Protein AF-A0A813TZ43-F1 (afdb_monomer_lite)

Organism: Adineta ricciae (NCBI:txid249248)

InterPro domains:
  IPR013099 Potassium channel domain [PF07885] (205-293)
  IPR015449 Potassium channel, calcium-activated, SK [PF03530] (21-127)
  IPR015449 Potassium channel, calcium-activated, SK [PTHR10153] (11-428)

Radius of gyration: 40.5 Å; chains: 1; bounding box: 78×136×95 Å

pLDDT: mean 84.91, std 12.74, range [36.78, 96.56]

Foldseek 3Di:
DDPPDDPPPPPVVVVVVVVLVVVLVVLLVVLLVLLVVLLVLLVVLLVLQLVLLVCVLVVPDDPVNVVSQVSNQVSLVVSLVSLVVSVVSVLVSVCSVVVPPDSVVSDDPVNVVVSVVVNVLSNQAQHPDDPPPDDLVVLVVNLVSSLSSVVSCVSVLVSCLSPDPCQVPPVNCVVCVVVVHDPDSVVSSVVCCVVPVPVVLVVVVVVLLVSLLSSLLSQQSSNVVVVPDVPDPDRQPSVDSVNSSVLLVCLLCVVCPVPHDRPGPSNVVSSVVSNVVSVVSVVSVVVVVVVVPDDDPVVVVVVLVVVVVVLVVVLVVLVVQLVVLVVVLVVCVVVVHDPVSNVVSVVSNVVSVVVSVVSVVVVVVSCVVVCVVVVVVVVVVVVVVVVVVVVVVVVVVVVVVVVVVVVVVVVVVVVVVVVVVVPVVPPPPDDD

Structure (mmCIF, N/CA/C/O backbone):
data_AF-A0A813TZ43-F1
#
_entry.id   AF-A0A813TZ43-F1
#
loop_
_atom_site.group_PDB
_atom_site.id
_atom_site.type_symbol
_atom_site.label_atom_id
_atom_site.label_alt_id
_atom_site.label_comp_id
_atom_site.label_asym_id
_atom_site.label_entity_id
_atom_site.label_seq_id
_atom_site.pdbx_PDB_ins_code
_atom_site.Cartn_x
_atom_site.Cartn_y
_atom_site.Cartn_z
_atom_site.occupancy
_atom_site.B_iso_or_equiv
_atom_site.auth_seq_id
_atom_site.auth_comp_id
_atom_site.auth_asym_id
_atom_site.auth_atom_id
_atom_site.pdbx_PDB_model_num
ATOM 1 N N . MET A 1 1 ? 2.888 -58.072 26.115 1.00 38.25 1 MET A N 1
ATOM 2 C CA . MET A 1 1 ? 4.045 -58.410 25.261 1.00 38.25 1 MET A CA 1
ATOM 3 C C . MET A 1 1 ? 3.736 -57.989 23.827 1.00 38.25 1 MET A C 1
ATOM 5 O O . MET A 1 1 ? 3.425 -58.829 23.006 1.00 38.25 1 MET A O 1
ATOM 9 N N . PHE A 1 2 ? 3.746 -56.680 23.561 1.00 39.72 2 PHE A N 1
ATOM 10 C CA . PHE A 1 2 ? 3.646 -56.086 22.220 1.00 39.72 2 PHE A CA 1
ATOM 11 C C . PHE A 1 2 ? 4.349 -54.721 22.270 1.00 39.72 2 PHE A C 1
ATOM 13 O O . PHE A 1 2 ? 3.720 -53.671 22.276 1.00 39.72 2 PHE A O 1
ATOM 20 N N . PHE A 1 3 ? 5.673 -54.755 22.408 1.00 41.03 3 PHE A N 1
ATOM 21 C CA . PHE A 1 3 ? 6.543 -53.664 21.974 1.00 41.03 3 PHE A CA 1
ATOM 22 C C . PHE A 1 3 ? 7.210 -54.185 20.704 1.00 41.03 3 PHE A C 1
ATOM 24 O O . PHE A 1 3 ? 8.190 -54.918 20.777 1.00 41.03 3 PHE A O 1
ATOM 31 N N . GLY A 1 4 ? 6.565 -53.939 19.564 1.00 39.16 4 GLY A N 1
ATOM 32 C CA . GLY A 1 4 ? 7.118 -54.234 18.248 1.00 39.16 4 GLY A CA 1
ATOM 33 C C . GLY A 1 4 ? 7.986 -53.066 17.801 1.00 39.16 4 GLY A C 1
ATOM 34 O O . GLY A 1 4 ? 7.480 -51.953 17.696 1.00 39.16 4 GLY A O 1
ATOM 35 N N . ASP A 1 5 ? 9.270 -53.364 17.619 1.00 40.69 5 ASP A N 1
ATOM 36 C CA . ASP A 1 5 ? 10.299 -52.690 16.827 1.00 40.69 5 ASP A CA 1
ATOM 37 C C . ASP A 1 5 ? 10.207 -51.168 16.644 1.00 40.69 5 ASP A C 1
ATOM 39 O O . ASP A 1 5 ? 9.426 -50.633 15.855 1.00 40.69 5 ASP A O 1
ATOM 43 N N . GLU A 1 6 ? 11.156 -50.477 17.282 1.00 47.09 6 GLU A N 1
ATOM 44 C CA . GLU A 1 6 ? 11.678 -49.210 16.780 1.00 47.09 6 GLU A CA 1
ATOM 45 C C . GLU A 1 6 ? 12.074 -49.398 15.309 1.00 47.09 6 GLU A C 1
ATOM 47 O O . GLU A 1 6 ? 13.059 -50.060 14.980 1.00 47.09 6 GLU A O 1
ATOM 52 N N . THR A 1 7 ? 11.285 -48.820 14.404 1.00 51.53 7 THR A N 1
ATOM 53 C CA . THR A 1 7 ? 11.591 -48.751 12.977 1.00 51.53 7 THR A CA 1
ATOM 54 C C . THR A 1 7 ? 12.902 -47.991 12.793 1.00 51.53 7 THR A C 1
ATOM 56 O O . THR A 1 7 ? 12.921 -46.758 12.727 1.00 51.53 7 THR A O 1
ATOM 59 N N . THR A 1 8 ? 14.014 -48.720 12.735 1.00 57.78 8 THR A N 1
ATOM 60 C CA . THR A 1 8 ? 15.322 -48.186 12.368 1.00 57.78 8 THR A CA 1
ATOM 61 C C . THR A 1 8 ? 15.245 -47.739 10.913 1.00 57.78 8 THR A C 1
ATOM 63 O O . THR A 1 8 ? 15.302 -48.528 9.973 1.00 57.78 8 THR A O 1
ATOM 66 N N . VAL A 1 9 ? 15.029 -46.439 10.712 1.00 60.19 9 VAL A N 1
ATOM 67 C CA . VAL A 1 9 ? 15.051 -45.827 9.382 1.00 60.19 9 VAL A CA 1
ATOM 68 C C . VAL A 1 9 ? 16.431 -46.119 8.769 1.00 60.19 9 VAL A C 1
ATOM 70 O O . VAL A 1 9 ? 17.440 -45.758 9.383 1.00 60.19 9 VAL A O 1
ATOM 73 N N . PRO A 1 10 ? 16.522 -46.791 7.605 1.00 73.50 10 PRO A N 1
ATOM 74 C CA . PRO A 1 10 ? 17.799 -47.254 7.072 1.00 73.50 10 PRO A CA 1
ATOM 75 C C . PRO A 1 10 ? 18.755 -46.075 6.867 1.00 73.50 10 PRO A C 1
ATOM 77 O O . PRO A 1 10 ? 18.366 -45.043 6.318 1.00 73.50 10 PRO A O 1
ATOM 80 N N . ILE A 1 11 ? 20.012 -46.222 7.294 1.00 70.31 11 ILE A N 1
ATOM 81 C CA . ILE A 1 11 ? 21.040 -45.158 7.308 1.00 70.31 11 ILE A CA 1
ATOM 82 C C . ILE A 1 11 ? 21.171 -44.462 5.937 1.00 70.31 11 ILE A C 1
ATOM 84 O O . ILE A 1 11 ? 21.381 -43.249 5.862 1.00 70.31 11 ILE A O 1
ATOM 88 N N . GLU A 1 12 ? 20.965 -45.207 4.849 1.00 72.31 12 GLU A N 1
ATOM 89 C CA . GLU A 1 12 ? 20.960 -44.714 3.468 1.00 72.31 12 GLU A CA 1
ATOM 90 C C . GLU A 1 12 ? 19.807 -43.736 3.162 1.00 72.31 12 GLU A C 1
ATOM 92 O O . GLU A 1 12 ? 19.973 -42.753 2.440 1.00 72.31 12 GLU A O 1
ATOM 97 N N . THR A 1 13 ? 18.633 -43.938 3.761 1.00 76.94 13 THR A N 1
ATOM 98 C CA . THR A 1 13 ? 17.509 -42.999 3.613 1.00 76.94 13 THR A CA 1
ATOM 99 C C . THR A 1 13 ? 17.746 -41.710 4.395 1.00 76.94 13 THR A C 1
ATOM 101 O O . THR A 1 13 ? 17.461 -40.625 3.885 1.00 76.94 13 THR A O 1
ATOM 104 N N . VAL A 1 14 ? 18.362 -41.791 5.579 1.00 78.50 14 VAL A N 1
ATOM 105 C CA . VAL A 1 14 ? 18.728 -40.610 6.379 1.00 78.50 14 VAL A CA 1
ATOM 106 C C . VAL A 1 14 ? 19.789 -39.768 5.665 1.00 78.50 14 VAL A C 1
ATOM 108 O O . VAL A 1 14 ? 19.676 -38.539 5.624 1.00 78.50 14 VAL A O 1
ATOM 111 N N . SER A 1 15 ? 20.798 -40.401 5.056 1.00 80.88 15 SER A N 1
ATOM 112 C CA . SER A 1 15 ? 21.835 -39.693 4.294 1.00 80.88 15 SER A CA 1
ATOM 113 C C . SER A 1 15 ? 21.265 -39.015 3.041 1.00 80.88 15 SER A C 1
ATOM 115 O O . SER A 1 15 ? 21.572 -37.844 2.792 1.00 80.88 15 SER A O 1
ATOM 117 N N . LYS A 1 16 ? 20.359 -39.686 2.316 1.00 83.81 16 LYS A N 1
ATOM 118 C CA . LYS A 1 16 ? 19.648 -39.132 1.151 1.00 83.81 16 LYS A CA 1
ATOM 119 C C . LYS A 1 16 ? 18.773 -37.930 1.518 1.00 83.81 16 LYS A C 1
ATOM 121 O O . LYS A 1 16 ? 18.837 -36.901 0.844 1.00 83.81 16 LYS A O 1
ATOM 126 N N . ILE A 1 17 ? 18.012 -38.014 2.612 1.00 82.81 17 ILE A N 1
ATOM 127 C CA . ILE A 1 17 ? 17.186 -36.901 3.114 1.00 82.81 17 ILE A CA 1
ATOM 128 C C . ILE A 1 17 ? 18.073 -35.722 3.534 1.00 82.81 17 ILE A C 1
ATOM 130 O O . ILE A 1 17 ? 17.798 -34.573 3.179 1.00 82.81 17 ILE A O 1
ATOM 134 N N . LYS A 1 18 ? 19.175 -35.986 4.246 1.00 85.38 18 LYS A N 1
ATOM 135 C CA . LYS A 1 18 ? 20.129 -34.948 4.662 1.00 85.38 18 LYS A CA 1
ATOM 136 C C . LYS A 1 18 ? 20.753 -34.236 3.460 1.00 85.38 18 LYS A C 1
ATOM 138 O O . LYS A 1 18 ? 20.834 -33.008 3.466 1.00 85.38 18 LYS A O 1
ATOM 143 N N . TYR A 1 19 ? 21.151 -34.982 2.429 1.00 85.19 19 TYR A N 1
ATOM 144 C CA . TYR A 1 19 ? 21.672 -34.418 1.182 1.00 85.19 19 TYR A CA 1
ATOM 145 C C . TYR A 1 19 ? 20.648 -33.490 0.511 1.00 85.19 19 TYR A C 1
ATOM 147 O O . TYR A 1 19 ? 20.959 -32.331 0.237 1.00 85.19 19 TYR A O 1
ATOM 155 N N . GLN A 1 20 ? 19.403 -33.948 0.356 1.00 84.06 20 GLN A N 1
ATOM 156 C CA . GLN A 1 20 ? 18.323 -33.152 -0.241 1.00 84.06 20 GLN A CA 1
ATOM 157 C C . GLN A 1 20 ? 18.021 -31.877 0.556 1.00 84.06 20 GLN A C 1
ATOM 159 O O . GLN A 1 20 ? 17.777 -30.822 -0.026 1.00 84.06 20 GLN A O 1
ATOM 164 N N . LEU A 1 21 ? 18.064 -31.930 1.890 1.00 83.94 21 LEU A N 1
ATOM 165 C CA . LEU A 1 21 ? 17.879 -30.745 2.734 1.00 83.94 21 LEU A CA 1
ATOM 166 C C . LEU A 1 21 ? 19.003 -29.717 2.544 1.00 83.94 21 LEU A C 1
ATOM 168 O O . LEU A 1 21 ? 18.733 -28.513 2.483 1.00 83.94 21 LEU A O 1
ATOM 172 N N . ILE A 1 22 ? 20.254 -30.175 2.431 1.00 86.31 22 ILE A N 1
ATOM 173 C CA . ILE A 1 22 ? 21.410 -29.309 2.161 1.00 86.31 22 ILE A CA 1
ATOM 174 C C . ILE A 1 22 ? 21.274 -28.665 0.779 1.00 86.31 22 ILE A C 1
ATOM 176 O O . ILE A 1 22 ? 21.465 -27.454 0.644 1.00 86.31 22 ILE A O 1
ATOM 180 N N . GLU A 1 23 ? 20.897 -29.449 -0.228 1.00 86.81 23 GLU A N 1
ATOM 181 C CA . GLU A 1 23 ? 20.688 -28.972 -1.593 1.00 86.81 23 GLU A CA 1
ATOM 182 C C . GLU A 1 23 ? 19.563 -27.931 -1.666 1.00 86.81 23 GLU A C 1
ATOM 184 O O . GLU A 1 23 ? 19.785 -26.832 -2.178 1.00 86.81 23 GLU A O 1
ATOM 189 N N . ARG A 1 24 ? 18.407 -28.196 -1.039 1.00 85.62 24 ARG A N 1
ATOM 190 C CA . ARG A 1 24 ? 17.293 -27.235 -0.915 1.00 85.62 24 ARG A CA 1
ATOM 191 C C . ARG A 1 24 ? 17.739 -25.927 -0.265 1.00 85.62 24 ARG A C 1
ATOM 193 O O . ARG A 1 24 ? 17.413 -24.848 -0.758 1.00 85.62 24 ARG A O 1
ATOM 200 N N . LYS A 1 25 ? 18.508 -25.998 0.828 1.00 85.81 25 LYS A N 1
ATOM 201 C CA . LYS A 1 25 ? 19.016 -24.804 1.523 1.00 85.81 25 LYS A CA 1
ATOM 202 C C . LYS A 1 25 ? 19.989 -24.011 0.647 1.00 85.81 25 LYS A C 1
ATOM 204 O O . LYS A 1 25 ? 19.911 -22.784 0.618 1.00 85.81 25 LYS A O 1
ATOM 209 N N . LYS A 1 26 ? 20.871 -24.697 -0.086 1.00 89.62 26 LYS A N 1
ATOM 210 C CA . LYS A 1 26 ? 21.819 -24.081 -1.027 1.00 89.62 26 LYS A CA 1
ATOM 211 C C . LYS A 1 26 ? 21.095 -23.398 -2.189 1.00 89.62 26 LYS A C 1
ATOM 213 O O . LYS A 1 26 ? 21.464 -22.287 -2.561 1.00 89.62 26 LYS A O 1
ATOM 218 N N . LEU A 1 27 ? 20.063 -24.035 -2.739 1.00 87.88 27 LEU A N 1
ATOM 219 C CA . LEU A 1 27 ? 19.279 -23.487 -3.843 1.00 87.88 27 LEU A CA 1
ATOM 220 C C . LEU A 1 27 ? 18.446 -22.276 -3.402 1.00 87.88 27 LEU A C 1
ATOM 222 O O . LEU A 1 27 ? 18.466 -21.250 -4.075 1.00 87.88 27 LEU A O 1
ATOM 226 N N . HIS A 1 28 ? 17.803 -22.348 -2.231 1.00 86.06 28 HIS A N 1
ATOM 227 C CA . HIS A 1 28 ? 17.088 -21.212 -1.632 1.00 86.06 28 HIS A CA 1
ATOM 228 C C . HIS A 1 28 ? 18.021 -20.020 -1.392 1.00 86.06 28 HIS A C 1
ATOM 230 O O . HIS A 1 28 ? 17.695 -18.892 -1.747 1.00 86.06 28 HIS A O 1
ATOM 236 N N . PHE A 1 29 ? 19.222 -20.275 -0.863 1.00 89.44 29 PHE A N 1
ATOM 237 C CA . PHE A 1 29 ? 20.237 -19.238 -0.682 1.00 89.44 29 PHE A CA 1
ATOM 238 C C . PHE A 1 29 ? 20.638 -18.582 -2.012 1.00 89.44 29 PHE A C 1
ATOM 240 O O . PHE A 1 29 ? 20.683 -17.357 -2.094 1.00 89.44 29 PHE A O 1
ATOM 247 N N . ARG A 1 30 ? 20.842 -19.373 -3.076 1.00 91.56 30 ARG A N 1
ATOM 248 C CA . ARG A 1 30 ? 21.092 -18.842 -4.428 1.00 91.56 30 ARG A CA 1
ATOM 249 C C . ARG A 1 30 ? 19.928 -17.996 -4.945 1.00 91.56 30 ARG A C 1
ATOM 251 O O . ARG A 1 30 ? 20.175 -16.943 -5.518 1.00 91.56 30 ARG A O 1
ATOM 258 N N . CYS A 1 31 ? 18.681 -18.412 -4.719 1.00 90.44 31 CYS A N 1
ATOM 259 C CA . CYS A 1 31 ? 17.505 -17.626 -5.107 1.00 90.44 31 CYS A CA 1
ATOM 260 C C . CYS A 1 31 ? 17.496 -16.253 -4.418 1.00 90.44 31 CYS A C 1
ATOM 262 O O . CYS A 1 31 ? 17.239 -15.247 -5.076 1.00 90.44 31 CYS A O 1
ATOM 264 N N . CYS A 1 32 ? 17.820 -16.196 -3.119 1.00 90.06 32 CYS A N 1
ATOM 265 C CA . CYS A 1 32 ? 17.950 -14.928 -2.394 1.00 90.06 32 CYS A CA 1
ATOM 266 C C . CYS A 1 32 ? 19.068 -14.052 -2.977 1.00 90.06 32 CYS A C 1
ATOM 268 O O . CYS A 1 32 ? 18.821 -12.891 -3.286 1.00 90.06 32 CYS A O 1
ATOM 270 N N . GLN A 1 33 ? 20.257 -14.620 -3.212 1.00 93.38 33 GLN A N 1
ATOM 271 C CA . GLN A 1 33 ? 21.388 -13.883 -3.790 1.00 93.38 33 GLN A CA 1
ATOM 272 C C . GLN A 1 33 ? 21.066 -13.302 -5.170 1.00 93.38 33 GLN A C 1
ATOM 274 O O . GLN A 1 33 ? 21.337 -12.133 -5.429 1.00 93.38 33 GLN A O 1
ATOM 279 N N . VAL A 1 34 ? 20.467 -14.102 -6.057 1.00 95.19 34 VAL A N 1
ATOM 280 C CA . VAL A 1 34 ? 20.070 -13.645 -7.397 1.00 95.19 34 VAL A CA 1
ATOM 281 C C . VAL A 1 34 ? 19.040 -12.526 -7.295 1.00 95.19 34 VAL A C 1
ATOM 283 O O . VAL A 1 34 ? 19.167 -11.521 -7.988 1.00 95.19 34 VAL A O 1
ATOM 286 N N . ASN A 1 35 ? 18.059 -12.656 -6.401 1.00 93.81 35 ASN A N 1
ATOM 287 C CA . ASN A 1 35 ? 17.058 -11.620 -6.182 1.00 93.81 35 ASN A CA 1
ATOM 288 C C . ASN A 1 35 ? 17.670 -10.298 -5.677 1.00 93.81 35 ASN A C 1
ATOM 290 O O . ASN A 1 35 ? 17.224 -9.225 -6.083 1.00 93.81 35 ASN A O 1
ATOM 294 N N . ASP A 1 36 ? 18.685 -10.343 -4.816 1.00 94.38 36 ASP A N 1
ATOM 295 C CA . ASP A 1 36 ? 19.354 -9.123 -4.346 1.00 94.38 36 ASP A CA 1
ATOM 296 C C . ASP A 1 36 ? 20.149 -8.450 -5.460 1.00 94.38 36 ASP A C 1
ATOM 298 O O . ASP A 1 36 ? 20.069 -7.233 -5.624 1.00 94.38 36 ASP A O 1
ATOM 302 N N . ILE A 1 37 ? 20.839 -9.239 -6.287 1.00 96.00 37 ILE A N 1
ATOM 303 C CA . ILE A 1 37 ? 21.522 -8.731 -7.481 1.00 96.00 37 ILE A CA 1
ATOM 304 C C . ILE A 1 37 ? 20.503 -8.089 -8.434 1.00 96.00 37 ILE A C 1
ATOM 306 O O . ILE A 1 37 ? 20.728 -6.977 -8.907 1.00 96.00 37 ILE A O 1
ATOM 310 N N . MET A 1 38 ? 19.350 -8.730 -8.666 1.00 95.81 38 MET A N 1
ATOM 311 C CA . MET A 1 38 ? 18.257 -8.150 -9.458 1.00 95.81 38 MET A CA 1
ATOM 312 C C . MET A 1 38 ? 17.790 -6.810 -8.887 1.00 95.81 38 MET A C 1
ATOM 314 O O . MET A 1 38 ? 17.626 -5.848 -9.635 1.00 95.81 38 MET A O 1
ATOM 318 N N . CYS A 1 39 ? 17.599 -6.729 -7.569 1.00 95.62 39 CYS A N 1
ATOM 319 C CA . CYS A 1 39 ? 17.179 -5.504 -6.898 1.00 95.62 39 CYS A CA 1
ATOM 320 C C . CYS A 1 39 ? 18.212 -4.379 -7.072 1.00 95.62 39 CYS A C 1
ATOM 322 O O . CYS A 1 39 ? 17.842 -3.255 -7.410 1.00 95.62 39 CYS A O 1
ATOM 324 N N . ILE A 1 40 ? 19.502 -4.677 -6.891 1.00 96.25 40 ILE A N 1
ATOM 325 C CA . ILE A 1 40 ? 20.594 -3.705 -7.056 1.00 96.25 40 ILE A CA 1
ATOM 326 C C . ILE A 1 40 ? 20.648 -3.191 -8.498 1.00 96.25 40 ILE A C 1
ATOM 328 O O . ILE A 1 40 ? 20.742 -1.986 -8.722 1.00 96.25 40 ILE A O 1
ATOM 332 N N . ILE A 1 41 ? 20.539 -4.084 -9.482 1.00 96.44 41 ILE A N 1
ATOM 333 C CA . ILE A 1 41 ? 20.613 -3.717 -10.901 1.00 96.44 41 ILE A CA 1
ATOM 334 C C . ILE A 1 41 ? 19.378 -2.925 -11.334 1.00 96.44 41 ILE A C 1
ATOM 336 O O . ILE A 1 41 ? 19.500 -1.950 -12.076 1.00 96.44 41 ILE A O 1
ATOM 340 N N . ALA A 1 42 ? 18.197 -3.276 -10.823 1.00 95.38 42 ALA A N 1
ATOM 341 C CA . ALA A 1 42 ? 16.982 -2.503 -11.047 1.00 95.38 42 ALA A CA 1
ATOM 342 C C . ALA A 1 42 ? 17.085 -1.080 -10.471 1.00 95.38 42 ALA A C 1
ATOM 344 O O . ALA A 1 42 ? 16.713 -0.124 -11.153 1.00 95.38 42 ALA A O 1
ATOM 345 N N . LEU A 1 43 ? 17.626 -0.935 -9.254 1.00 95.44 43 LEU A N 1
ATOM 346 C CA . LEU A 1 43 ? 17.875 0.364 -8.621 1.00 95.44 43 LEU A CA 1
ATOM 347 C C . LEU A 1 43 ? 18.901 1.192 -9.395 1.00 95.44 43 LEU A C 1
ATOM 349 O O . LEU A 1 43 ? 18.683 2.380 -9.618 1.00 95.44 43 LEU A O 1
ATOM 353 N N . PHE A 1 44 ? 19.987 0.564 -9.845 1.00 95.69 44 PHE A N 1
ATOM 354 C CA . PHE A 1 44 ? 20.998 1.218 -10.669 1.00 95.69 44 PHE A CA 1
ATOM 355 C C . PHE A 1 44 ? 20.419 1.716 -12.001 1.00 95.69 44 PHE A C 1
ATOM 357 O O . PHE A 1 44 ? 20.673 2.856 -12.392 1.00 95.69 44 PHE A O 1
ATOM 364 N N . GLY A 1 45 ? 19.598 0.903 -12.674 1.00 94.38 45 GLY A N 1
ATOM 365 C CA . GLY A 1 45 ? 18.922 1.300 -13.910 1.00 94.38 45 GLY A CA 1
ATOM 366 C C . GLY A 1 45 ? 17.931 2.449 -13.703 1.00 94.38 45 GLY A C 1
ATOM 367 O O . GLY A 1 45 ? 17.880 3.365 -14.521 1.00 94.38 45 GLY A O 1
ATOM 368 N N . LEU A 1 46 ? 17.186 2.444 -12.592 1.00 94.56 46 LEU A N 1
ATOM 369 C CA . LEU A 1 46 ? 16.262 3.523 -12.228 1.00 94.56 46 LEU A CA 1
ATOM 370 C C . LEU A 1 46 ? 17.018 4.822 -11.921 1.00 94.56 46 LEU A C 1
ATOM 372 O O . LEU A 1 46 ? 16.661 5.875 -12.440 1.00 94.56 46 LEU A O 1
ATOM 376 N N . LEU A 1 47 ? 18.090 4.754 -11.131 1.00 94.56 47 LEU A N 1
ATOM 377 C CA . LEU A 1 47 ? 18.910 5.917 -10.795 1.00 94.56 47 LEU A CA 1
ATOM 378 C C . LEU A 1 47 ? 19.603 6.493 -12.037 1.00 94.56 47 LEU A C 1
ATOM 380 O O . LEU A 1 47 ? 19.576 7.704 -12.241 1.00 94.56 47 LEU A O 1
ATOM 384 N N . SER A 1 48 ? 20.140 5.633 -12.906 1.00 93.25 48 SER A N 1
ATOM 385 C CA . SER A 1 48 ? 20.726 6.049 -14.188 1.00 93.25 48 SER A CA 1
ATOM 386 C C . SER A 1 48 ? 19.694 6.730 -15.089 1.00 93.25 48 SER A C 1
ATOM 388 O O . SER A 1 48 ? 20.004 7.749 -15.698 1.00 93.25 48 SER A O 1
ATOM 390 N N . MET A 1 49 ? 18.456 6.222 -15.126 1.00 92.81 49 MET A N 1
ATOM 391 C CA . MET A 1 49 ? 17.347 6.841 -15.862 1.00 92.81 49 MET A CA 1
ATOM 392 C C . MET A 1 49 ? 16.956 8.208 -15.283 1.00 92.81 49 MET A C 1
ATOM 394 O O . MET A 1 49 ? 16.737 9.145 -16.052 1.00 92.81 49 MET A O 1
ATOM 398 N N . ILE A 1 50 ? 16.893 8.358 -13.953 1.00 93.25 50 ILE A N 1
ATOM 399 C CA . ILE A 1 50 ? 16.607 9.659 -13.323 1.00 93.25 50 ILE A CA 1
ATOM 400 C C . ILE A 1 50 ? 17.697 10.665 -13.700 1.00 93.25 50 ILE A C 1
ATOM 402 O O . ILE A 1 50 ? 17.374 11.769 -14.130 1.00 93.25 50 ILE A O 1
ATOM 406 N N . ILE A 1 51 ? 18.972 10.281 -13.588 1.00 92.06 51 ILE A N 1
ATOM 407 C CA . ILE A 1 51 ? 20.100 11.166 -13.909 1.00 92.06 51 ILE A CA 1
ATOM 408 C C . ILE A 1 51 ? 20.094 11.550 -15.394 1.00 92.06 51 ILE A C 1
ATOM 410 O O . ILE A 1 51 ? 20.221 12.732 -15.703 1.00 92.06 51 ILE A O 1
ATOM 414 N N . ASP A 1 52 ? 19.905 10.591 -16.306 1.00 88.44 52 ASP A N 1
ATOM 415 C CA . ASP A 1 52 ? 19.797 10.855 -17.752 1.00 88.44 52 ASP A CA 1
ATOM 416 C C . ASP A 1 52 ? 18.672 11.857 -18.054 1.00 88.44 52 ASP A C 1
ATOM 418 O O . ASP A 1 52 ? 18.875 12.845 -18.764 1.00 88.44 52 ASP A O 1
ATOM 422 N N . THR A 1 53 ? 17.509 11.660 -17.429 1.00 88.00 53 THR A N 1
ATOM 423 C CA . THR A 1 53 ? 16.350 12.542 -17.602 1.00 88.00 53 THR A CA 1
ATOM 424 C C . THR A 1 53 ? 16.619 13.944 -17.047 1.00 88.00 53 THR A C 1
ATOM 426 O O . THR A 1 53 ? 16.312 14.927 -17.715 1.00 88.00 53 THR A O 1
ATOM 429 N N . GLU A 1 54 ? 17.222 14.075 -15.862 1.00 89.19 54 GLU A N 1
ATOM 430 C CA . GLU A 1 54 ? 17.546 15.383 -15.269 1.00 89.19 54 GLU A CA 1
ATOM 431 C C . GLU A 1 54 ? 18.579 16.161 -16.090 1.00 89.19 54 GLU A C 1
ATOM 433 O O . GLU A 1 54 ? 18.417 17.366 -16.296 1.00 89.19 54 GLU A O 1
ATOM 438 N N . LEU A 1 55 ? 19.620 15.485 -16.587 1.00 86.88 55 LEU A N 1
ATOM 439 C CA . LEU A 1 55 ? 20.631 16.109 -17.445 1.00 86.88 55 LEU A CA 1
ATOM 440 C C . LEU A 1 55 ? 20.007 16.604 -18.752 1.00 86.88 55 LEU A C 1
ATOM 442 O O . LEU A 1 55 ? 20.250 17.741 -19.156 1.00 86.88 55 LEU A O 1
ATOM 446 N N . ARG A 1 56 ? 19.134 15.791 -19.360 1.00 80.81 56 ARG A N 1
ATOM 447 C CA . ARG A 1 56 ? 18.420 16.148 -20.591 1.00 80.81 56 ARG A CA 1
ATOM 448 C C . ARG A 1 56 ? 17.457 17.316 -20.389 1.00 80.81 56 ARG A C 1
ATOM 450 O O . ARG A 1 56 ? 17.405 18.217 -21.218 1.00 80.81 56 ARG A O 1
ATOM 457 N N . LEU A 1 57 ? 16.696 17.322 -19.297 1.00 80.69 57 LEU A N 1
ATOM 458 C CA . LEU A 1 57 ? 15.738 18.392 -19.009 1.00 80.69 57 LEU A CA 1
ATOM 459 C C . LEU A 1 57 ? 16.414 19.730 -18.686 1.00 80.69 57 LEU A C 1
ATOM 461 O O . LEU A 1 57 ? 15.776 20.774 -18.806 1.00 80.69 57 LEU A O 1
ATOM 465 N N . ASN A 1 58 ? 17.664 19.721 -18.227 1.00 83.19 58 ASN A N 1
ATOM 466 C CA . ASN A 1 58 ? 18.428 20.934 -17.933 1.00 83.19 58 ASN A CA 1
ATOM 467 C C . ASN A 1 58 ? 19.340 21.373 -19.090 1.00 83.19 58 ASN A C 1
ATOM 469 O O . ASN A 1 58 ? 20.078 22.336 -18.910 1.00 83.19 58 ASN A O 1
ATOM 473 N N . ASP A 1 59 ? 19.273 20.698 -20.244 1.00 77.44 59 ASP A N 1
ATOM 474 C CA . ASP A 1 59 ? 20.088 20.979 -21.437 1.00 77.44 5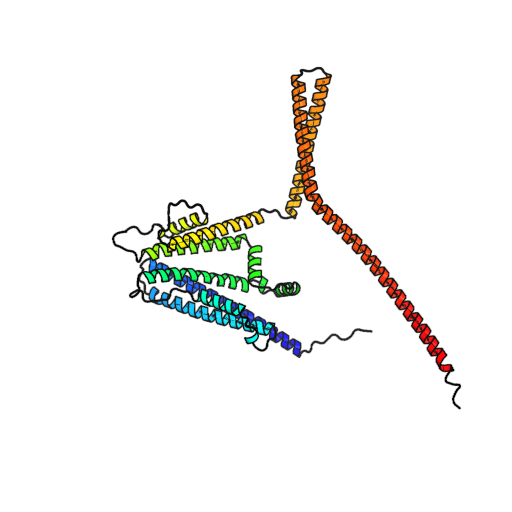9 ASP A CA 1
ATOM 475 C C . ASP A 1 59 ? 21.606 20.955 -21.159 1.00 77.44 59 ASP A C 1
ATOM 477 O O . ASP A 1 59 ? 22.390 21.722 -21.713 1.00 77.44 59 ASP A O 1
ATOM 481 N N . ILE A 1 60 ? 22.033 20.078 -20.240 1.00 79.88 60 ILE A N 1
ATOM 482 C CA . ILE A 1 60 ? 23.443 19.922 -19.872 1.00 79.88 60 ILE A CA 1
ATOM 483 C C . ILE A 1 60 ? 24.055 18.844 -20.766 1.00 79.88 60 ILE A C 1
ATOM 485 O O . ILE A 1 60 ? 23.986 17.646 -20.466 1.00 79.88 60 ILE A O 1
ATOM 489 N N . GLU A 1 61 ? 24.688 19.265 -21.859 1.00 76.38 61 GLU A N 1
ATOM 490 C CA . GLU A 1 61 ? 25.497 18.371 -22.684 1.00 76.38 61 GLU A CA 1
ATOM 491 C C . GLU A 1 61 ? 26.748 17.939 -21.908 1.00 76.38 61 GLU A C 1
ATOM 493 O O . GLU A 1 61 ? 27.614 18.738 -21.555 1.00 76.38 61 GLU A O 1
ATOM 498 N N . SER A 1 62 ? 26.837 16.645 -21.599 1.00 80.12 62 SER A N 1
ATOM 499 C CA . SER A 1 62 ? 27.967 16.067 -20.876 1.00 80.12 62 SER A CA 1
ATOM 500 C C . SER A 1 62 ? 28.378 14.738 -21.496 1.00 80.12 62 SER A C 1
ATOM 502 O O . SER A 1 62 ? 27.537 13.947 -21.925 1.00 80.12 62 SER A O 1
ATOM 504 N N . ASN A 1 63 ? 29.681 14.438 -21.469 1.00 83.75 63 ASN A N 1
ATOM 505 C CA . ASN A 1 63 ? 30.212 13.142 -21.914 1.00 83.75 63 ASN A CA 1
ATOM 506 C C . ASN A 1 63 ? 29.600 11.962 -21.136 1.00 83.75 63 ASN A C 1
ATOM 508 O O . ASN A 1 63 ? 29.565 10.840 -21.629 1.00 83.75 63 ASN A O 1
ATOM 512 N N . LEU A 1 64 ? 29.079 12.219 -19.932 1.00 82.75 64 LEU A N 1
ATOM 513 C CA . LEU A 1 64 ? 28.381 11.244 -19.100 1.00 82.75 64 LEU A CA 1
ATOM 514 C C . LEU A 1 64 ? 27.120 10.684 -19.783 1.00 82.75 64 LEU A C 1
ATOM 516 O O . LEU A 1 64 ? 26.809 9.505 -19.616 1.00 82.75 64 LEU A O 1
ATOM 520 N N . LEU A 1 65 ? 26.429 11.487 -20.595 1.00 82.06 65 LEU A N 1
ATOM 521 C CA . LEU A 1 65 ? 25.202 11.092 -21.291 1.00 82.06 65 LEU A CA 1
ATOM 522 C C . LEU A 1 65 ? 25.444 9.961 -22.307 1.00 82.06 65 LEU A C 1
ATOM 524 O O . LEU A 1 65 ? 24.615 9.064 -22.461 1.00 82.06 65 LEU A O 1
ATOM 528 N N . ILE A 1 66 ? 26.625 9.958 -22.937 1.00 83.06 66 ILE A N 1
ATOM 529 C CA . ILE A 1 66 ? 27.068 8.920 -23.882 1.00 83.06 66 ILE A CA 1
ATOM 530 C C . ILE A 1 66 ? 27.195 7.562 -23.173 1.00 83.06 66 ILE A C 1
ATOM 532 O O . ILE A 1 66 ? 26.900 6.527 -23.767 1.00 83.06 66 ILE A O 1
ATOM 536 N N . PHE A 1 67 ? 27.576 7.557 -21.891 1.00 87.19 67 PHE A N 1
ATOM 537 C CA . PHE A 1 67 ? 27.714 6.339 -21.088 1.00 87.19 67 PHE A CA 1
ATOM 538 C C . PHE A 1 67 ? 26.413 5.921 -20.387 1.00 87.19 67 PHE A C 1
ATOM 540 O O . PHE A 1 67 ? 26.119 4.728 -20.300 1.00 87.19 67 PHE A O 1
ATOM 547 N N . LEU A 1 68 ? 25.612 6.873 -19.896 1.00 86.38 68 LEU A N 1
ATOM 548 C CA . LEU A 1 68 ? 24.383 6.585 -19.141 1.00 86.38 68 LEU A CA 1
ATOM 549 C C . LEU A 1 68 ? 23.321 5.871 -19.986 1.00 86.38 68 LEU A C 1
ATOM 551 O O . LEU A 1 68 ? 22.727 4.891 -19.537 1.00 86.38 68 LEU A O 1
ATOM 555 N N . ARG A 1 69 ? 23.112 6.313 -21.226 1.00 86.25 69 ARG A N 1
ATOM 556 C CA . ARG A 1 69 ? 22.082 5.771 -22.126 1.00 86.25 69 ARG A CA 1
ATOM 557 C C . ARG A 1 69 ? 22.241 4.273 -22.438 1.00 86.25 69 ARG A C 1
ATOM 559 O O . ARG A 1 69 ? 21.287 3.517 -22.218 1.00 86.25 69 ARG A O 1
ATOM 566 N N . PRO A 1 70 ? 23.411 3.788 -22.904 1.00 89.00 70 PRO A N 1
ATOM 567 C CA . PRO A 1 70 ? 23.617 2.355 -23.095 1.00 89.00 70 PRO A CA 1
ATOM 568 C C . PRO A 1 70 ? 23.619 1.604 -21.761 1.00 89.00 70 PRO A C 1
ATOM 570 O O . PRO A 1 70 ? 23.110 0.488 -21.706 1.00 89.00 70 PRO A O 1
ATOM 573 N N . SER A 1 71 ? 24.106 2.218 -20.674 1.00 90.81 71 SER A N 1
ATOM 574 C CA . SER A 1 71 ? 24.089 1.617 -19.334 1.00 90.81 71 SER A CA 1
ATOM 575 C C . SER A 1 71 ? 22.669 1.263 -18.871 1.00 90.81 71 SER A C 1
ATOM 577 O O . SER A 1 71 ? 22.447 0.164 -18.358 1.00 90.81 71 SER A O 1
ATOM 579 N N . ILE A 1 72 ? 21.676 2.123 -19.142 1.00 91.94 72 ILE A N 1
ATOM 580 C CA . ILE A 1 72 ? 20.261 1.823 -18.867 1.00 91.94 72 ILE A CA 1
ATOM 581 C C . ILE A 1 72 ? 19.840 0.561 -19.625 1.00 91.94 72 ILE A C 1
ATOM 583 O O . ILE A 1 72 ? 19.396 -0.400 -18.996 1.00 91.94 72 ILE A O 1
ATOM 587 N N . SER A 1 73 ? 20.044 0.516 -20.943 1.00 92.56 73 SER A N 1
ATOM 588 C CA . SER A 1 73 ? 19.626 -0.623 -21.779 1.00 92.56 73 SER A CA 1
ATOM 589 C C . SER A 1 73 ? 20.332 -1.926 -21.371 1.00 92.56 73 SER A C 1
ATOM 591 O O . SER A 1 73 ? 19.676 -2.952 -21.186 1.00 92.56 73 SER A O 1
ATOM 593 N N . ILE A 1 74 ? 21.643 -1.878 -21.112 1.00 93.50 74 ILE A N 1
ATOM 594 C CA . ILE A 1 74 ? 22.438 -3.020 -20.630 1.00 93.50 74 ILE A CA 1
ATOM 595 C C . ILE A 1 74 ? 21.921 -3.508 -19.272 1.00 93.50 74 ILE A C 1
ATOM 597 O O . ILE A 1 74 ? 21.728 -4.711 -19.087 1.00 93.50 74 ILE A O 1
ATOM 601 N N . SER A 1 75 ? 21.637 -2.594 -18.337 1.00 95.19 75 SER A N 1
ATOM 602 C CA . SER A 1 75 ? 21.088 -2.955 -17.025 1.00 95.19 75 SER A CA 1
ATOM 603 C C . SER A 1 75 ? 19.724 -3.641 -17.143 1.00 95.19 75 SER A C 1
ATOM 605 O O . SER A 1 75 ? 19.447 -4.577 -16.394 1.00 95.19 75 SER A O 1
ATOM 607 N N . THR A 1 76 ? 18.890 -3.244 -18.114 1.00 94.81 76 THR A N 1
ATOM 608 C CA . THR A 1 76 ? 17.588 -3.886 -18.351 1.00 94.81 76 THR A CA 1
ATOM 609 C C . THR A 1 76 ? 17.725 -5.284 -18.938 1.00 94.81 76 THR A C 1
ATOM 611 O O . THR A 1 76 ? 17.059 -6.202 -18.468 1.00 94.81 76 THR A O 1
ATOM 614 N N . LEU A 1 77 ? 18.630 -5.473 -19.902 1.00 94.75 77 LEU A N 1
ATOM 615 C CA . LEU A 1 77 ? 18.891 -6.775 -20.507 1.00 94.75 77 LEU A CA 1
ATOM 616 C C . LEU A 1 77 ? 19.424 -7.757 -19.459 1.00 94.75 77 LEU A C 1
ATOM 618 O O . LEU A 1 77 ? 18.958 -8.894 -19.363 1.00 94.75 77 LEU A O 1
ATOM 622 N N . LEU A 1 78 ? 20.359 -7.288 -18.631 1.00 96.00 78 LEU A N 1
ATOM 623 C CA . LEU A 1 78 ? 20.911 -8.057 -17.524 1.00 96.00 78 LEU A CA 1
ATOM 624 C C . LEU A 1 78 ? 19.812 -8.395 -16.500 1.00 96.00 78 LEU A C 1
ATOM 626 O O . LEU A 1 78 ? 19.686 -9.552 -16.096 1.00 96.00 78 LEU A O 1
ATOM 630 N N . LEU A 1 79 ? 18.960 -7.429 -16.140 1.00 96.25 79 LEU A N 1
ATOM 631 C CA . LEU A 1 79 ? 17.825 -7.651 -15.240 1.00 96.25 79 LEU A CA 1
ATOM 632 C C . LEU A 1 79 ? 16.863 -8.721 -15.778 1.00 96.25 79 LEU A C 1
ATOM 634 O O . LEU A 1 79 ? 16.488 -9.621 -15.030 1.00 96.25 79 LEU A O 1
ATOM 638 N N . VAL A 1 80 ? 16.494 -8.664 -17.061 1.00 96.06 80 VAL A N 1
ATOM 639 C CA . VAL A 1 80 ? 15.619 -9.664 -17.697 1.00 96.06 80 VAL A CA 1
ATOM 640 C C . VAL A 1 80 ? 16.262 -11.053 -17.677 1.00 96.06 80 VAL A C 1
ATOM 642 O O . VAL A 1 80 ? 15.604 -12.025 -17.303 1.00 96.06 80 VAL A O 1
ATOM 645 N N . GLY A 1 81 ? 17.557 -11.152 -17.992 1.00 96.50 81 GLY A N 1
ATOM 646 C CA . GLY A 1 81 ? 18.302 -12.410 -17.890 1.00 96.50 81 GLY A CA 1
ATOM 647 C C . GLY A 1 81 ? 18.293 -12.990 -16.471 1.00 96.50 81 GLY A C 1
ATOM 648 O O . GLY A 1 81 ? 18.064 -14.187 -16.290 1.00 96.50 81 GLY A O 1
ATOM 649 N N . LEU A 1 82 ? 18.460 -12.142 -15.451 1.00 96.38 82 LEU A N 1
ATOM 650 C CA . LEU A 1 82 ? 18.391 -12.569 -14.053 1.00 96.38 82 LEU A CA 1
ATOM 651 C C . LEU A 1 82 ? 16.980 -12.966 -13.611 1.00 96.38 82 LEU A C 1
ATOM 653 O O . LEU A 1 82 ? 16.863 -13.912 -12.840 1.00 96.38 82 LEU A O 1
ATOM 657 N N . ILE A 1 83 ? 15.922 -12.309 -14.102 1.00 95.31 83 ILE A N 1
ATOM 658 C CA . ILE A 1 83 ? 14.526 -12.705 -13.830 1.00 95.31 83 ILE A CA 1
ATOM 659 C C . ILE A 1 83 ? 14.277 -14.125 -14.344 1.00 95.31 83 ILE A C 1
ATOM 661 O O . ILE A 1 83 ? 13.767 -14.974 -13.609 1.00 95.31 83 ILE A O 1
ATOM 665 N N . LEU A 1 84 ? 14.675 -14.406 -15.588 1.00 95.12 84 LEU A N 1
ATOM 666 C CA . LEU A 1 84 ? 14.540 -15.740 -16.176 1.00 95.12 84 LEU A CA 1
ATOM 667 C C . LEU A 1 84 ? 15.353 -16.779 -15.394 1.00 95.12 84 LEU A C 1
ATOM 669 O O . LEU A 1 84 ? 14.845 -17.857 -15.083 1.00 95.12 84 LEU A O 1
ATOM 673 N N . TYR A 1 85 ? 16.588 -16.440 -15.016 1.00 95.69 85 TYR A N 1
ATOM 674 C CA . TYR A 1 85 ? 17.439 -17.315 -14.211 1.00 95.69 85 TYR A CA 1
ATOM 675 C C . TYR A 1 85 ? 16.860 -17.579 -12.812 1.00 95.69 85 TYR A C 1
ATOM 677 O O . TYR A 1 85 ? 16.838 -18.719 -12.349 1.00 95.69 85 TYR A O 1
ATOM 685 N N . TYR A 1 86 ? 16.332 -16.550 -12.153 1.00 94.75 86 TYR A N 1
ATOM 686 C CA . TYR A 1 86 ? 15.668 -16.664 -10.860 1.00 94.75 86 TYR A CA 1
ATOM 687 C C . TYR A 1 86 ? 14.454 -17.605 -10.934 1.00 94.75 86 TYR A C 1
ATOM 689 O O . TYR A 1 86 ? 14.288 -18.477 -10.078 1.00 94.75 86 TYR A O 1
ATOM 697 N N . HIS A 1 87 ? 13.621 -17.483 -11.973 1.00 92.69 87 HIS A N 1
ATOM 698 C CA . HIS A 1 87 ? 12.465 -18.368 -12.148 1.00 92.69 87 HIS A CA 1
ATOM 699 C C . HIS A 1 87 ? 12.873 -19.802 -12.483 1.00 92.69 87 HIS A C 1
ATOM 701 O O . HIS A 1 87 ? 12.255 -20.734 -11.970 1.00 92.69 87 HIS A O 1
ATOM 707 N N . ALA A 1 88 ? 13.956 -20.002 -13.237 1.00 92.12 88 ALA A N 1
ATOM 708 C CA . ALA A 1 88 ? 14.528 -21.331 -13.445 1.00 92.12 88 ALA A CA 1
ATOM 709 C C . ALA A 1 88 ? 14.979 -21.977 -12.119 1.00 92.12 88 ALA A C 1
ATOM 711 O O . ALA A 1 88 ? 14.675 -23.145 -11.873 1.00 92.12 88 ALA A O 1
ATOM 712 N N . LEU A 1 89 ? 15.630 -21.216 -11.228 1.00 91.44 89 LEU A N 1
ATOM 713 C CA . LEU A 1 89 ? 16.007 -21.697 -9.891 1.00 91.44 89 LEU A CA 1
ATOM 714 C C . LEU A 1 89 ? 14.784 -22.021 -9.020 1.00 91.44 89 LEU A C 1
ATOM 716 O O . LEU A 1 89 ? 14.790 -23.024 -8.306 1.00 91.44 89 LEU A O 1
ATOM 720 N N . ASN A 1 90 ? 13.718 -21.221 -9.092 1.00 88.94 90 ASN A N 1
ATOM 721 C CA . ASN A 1 90 ? 12.474 -21.502 -8.371 1.00 88.94 90 ASN A CA 1
ATOM 722 C C . ASN A 1 90 ? 11.775 -22.771 -8.871 1.00 88.94 90 ASN A C 1
ATOM 724 O O . ASN A 1 90 ? 11.268 -23.545 -8.058 1.00 88.94 90 ASN A O 1
ATOM 728 N N . ILE A 1 91 ? 11.765 -23.004 -10.186 1.00 89.94 91 ILE A N 1
ATOM 729 C CA . ILE A 1 91 ? 11.236 -24.238 -10.779 1.00 89.94 91 ILE A CA 1
ATOM 730 C C . ILE A 1 91 ? 12.052 -25.440 -10.287 1.00 89.94 91 ILE A C 1
ATOM 732 O O . ILE A 1 91 ? 11.475 -26.423 -9.827 1.00 89.94 91 ILE A O 1
ATOM 736 N N . GLN A 1 92 ? 13.385 -25.338 -10.277 1.00 90.19 92 GLN A N 1
ATOM 737 C CA . GLN A 1 92 ? 14.260 -26.372 -9.707 1.00 90.19 92 GLN A CA 1
ATOM 738 C C . GLN A 1 92 ? 14.014 -26.596 -8.205 1.00 90.19 92 GLN A C 1
ATOM 740 O O . GLN A 1 92 ? 14.041 -27.726 -7.721 1.00 90.19 92 GLN A O 1
ATOM 745 N N . LEU A 1 93 ? 13.741 -25.537 -7.440 1.00 87.50 93 LEU A N 1
ATOM 746 C CA . LEU A 1 93 ? 13.400 -25.671 -6.024 1.00 87.50 93 LEU A CA 1
ATOM 747 C C . LEU A 1 93 ? 12.072 -26.421 -5.843 1.00 87.50 93 LEU A C 1
ATOM 749 O O . LEU A 1 93 ? 11.940 -27.249 -4.939 1.00 87.50 93 LEU A O 1
ATOM 753 N N . TYR A 1 94 ? 11.093 -26.151 -6.707 1.00 86.69 94 TYR A N 1
ATOM 754 C CA . TYR A 1 94 ? 9.785 -26.799 -6.682 1.00 86.69 94 TYR A CA 1
ATOM 755 C C . TYR A 1 94 ? 9.860 -28.285 -7.065 1.00 86.69 94 TYR A C 1
ATOM 757 O O . TYR A 1 94 ? 9.263 -29.115 -6.373 1.00 86.69 94 TYR A O 1
ATOM 765 N N . THR A 1 95 ? 10.637 -28.650 -8.092 1.00 87.75 95 THR A N 1
ATOM 766 C CA . THR A 1 95 ? 10.833 -30.059 -8.487 1.00 87.75 95 THR A CA 1
ATOM 767 C C . THR A 1 95 ? 11.471 -30.875 -7.365 1.00 87.75 95 THR A C 1
ATOM 769 O O . THR A 1 95 ? 10.988 -31.964 -7.049 1.00 87.75 95 THR A O 1
ATOM 772 N N . ILE A 1 96 ? 12.494 -30.327 -6.695 1.00 85.56 96 ILE A N 1
ATOM 773 C CA . ILE A 1 96 ? 13.174 -30.981 -5.566 1.00 85.56 96 ILE A CA 1
ATOM 774 C C . ILE A 1 96 ? 12.244 -31.115 -4.352 1.00 85.56 96 ILE A C 1
ATOM 776 O O . ILE A 1 96 ? 12.329 -32.105 -3.621 1.00 85.56 96 ILE A O 1
ATOM 780 N N . ASN A 1 97 ? 11.360 -30.142 -4.108 1.00 83.69 97 ASN A N 1
ATOM 781 C CA . ASN A 1 97 ? 10.398 -30.198 -3.003 1.00 83.69 97 ASN A CA 1
ATOM 782 C C . ASN A 1 97 ? 9.333 -31.283 -3.199 1.00 83.69 97 ASN A C 1
ATOM 784 O O . ASN A 1 97 ? 8.976 -31.945 -2.227 1.00 83.69 97 ASN A O 1
ATOM 788 N N . ASN A 1 98 ? 8.886 -31.488 -4.440 1.00 84.69 98 ASN A N 1
ATOM 789 C CA . ASN A 1 98 ? 7.815 -32.430 -4.778 1.00 84.69 98 ASN A CA 1
ATOM 790 C C . ASN A 1 98 ? 8.309 -33.766 -5.352 1.00 84.69 98 ASN A C 1
ATOM 792 O O . ASN A 1 98 ? 7.491 -34.593 -5.739 1.00 84.69 98 ASN A O 1
ATOM 796 N N . HIS A 1 99 ? 9.626 -33.990 -5.406 1.00 85.31 99 HIS A N 1
ATOM 797 C CA . HIS A 1 99 ? 10.240 -35.211 -5.944 1.00 85.31 99 HIS A CA 1
ATOM 798 C C . HIS A 1 99 ? 9.825 -35.530 -7.393 1.00 85.31 99 HIS A C 1
ATOM 800 O O . HIS A 1 99 ? 9.620 -36.688 -7.753 1.00 85.31 99 HIS A O 1
ATOM 806 N N . ILE A 1 100 ? 9.716 -34.499 -8.234 1.00 87.75 100 ILE A N 1
ATOM 807 C CA . ILE A 1 100 ? 9.319 -34.631 -9.642 1.00 87.75 100 ILE A CA 1
ATOM 808 C C . ILE A 1 100 ? 10.576 -34.808 -10.503 1.00 87.75 100 ILE A C 1
ATOM 810 O O . ILE A 1 100 ? 11.492 -33.990 -10.421 1.00 87.75 100 ILE A O 1
ATOM 814 N N . ALA A 1 101 ? 10.614 -35.865 -11.323 1.00 83.50 101 ALA A N 1
ATOM 815 C CA . ALA A 1 101 ? 11.765 -36.197 -12.170 1.00 83.50 101 ALA A CA 1
ATOM 816 C C . ALA A 1 101 ? 11.976 -35.186 -13.314 1.00 83.50 101 ALA A C 1
ATOM 818 O O . ALA A 1 101 ? 13.105 -34.769 -13.563 1.00 83.50 101 ALA A O 1
ATOM 819 N N . ASP A 1 102 ? 10.887 -34.733 -13.946 1.00 87.12 102 ASP A N 1
ATOM 820 C CA . ASP A 1 102 ? 10.928 -33.811 -15.082 1.00 87.12 102 ASP A CA 1
ATOM 821 C C . ASP A 1 102 ? 10.406 -32.416 -14.720 1.00 87.12 102 ASP A C 1
ATOM 823 O O . ASP A 1 102 ? 9.231 -32.223 -14.404 1.00 87.12 102 ASP A O 1
ATOM 827 N N . TRP A 1 103 ? 11.257 -31.396 -14.859 1.00 83.62 103 TRP A N 1
ATOM 828 C CA . TRP A 1 103 ? 10.884 -29.997 -14.602 1.00 83.62 103 TRP A CA 1
ATOM 829 C C . TRP A 1 103 ? 9.785 -29.477 -15.535 1.00 83.62 103 TRP A C 1
ATOM 831 O O . TRP A 1 103 ? 9.035 -28.579 -15.162 1.00 83.62 103 TRP A O 1
ATOM 841 N N . ARG A 1 104 ? 9.634 -30.055 -16.730 1.00 86.31 104 ARG A N 1
ATOM 842 C CA . ARG A 1 104 ? 8.598 -29.649 -17.695 1.00 86.31 104 ARG A CA 1
ATOM 843 C C . ARG A 1 104 ? 7.186 -29.851 -17.150 1.00 86.31 104 ARG A C 1
ATOM 845 O O . ARG A 1 104 ? 6.311 -29.045 -17.432 1.00 86.31 104 ARG A O 1
ATOM 852 N N . VAL A 1 105 ? 6.990 -30.882 -16.328 1.00 86.81 105 VAL A N 1
ATOM 853 C CA . VAL A 1 105 ? 5.698 -31.197 -15.698 1.00 86.81 105 VAL A CA 1
ATOM 854 C C . VAL A 1 105 ? 5.320 -30.154 -14.641 1.00 86.81 105 VAL A C 1
ATOM 856 O O . VAL A 1 105 ? 4.151 -30.000 -14.315 1.00 86.81 105 VAL A O 1
ATOM 859 N N . THR A 1 106 ? 6.294 -29.399 -14.125 1.00 83.00 106 THR A N 1
ATOM 860 C CA . THR A 1 106 ? 6.063 -28.391 -13.079 1.00 83.00 106 THR A CA 1
ATOM 861 C C . THR A 1 106 ? 5.660 -27.014 -13.599 1.00 83.00 106 THR A C 1
ATOM 863 O O . THR A 1 106 ? 5.341 -26.134 -12.802 1.00 83.00 106 THR A O 1
ATOM 866 N N . ILE A 1 107 ? 5.687 -26.798 -14.918 1.00 86.50 107 ILE A N 1
ATOM 867 C CA . ILE A 1 107 ? 5.366 -25.497 -15.505 1.00 86.50 107 ILE A CA 1
ATOM 868 C C . ILE A 1 107 ? 3.865 -25.400 -15.753 1.00 86.50 107 ILE A C 1
ATOM 870 O O . ILE A 1 107 ? 3.340 -25.915 -16.737 1.00 86.50 107 ILE A O 1
ATOM 874 N N . ASP A 1 108 ? 3.193 -24.656 -14.880 1.00 88.19 108 ASP A N 1
ATOM 875 C CA . ASP A 1 108 ? 1.793 -24.286 -15.051 1.00 88.19 108 ASP A CA 1
ATOM 876 C C . ASP A 1 108 ? 1.633 -23.087 -15.998 1.00 88.19 108 ASP A C 1
ATOM 878 O O . ASP A 1 108 ? 2.391 -22.115 -15.933 1.00 88.19 108 ASP A O 1
ATOM 882 N N . PHE A 1 109 ? 0.560 -23.074 -16.799 1.00 89.94 109 PHE A N 1
ATOM 883 C CA . PHE A 1 109 ? 0.218 -21.938 -17.673 1.00 89.94 109 PHE A CA 1
ATOM 884 C C . PHE A 1 109 ? 0.090 -20.616 -16.898 1.00 89.94 109 PHE A C 1
ATOM 886 O O . PHE A 1 109 ? 0.546 -19.567 -17.348 1.00 89.94 109 PHE A O 1
ATOM 893 N N . ARG A 1 110 ? -0.488 -20.666 -15.691 1.00 89.06 110 ARG A N 1
ATOM 894 C CA . ARG A 1 110 ? -0.620 -19.492 -14.813 1.00 89.06 110 ARG A CA 1
ATOM 895 C C . ARG A 1 110 ? 0.740 -18.964 -14.358 1.00 89.06 110 ARG A C 1
ATOM 897 O O . ARG A 1 110 ? 0.936 -17.753 -14.329 1.00 89.06 110 ARG A O 1
ATOM 904 N N . ALA A 1 111 ? 1.668 -19.857 -14.013 1.00 85.94 111 ALA A N 1
ATOM 905 C CA . ALA A 1 111 ? 3.017 -19.475 -13.611 1.00 85.94 111 ALA A CA 1
ATOM 906 C C . ALA A 1 111 ? 3.774 -18.852 -14.789 1.00 85.94 111 ALA A C 1
ATOM 908 O O . ALA A 1 111 ? 4.373 -17.791 -14.632 1.00 85.94 111 ALA A O 1
ATOM 909 N N . LEU A 1 112 ? 3.663 -19.446 -15.982 1.00 90.44 112 LEU A N 1
ATOM 910 C CA . LEU A 1 112 ? 4.254 -18.902 -17.203 1.00 90.44 112 LEU A CA 1
ATOM 911 C C . LEU A 1 112 ? 3.724 -17.498 -17.524 1.00 90.44 112 LEU A C 1
ATOM 913 O O . LEU A 1 112 ? 4.514 -16.604 -17.818 1.00 90.44 112 LEU A O 1
ATOM 917 N N . LEU A 1 113 ? 2.409 -17.281 -17.422 1.00 92.31 113 LEU A N 1
ATOM 918 C CA . LEU A 1 113 ? 1.802 -15.970 -17.662 1.00 92.31 113 LEU A CA 1
ATOM 919 C C . LEU A 1 113 ? 2.348 -14.906 -16.697 1.00 92.31 113 LEU A C 1
ATOM 921 O O . LEU A 1 113 ? 2.679 -13.806 -17.127 1.00 92.31 113 LEU A O 1
ATOM 925 N N . LEU A 1 114 ? 2.494 -15.238 -15.411 1.00 90.44 114 LEU A N 1
ATOM 926 C CA . LEU A 1 114 ? 3.061 -14.321 -14.417 1.00 90.44 114 LEU A CA 1
ATOM 927 C C . LEU A 1 114 ? 4.529 -13.986 -14.712 1.00 90.44 114 LEU A C 1
ATOM 929 O O . LEU A 1 114 ? 4.906 -12.820 -14.611 1.00 90.44 114 LEU A O 1
ATOM 933 N N . VAL A 1 115 ? 5.333 -14.973 -15.124 1.00 92.06 115 VAL A N 1
ATOM 934 C CA . VAL A 1 115 ? 6.728 -14.753 -15.546 1.00 92.06 115 VAL A CA 1
ATOM 935 C C . VAL A 1 115 ? 6.783 -13.836 -16.767 1.00 92.06 115 VAL A C 1
ATOM 937 O O . VAL A 1 115 ? 7.579 -12.901 -16.790 1.00 92.06 115 VAL A O 1
ATOM 940 N N . LEU A 1 116 ? 5.917 -14.055 -17.761 1.00 93.06 116 LEU A N 1
ATOM 941 C CA . LEU A 1 116 ? 5.834 -13.198 -18.946 1.00 93.06 116 LEU A CA 1
ATOM 942 C C . LEU A 1 116 ? 5.442 -11.765 -18.577 1.00 93.06 116 LEU A C 1
ATOM 944 O O . LEU A 1 116 ? 6.081 -10.827 -19.045 1.00 93.06 116 LEU A O 1
ATOM 948 N N . CYS A 1 117 ? 4.451 -11.578 -17.703 1.00 92.62 117 CYS A N 1
ATOM 949 C CA . CYS A 1 117 ? 4.090 -10.253 -17.200 1.00 92.62 117 CYS A CA 1
ATOM 950 C C . CYS A 1 117 ? 5.263 -9.577 -16.473 1.00 92.62 117 CYS A C 1
ATOM 952 O O . CYS A 1 117 ? 5.519 -8.397 -16.705 1.00 92.62 117 CYS A O 1
ATOM 954 N N . GLU A 1 118 ? 5.995 -10.309 -15.629 1.00 94.12 118 GLU A N 1
ATOM 955 C CA . GLU A 1 118 ? 7.165 -9.789 -14.908 1.00 94.12 118 GLU A CA 1
ATOM 956 C C . GLU A 1 118 ? 8.269 -9.347 -15.879 1.00 94.12 118 GLU A C 1
ATOM 958 O O . GLU A 1 118 ? 8.797 -8.238 -15.762 1.00 94.12 118 GLU A O 1
ATOM 963 N N . VAL A 1 119 ? 8.559 -10.172 -16.889 1.00 94.31 119 VAL A N 1
ATOM 964 C CA . VAL A 1 119 ? 9.518 -9.849 -17.950 1.00 94.31 119 VAL A CA 1
ATOM 965 C C . VAL A 1 119 ? 9.062 -8.627 -18.740 1.00 94.31 119 VAL A C 1
ATOM 967 O O . VAL A 1 119 ? 9.870 -7.726 -18.944 1.00 94.31 119 VAL A O 1
ATOM 970 N N . LEU A 1 120 ? 7.791 -8.541 -19.141 1.00 92.19 120 LEU A N 1
ATOM 971 C CA . LEU A 1 120 ? 7.262 -7.395 -19.888 1.00 92.19 120 LEU A CA 1
ATOM 972 C C . LEU A 1 120 ? 7.403 -6.092 -19.093 1.00 92.19 120 LEU A C 1
ATOM 974 O O . LEU A 1 120 ? 7.960 -5.125 -19.608 1.00 92.19 120 LEU A O 1
ATOM 978 N N . VAL A 1 121 ? 6.982 -6.080 -17.826 1.00 91.88 121 VAL A N 1
ATOM 979 C CA . VAL A 1 121 ? 7.093 -4.898 -16.952 1.00 91.88 121 VAL A CA 1
ATOM 980 C C . VAL A 1 121 ? 8.554 -4.473 -16.775 1.00 91.88 121 VAL A C 1
ATOM 982 O O . VAL A 1 121 ? 8.868 -3.285 -16.840 1.00 91.88 121 VAL A O 1
ATOM 985 N N . CYS A 1 122 ? 9.470 -5.426 -16.589 1.00 91.56 122 CYS A N 1
ATOM 986 C CA . CYS A 1 122 ? 10.892 -5.130 -16.409 1.00 91.56 122 CYS A CA 1
ATOM 987 C C . CYS A 1 122 ? 11.634 -4.807 -17.718 1.00 91.56 122 CYS A C 1
ATOM 989 O O . CYS A 1 122 ? 12.693 -4.180 -17.658 1.00 91.56 122 CYS A O 1
ATOM 991 N N . SER A 1 123 ? 11.084 -5.179 -18.877 1.00 91.06 123 SER A N 1
ATOM 992 C CA . SER A 1 123 ? 11.669 -4.899 -20.196 1.00 91.06 123 SER A CA 1
ATOM 993 C C . SER A 1 123 ? 11.375 -3.483 -20.688 1.00 91.06 123 SER A C 1
ATOM 995 O O . SER A 1 123 ? 12.140 -2.956 -21.491 1.00 91.06 123 SER A O 1
ATOM 997 N N . ILE A 1 124 ? 10.310 -2.834 -20.205 1.00 91.19 124 ILE A N 1
ATOM 998 C CA . ILE A 1 124 ? 9.982 -1.458 -20.602 1.00 91.19 124 ILE A CA 1
ATOM 999 C C . ILE A 1 124 ? 11.034 -0.493 -20.032 1.00 91.19 124 ILE A C 1
ATOM 1001 O O . ILE A 1 124 ? 11.257 -0.440 -18.818 1.00 91.19 124 ILE A O 1
ATOM 1005 N N . HIS A 1 125 ? 11.705 0.242 -20.920 1.00 90.56 125 HIS A N 1
ATOM 1006 C CA . HIS A 1 125 ? 12.666 1.306 -20.615 1.00 90.56 125 HIS A CA 1
ATOM 1007 C C . HIS A 1 125 ? 12.833 2.234 -21.823 1.00 90.56 125 HIS A C 1
ATOM 1009 O O . HIS A 1 125 ? 12.651 1.774 -22.952 1.00 90.56 125 HIS A O 1
ATOM 1015 N N . PRO A 1 126 ? 13.203 3.513 -21.629 1.00 85.12 126 PRO A N 1
ATOM 1016 C CA . PRO A 1 126 ? 13.526 4.400 -22.735 1.00 85.12 126 PRO A CA 1
ATOM 1017 C C . PRO A 1 126 ? 14.801 3.900 -23.424 1.00 85.12 126 PRO A C 1
ATOM 1019 O O . PRO A 1 126 ? 15.876 3.864 -22.826 1.00 85.12 126 PRO A O 1
ATOM 1022 N N . PHE A 1 127 ? 14.675 3.485 -24.683 1.00 78.69 127 PHE A N 1
ATOM 1023 C CA . PHE A 1 127 ? 15.815 3.033 -25.471 1.00 78.69 127 PHE A CA 1
ATOM 1024 C C . PHE A 1 127 ? 16.655 4.221 -25.955 1.00 78.69 127 PHE A C 1
ATOM 1026 O O . PHE A 1 127 ? 16.131 5.291 -26.292 1.00 78.69 127 PHE A O 1
ATOM 1033 N N . ALA A 1 128 ? 17.967 4.008 -26.025 1.00 68.00 128 ALA A N 1
ATOM 1034 C CA . ALA A 1 128 ? 18.955 4.978 -26.478 1.00 68.00 128 ALA A CA 1
ATOM 1035 C C . ALA A 1 128 ? 18.904 5.180 -28.008 1.00 68.00 128 ALA A C 1
ATOM 1037 O O . ALA A 1 128 ? 19.810 4.769 -28.726 1.00 68.00 128 ALA A O 1
ATOM 1038 N N . PHE A 1 129 ? 17.838 5.795 -28.528 1.00 64.50 129 PHE A N 1
ATOM 1039 C CA . PHE A 1 129 ? 17.802 6.257 -29.922 1.00 64.50 129 PHE A CA 1
ATOM 1040 C C . PHE A 1 129 ? 18.480 7.619 -30.055 1.00 64.50 129 PHE A C 1
ATOM 1042 O O . PHE A 1 129 ? 18.213 8.508 -29.239 1.00 64.50 129 PHE A O 1
ATOM 1049 N N . ASP A 1 130 ? 19.295 7.780 -31.098 1.00 59.81 130 ASP A N 1
ATOM 1050 C CA . ASP A 1 130 ? 19.992 9.025 -31.418 1.00 59.81 130 ASP A CA 1
ATOM 1051 C C . ASP A 1 130 ? 18.989 10.176 -31.612 1.00 59.81 130 ASP A C 1
ATOM 1053 O O . ASP A 1 130 ? 18.088 10.113 -32.451 1.00 59.81 130 ASP A O 1
ATOM 1057 N N . ASP A 1 131 ? 19.111 11.218 -30.787 1.00 60.56 131 ASP A N 1
ATOM 1058 C CA . ASP A 1 131 ? 18.131 12.308 -30.702 1.00 60.56 131 ASP A CA 1
ATOM 1059 C C . ASP A 1 131 ? 18.148 13.208 -31.946 1.00 60.56 131 ASP A C 1
ATOM 1061 O O . ASP A 1 131 ? 17.183 13.924 -32.198 1.00 60.56 131 ASP A O 1
ATOM 1065 N N . LYS A 1 132 ? 19.210 13.141 -32.760 1.00 57.88 132 LYS A N 1
ATOM 1066 C CA . LYS A 1 132 ? 19.396 14.004 -33.938 1.00 57.88 132 LYS A CA 1
ATOM 1067 C C . LYS A 1 132 ? 18.451 13.700 -35.105 1.00 57.88 132 LYS A C 1
ATOM 1069 O O . LYS A 1 132 ? 18.391 14.485 -36.044 1.00 57.88 132 LYS A O 1
ATOM 1074 N N . THR A 1 133 ? 17.729 12.579 -35.071 1.00 52.00 133 THR A N 1
ATOM 1075 C CA . THR A 1 133 ? 16.922 12.088 -36.208 1.00 52.00 133 THR A CA 1
ATOM 1076 C C . THR A 1 133 ? 15.434 11.915 -35.897 1.00 52.00 133 THR A C 1
ATOM 1078 O O . THR A 1 133 ? 14.675 11.481 -36.761 1.00 52.00 133 THR A O 1
ATOM 1081 N N . LEU A 1 134 ? 14.994 12.238 -34.677 1.00 56.81 134 LEU A N 1
ATOM 1082 C CA . LEU A 1 134 ? 13.700 11.792 -34.163 1.00 56.81 134 LEU A CA 1
ATOM 1083 C C . LEU A 1 134 ? 12.673 12.937 -34.083 1.00 56.81 134 LEU A C 1
ATOM 1085 O O . LEU A 1 134 ? 12.949 14.003 -33.538 1.00 56.81 134 LEU A O 1
ATOM 1089 N N . SER A 1 135 ? 11.472 12.698 -34.620 1.00 62.25 135 SER A N 1
ATOM 1090 C CA . SER A 1 135 ? 10.339 13.637 -34.638 1.00 62.25 135 SER A CA 1
ATOM 1091 C C . SER A 1 135 ? 9.847 14.004 -33.230 1.00 62.25 135 SER A C 1
ATOM 1093 O O . SER A 1 135 ? 10.049 13.259 -32.271 1.00 62.25 135 SER A O 1
ATOM 1095 N N . THR A 1 136 ? 9.137 15.124 -33.083 1.00 64.12 136 THR A N 1
ATOM 1096 C CA . THR A 1 136 ? 8.545 15.581 -31.807 1.00 64.12 136 THR A CA 1
ATOM 1097 C C . THR A 1 136 ? 7.688 14.515 -31.106 1.00 64.12 136 THR A C 1
ATOM 1099 O O . THR A 1 136 ? 7.740 14.405 -29.882 1.00 64.12 136 THR A O 1
ATOM 1102 N N . GLU A 1 137 ? 6.983 13.664 -31.858 1.00 66.38 137 GLU A N 1
ATOM 1103 C CA . GLU A 1 137 ? 6.166 12.560 -31.321 1.00 66.38 137 GLU A CA 1
ATOM 1104 C C . GLU A 1 137 ? 6.989 11.522 -30.541 1.00 66.38 137 GLU A C 1
ATOM 1106 O O . GLU A 1 137 ? 6.579 11.010 -29.496 1.00 66.38 137 GLU A O 1
ATOM 1111 N N . SER A 1 138 ? 8.201 11.240 -31.008 1.00 70.69 138 SER A N 1
ATOM 1112 C CA . SER A 1 138 ? 9.088 10.261 -30.382 1.00 70.69 138 SER A CA 1
ATOM 1113 C C . SER A 1 138 ? 9.661 10.728 -29.036 1.00 70.69 138 SER A C 1
ATOM 1115 O O . SER A 1 138 ? 9.992 9.910 -28.172 1.00 70.69 138 SER A O 1
ATOM 1117 N N . ALA A 1 139 ? 9.754 12.045 -28.829 1.00 71.56 139 ALA A N 1
ATOM 1118 C CA . ALA A 1 139 ? 10.225 12.625 -27.578 1.00 71.56 139 ALA A CA 1
ATOM 1119 C C . ALA A 1 139 ? 9.217 12.381 -26.446 1.00 71.56 139 ALA A C 1
ATOM 1121 O O . ALA A 1 139 ? 9.617 12.092 -25.317 1.00 71.56 139 ALA A O 1
ATOM 1122 N N . TRP A 1 140 ? 7.919 12.422 -26.757 1.00 76.56 140 TRP A N 1
ATOM 1123 C CA . TRP A 1 140 ? 6.853 12.174 -25.787 1.00 76.56 140 TRP A CA 1
ATOM 1124 C C . TRP A 1 140 ? 6.805 10.699 -25.395 1.00 76.56 140 TRP A C 1
ATOM 1126 O O . TRP A 1 140 ? 6.752 10.377 -24.209 1.00 76.56 140 TRP A O 1
ATOM 1136 N N . LEU A 1 141 ? 6.923 9.797 -26.376 1.00 79.56 141 LEU A N 1
ATOM 1137 C CA . LEU A 1 141 ? 7.003 8.353 -26.132 1.00 79.56 141 LEU A CA 1
ATOM 1138 C C . LEU A 1 141 ? 8.172 7.991 -25.204 1.00 79.56 141 LEU A C 1
ATOM 1140 O O . LEU A 1 141 ? 7.999 7.174 -24.300 1.00 79.56 141 LEU A O 1
ATOM 1144 N N . LYS A 1 142 ? 9.335 8.640 -25.364 1.00 80.38 142 LYS A N 1
ATOM 1145 C CA . LYS A 1 142 ? 10.487 8.461 -24.462 1.00 80.38 142 LYS A CA 1
ATOM 1146 C C . LYS A 1 142 ? 10.150 8.841 -23.013 1.00 80.38 142 LYS A C 1
ATOM 1148 O O . LYS A 1 142 ? 10.511 8.093 -22.111 1.00 80.38 142 LYS A O 1
ATOM 1153 N N . ILE A 1 143 ? 9.439 9.950 -22.788 1.00 83.69 143 ILE A N 1
ATOM 1154 C CA . ILE A 1 143 ? 9.015 10.383 -21.444 1.00 83.69 143 ILE A CA 1
ATOM 1155 C C . ILE A 1 143 ? 8.028 9.379 -20.843 1.00 83.69 143 ILE A C 1
ATOM 1157 O O . ILE A 1 143 ? 8.230 8.933 -19.715 1.00 83.69 143 ILE A O 1
ATOM 1161 N N . PHE A 1 144 ? 7.016 8.947 -21.598 1.00 86.06 144 PHE A N 1
ATOM 1162 C CA . PHE A 1 144 ? 6.048 7.960 -21.108 1.00 86.06 144 PHE A CA 1
ATOM 1163 C C . PHE A 1 144 ? 6.698 6.620 -20.746 1.00 86.06 144 PHE A C 1
ATOM 1165 O O . PHE A 1 144 ? 6.299 6.000 -19.762 1.00 86.06 144 PHE A O 1
ATOM 1172 N N . LEU A 1 145 ? 7.733 6.194 -21.479 1.00 86.88 145 LEU A N 1
ATOM 1173 C CA . LEU A 1 145 ? 8.493 4.974 -21.184 1.00 86.88 145 LEU A CA 1
ATOM 1174 C C . LEU A 1 145 ? 9.295 5.038 -19.871 1.00 86.88 145 LEU A C 1
ATOM 1176 O O . LEU A 1 145 ? 9.708 3.987 -19.377 1.00 86.88 145 LEU A O 1
ATOM 1180 N N . THR A 1 146 ? 9.495 6.223 -19.279 1.00 89.25 146 THR A N 1
ATOM 1181 C CA . THR A 1 146 ? 10.173 6.355 -17.975 1.00 89.25 146 THR A CA 1
ATOM 1182 C C . THR A 1 146 ? 9.281 5.931 -16.804 1.00 89.25 146 THR A C 1
ATOM 1184 O O . THR A 1 146 ? 9.771 5.315 -15.858 1.00 89.25 146 THR A O 1
ATOM 1187 N N . PHE A 1 147 ? 7.962 6.166 -16.861 1.00 89.88 147 PHE A N 1
ATOM 1188 C CA . PHE A 1 147 ? 7.069 5.873 -15.728 1.00 89.88 147 PHE A CA 1
ATOM 1189 C C . PHE A 1 147 ? 6.969 4.379 -15.384 1.00 89.88 147 PHE A C 1
ATOM 1191 O O . PHE A 1 147 ? 7.084 4.038 -14.202 1.00 89.88 147 PHE A O 1
ATOM 1198 N N . PRO A 1 148 ? 6.841 3.455 -16.358 1.00 90.75 148 PRO A N 1
ATOM 1199 C CA . PRO A 1 148 ? 6.850 2.022 -16.082 1.00 90.75 148 PRO A CA 1
ATOM 1200 C C . PRO A 1 148 ? 8.134 1.528 -15.403 1.00 90.75 148 PRO A C 1
ATOM 1202 O O . PRO A 1 148 ? 8.092 0.514 -14.709 1.00 90.75 148 PRO A O 1
ATOM 1205 N N . MET A 1 149 ? 9.268 2.237 -15.518 1.00 92.56 149 MET A N 1
ATOM 1206 C CA . MET A 1 149 ? 10.498 1.835 -14.824 1.00 92.56 149 MET A CA 1
ATOM 1207 C C . MET A 1 149 ? 10.366 1.904 -13.297 1.00 92.56 149 MET A C 1
ATOM 1209 O O . MET A 1 149 ? 11.001 1.099 -12.612 1.00 92.56 149 MET A O 1
ATOM 1213 N N . PHE A 1 150 ? 9.503 2.769 -12.746 1.00 94.00 150 PHE A N 1
ATOM 1214 C CA . PHE A 1 150 ? 9.224 2.793 -11.303 1.00 94.00 150 PHE A CA 1
ATOM 1215 C C . PHE A 1 150 ? 8.509 1.535 -10.811 1.00 94.00 150 PHE A C 1
ATOM 1217 O O . PHE A 1 150 ? 8.635 1.194 -9.634 1.00 94.00 150 PHE A O 1
ATOM 1224 N N . ALA A 1 151 ? 7.825 0.790 -11.691 1.00 91.56 151 ALA A N 1
ATOM 1225 C CA . ALA A 1 151 ? 7.214 -0.480 -11.309 1.00 91.56 151 ALA A CA 1
ATOM 1226 C C . ALA A 1 151 ? 8.263 -1.440 -10.727 1.00 91.56 151 ALA A C 1
ATOM 1228 O O . ALA A 1 151 ? 7.963 -2.168 -9.787 1.00 91.56 151 ALA A O 1
ATOM 1229 N N . ARG A 1 152 ? 9.524 -1.365 -11.182 1.00 94.25 152 ARG A N 1
ATOM 1230 C CA . ARG A 1 152 ? 10.646 -2.197 -10.709 1.00 94.25 152 ARG A CA 1
ATOM 1231 C C . ARG A 1 152 ? 10.921 -2.093 -9.205 1.00 94.25 152 ARG A C 1
ATOM 1233 O O . ARG A 1 152 ? 11.563 -2.987 -8.658 1.00 94.25 152 ARG A O 1
ATOM 1240 N N . LEU A 1 153 ? 10.402 -1.073 -8.515 1.00 92.19 153 LEU A N 1
ATOM 1241 C CA . LEU A 1 153 ? 10.472 -0.961 -7.054 1.00 92.19 153 LEU A CA 1
ATOM 1242 C C . LEU A 1 153 ? 9.792 -2.140 -6.328 1.00 92.19 153 LEU A C 1
ATOM 1244 O O . LEU A 1 153 ? 10.128 -2.406 -5.172 1.00 92.19 153 LEU A O 1
ATOM 1248 N N . TYR A 1 154 ? 8.921 -2.920 -6.993 1.00 92.06 154 TYR A N 1
ATOM 1249 C CA . TYR A 1 154 ? 8.382 -4.165 -6.419 1.00 92.06 154 TYR A CA 1
ATOM 1250 C C . TYR A 1 154 ? 9.489 -5.179 -6.059 1.00 92.06 154 TYR A C 1
ATOM 1252 O O . TYR A 1 154 ? 9.312 -5.976 -5.134 1.00 92.06 154 TYR A O 1
ATOM 1260 N N . LEU A 1 155 ? 10.644 -5.141 -6.741 1.00 93.12 155 LEU A N 1
ATOM 1261 C CA . LEU A 1 155 ? 11.786 -6.020 -6.458 1.00 93.12 155 LEU A CA 1
ATOM 1262 C C . LEU A 1 155 ? 12.388 -5.758 -5.071 1.00 93.12 155 LEU A C 1
ATOM 1264 O O . LEU A 1 155 ? 12.857 -6.695 -4.424 1.00 93.12 155 LEU A O 1
ATOM 1268 N N . ILE A 1 156 ? 12.294 -4.520 -4.571 1.00 91.81 156 ILE A N 1
ATOM 1269 C CA . ILE A 1 156 ? 12.684 -4.176 -3.197 1.00 91.81 156 ILE A CA 1
ATOM 1270 C C . ILE A 1 156 ? 11.754 -4.887 -2.217 1.00 91.81 156 ILE A C 1
ATOM 1272 O O . ILE A 1 156 ? 12.218 -5.577 -1.312 1.00 91.81 156 ILE A O 1
ATOM 1276 N N . ALA A 1 157 ? 10.437 -4.779 -2.427 1.00 88.44 157 ALA A N 1
ATOM 1277 C CA . ALA A 1 157 ? 9.453 -5.457 -1.587 1.00 88.44 157 ALA A CA 1
ATOM 1278 C C . ALA A 1 157 ? 9.685 -6.977 -1.585 1.00 88.44 157 ALA A C 1
ATOM 1280 O O . ALA A 1 157 ? 9.671 -7.609 -0.528 1.00 88.44 157 ALA A O 1
ATOM 1281 N N . ARG A 1 158 ? 9.999 -7.562 -2.748 1.00 90.00 158 ARG A N 1
ATOM 1282 C CA . ARG A 1 158 ? 10.374 -8.976 -2.862 1.00 90.00 158 ARG A CA 1
ATOM 1283 C C . ARG A 1 158 ? 11.644 -9.312 -2.073 1.00 90.00 158 ARG A C 1
ATOM 1285 O O . ARG A 1 158 ? 11.608 -10.260 -1.289 1.00 90.00 158 ARG A O 1
ATOM 1292 N N . SER A 1 159 ? 12.723 -8.537 -2.213 1.00 90.38 159 SER A N 1
ATOM 1293 C CA . SER A 1 159 ? 13.968 -8.750 -1.449 1.00 90.38 159 SER A CA 1
ATOM 1294 C C . SER A 1 159 ? 13.729 -8.691 0.060 1.00 90.38 159 SER A C 1
ATOM 1296 O O . SER A 1 159 ? 14.126 -9.615 0.778 1.00 90.38 159 SER A O 1
ATOM 1298 N N . VAL A 1 160 ? 12.971 -7.697 0.533 1.00 88.19 160 VAL A N 1
ATOM 1299 C CA . VAL A 1 160 ? 12.586 -7.574 1.948 1.00 88.19 160 VAL A CA 1
ATOM 1300 C C . VAL A 1 160 ? 11.803 -8.805 2.417 1.00 88.19 160 VAL A C 1
ATOM 1302 O O . VAL A 1 160 ? 12.083 -9.349 3.489 1.00 88.19 160 VAL A O 1
ATOM 1305 N N . THR A 1 161 ? 10.850 -9.297 1.617 1.00 86.75 161 THR A N 1
ATOM 1306 C CA . THR A 1 161 ? 10.079 -10.497 1.987 1.00 86.75 161 THR A CA 1
ATOM 1307 C C . THR A 1 161 ? 10.935 -11.762 2.041 1.00 86.75 161 THR A C 1
ATOM 1309 O O . THR A 1 161 ? 10.780 -12.540 2.979 1.00 86.75 161 THR A O 1
ATOM 1312 N N . LEU A 1 162 ? 11.869 -11.960 1.104 1.00 85.06 162 LEU A N 1
ATOM 1313 C CA . LEU A 1 162 ? 12.737 -13.145 1.061 1.00 85.06 162 LEU A CA 1
ATOM 1314 C C . LEU A 1 162 ? 13.750 -13.185 2.216 1.00 85.06 162 LEU A C 1
ATOM 1316 O O . LEU A 1 162 ? 14.080 -14.267 2.711 1.00 85.06 162 LEU A O 1
ATOM 1320 N N . HIS A 1 163 ? 14.204 -12.022 2.686 1.00 85.06 163 HIS A N 1
ATOM 1321 C CA . HIS A 1 163 ? 15.129 -11.906 3.819 1.00 85.06 163 HIS A CA 1
ATOM 1322 C C . HIS A 1 163 ? 14.445 -11.941 5.185 1.00 85.06 163 HIS A C 1
ATOM 1324 O O . HIS A 1 163 ? 15.104 -12.136 6.210 1.00 85.06 163 HIS A O 1
ATOM 1330 N N . SER A 1 164 ? 13.121 -11.799 5.221 1.00 85.06 164 SER A N 1
ATOM 1331 C CA . SER A 1 164 ? 12.373 -11.816 6.469 1.00 85.06 164 SER A CA 1
ATOM 1332 C C . SER A 1 164 ? 12.565 -13.130 7.230 1.00 85.06 164 SER A C 1
ATOM 1334 O O . SER A 1 164 ? 12.339 -14.233 6.719 1.00 85.06 164 SER A O 1
ATOM 1336 N N . ARG A 1 165 ? 12.919 -13.011 8.516 1.00 76.62 165 ARG A N 1
ATOM 1337 C CA . ARG A 1 165 ? 13.022 -14.151 9.442 1.00 76.62 165 ARG A CA 1
ATOM 1338 C C . ARG A 1 165 ? 11.712 -14.934 9.528 1.00 76.62 165 ARG A C 1
ATOM 1340 O O . ARG A 1 165 ? 11.754 -16.145 9.712 1.00 76.62 165 ARG A O 1
ATOM 1347 N N . LEU A 1 166 ? 10.572 -14.267 9.319 1.00 73.44 166 LEU A N 1
ATOM 1348 C CA . LEU A 1 166 ? 9.247 -14.889 9.311 1.00 73.44 166 LEU A CA 1
ATOM 1349 C C . LEU A 1 166 ? 9.115 -15.973 8.224 1.00 73.44 166 LEU A C 1
ATOM 1351 O O . LEU A 1 166 ? 8.387 -16.941 8.414 1.00 73.44 166 LEU A O 1
ATOM 1355 N N . VAL A 1 167 ? 9.846 -15.847 7.113 1.00 70.56 167 VAL A N 1
ATOM 1356 C CA . VAL A 1 167 ? 9.809 -16.770 5.958 1.00 70.56 167 VAL A CA 1
ATOM 1357 C C . VAL A 1 167 ? 10.858 -17.867 6.065 1.00 70.56 167 VAL A C 1
ATOM 1359 O O . VAL A 1 167 ? 10.650 -18.999 5.620 1.00 70.56 167 VAL A O 1
ATOM 1362 N N . ASN A 1 168 ? 12.013 -17.524 6.631 1.00 73.25 168 ASN A N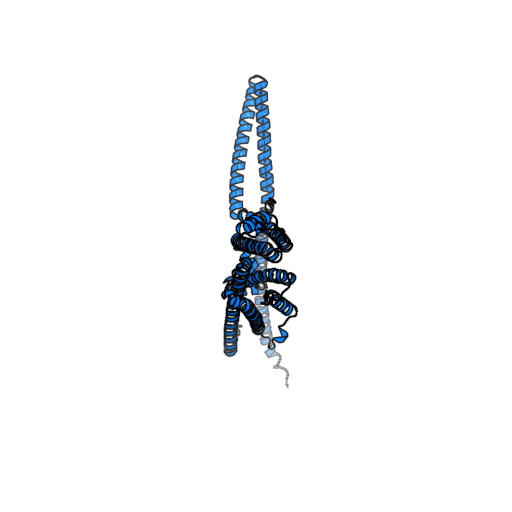 1
ATOM 1363 C CA . ASN A 1 168 ? 13.164 -18.418 6.717 1.00 73.25 168 ASN A CA 1
ATOM 1364 C C . ASN A 1 168 ? 13.159 -19.288 7.980 1.00 73.25 168 ASN A C 1
ATOM 1366 O O . ASN A 1 168 ? 13.866 -20.294 8.019 1.00 73.25 168 ASN A O 1
ATOM 1370 N N . ALA A 1 169 ? 12.356 -18.948 8.993 1.00 79.75 169 ALA A N 1
ATOM 1371 C CA . ALA A 1 169 ? 12.203 -19.778 10.179 1.00 79.75 169 ALA A CA 1
ATOM 1372 C C . ALA A 1 169 ? 11.557 -21.131 9.827 1.00 79.75 169 ALA A C 1
ATOM 1374 O O . ALA A 1 169 ? 10.486 -21.199 9.229 1.00 79.75 169 ALA A O 1
ATOM 1375 N N . ALA A 1 170 ? 12.194 -22.231 10.237 1.00 75.81 170 ALA A N 1
ATOM 1376 C CA . ALA A 1 170 ? 11.627 -23.568 10.062 1.00 75.81 170 ALA A CA 1
ATOM 1377 C C . ALA A 1 170 ? 10.291 -23.717 10.812 1.00 75.81 170 ALA A C 1
ATOM 1379 O O . ALA A 1 170 ? 9.360 -24.330 10.300 1.00 75.81 170 ALA A O 1
ATOM 1380 N N . SER A 1 171 ? 10.167 -23.085 11.984 1.00 81.25 171 SER A N 1
ATOM 1381 C CA . SER A 1 171 ? 8.956 -23.107 12.809 1.00 81.25 171 SER A CA 1
ATOM 1382 C C . SER A 1 171 ? 7.734 -22.525 12.098 1.00 81.25 171 SER A C 1
ATOM 1384 O O . SER A 1 171 ? 6.663 -23.124 12.160 1.00 81.25 171 SER A O 1
ATOM 1386 N N . SER A 1 172 ? 7.872 -21.407 11.376 1.00 81.38 172 SER A N 1
ATOM 1387 C CA . SER A 1 172 ? 6.744 -20.792 10.664 1.00 81.38 172 SER A CA 1
ATOM 1388 C C . SER A 1 172 ? 6.264 -21.655 9.499 1.00 81.38 172 SER A C 1
ATOM 1390 O O . SER A 1 172 ? 5.059 -21.789 9.291 1.00 81.38 172 SER A O 1
ATOM 1392 N N . ARG A 1 173 ? 7.187 -22.309 8.782 1.00 80.38 173 ARG A N 1
ATOM 1393 C CA . ARG A 1 173 ? 6.851 -23.259 7.708 1.00 80.38 173 ARG A CA 1
ATOM 1394 C C . ARG A 1 173 ? 6.136 -24.492 8.251 1.00 80.38 173 ARG A C 1
ATOM 1396 O O . ARG A 1 173 ? 5.146 -24.914 7.662 1.00 80.38 173 ARG A O 1
ATOM 1403 N N . THR A 1 174 ? 6.584 -25.023 9.388 1.00 83.81 174 THR A N 1
ATOM 1404 C CA . THR A 1 174 ? 5.923 -26.155 10.053 1.00 83.81 174 THR A CA 1
ATOM 1405 C C . THR A 1 174 ? 4.515 -25.786 10.511 1.00 83.81 174 THR A C 1
ATOM 1407 O O . THR A 1 174 ? 3.572 -26.517 10.223 1.00 83.81 174 THR A O 1
ATOM 1410 N N . ILE A 1 175 ? 4.342 -24.631 11.161 1.00 84.75 175 ILE A N 1
ATOM 1411 C CA . ILE A 1 175 ? 3.021 -24.151 11.596 1.00 84.75 175 ILE A CA 1
ATOM 1412 C C . ILE A 1 175 ? 2.103 -23.919 10.387 1.00 84.75 175 ILE A C 1
ATOM 1414 O O . ILE A 1 175 ? 0.934 -24.299 10.432 1.00 84.75 175 ILE A O 1
ATOM 1418 N N . GLY A 1 176 ? 2.620 -23.349 9.295 1.00 84.50 176 GLY A N 1
ATOM 1419 C CA . GLY A 1 176 ? 1.870 -23.181 8.047 1.00 84.50 176 GLY A CA 1
ATOM 1420 C C . GLY A 1 176 ? 1.413 -24.516 7.460 1.00 84.50 176 GLY A C 1
ATOM 1421 O O . GLY A 1 176 ? 0.241 -24.669 7.127 1.00 84.50 176 GLY A O 1
ATOM 1422 N N . TYR A 1 177 ? 2.300 -25.514 7.419 1.00 84.81 177 TYR A N 1
ATOM 1423 C CA . TYR A 1 177 ? 1.969 -26.860 6.949 1.00 84.81 177 TYR A CA 1
ATOM 1424 C C . TYR A 1 177 ? 0.896 -27.536 7.816 1.00 84.81 177 TYR A C 1
ATOM 1426 O O . TYR A 1 177 ? -0.083 -28.053 7.279 1.00 84.81 177 TYR A O 1
ATOM 1434 N N . LEU A 1 178 ? 1.026 -27.467 9.148 1.00 88.88 178 LEU A N 1
ATOM 1435 C CA . LEU A 1 178 ? 0.049 -28.034 10.088 1.00 88.88 178 LEU A CA 1
ATOM 1436 C C . LEU A 1 178 ? -1.341 -27.405 9.934 1.00 88.88 178 LEU A C 1
ATOM 1438 O O . LEU A 1 178 ? -2.346 -28.107 10.003 1.00 88.88 178 LEU A O 1
ATOM 1442 N N . ASN A 1 179 ? -1.398 -26.099 9.664 1.00 89.31 179 ASN A N 1
ATOM 1443 C CA . ASN A 1 179 ? -2.650 -25.376 9.437 1.00 89.31 179 ASN A CA 1
ATOM 1444 C C . ASN A 1 179 ? -3.117 -25.399 7.971 1.00 89.31 179 ASN A C 1
ATOM 1446 O O . ASN A 1 179 ? -4.113 -24.758 7.644 1.00 89.31 179 ASN A O 1
ATOM 1450 N N . ARG A 1 180 ? -2.412 -26.109 7.076 1.00 89.31 180 ARG A N 1
ATOM 1451 C CA . ARG A 1 180 ? -2.670 -26.130 5.622 1.00 89.31 180 ARG A CA 1
ATOM 1452 C C . ARG A 1 180 ? -2.703 -24.734 4.980 1.00 89.31 180 ARG A C 1
ATOM 1454 O O . ARG A 1 180 ? -3.402 -24.512 3.994 1.00 89.31 180 ARG A O 1
ATOM 1461 N N . VAL A 1 181 ? -1.925 -23.795 5.517 1.00 85.06 181 VAL A N 1
ATOM 1462 C CA . VAL A 1 181 ? -1.777 -22.440 4.976 1.00 85.06 181 VAL A CA 1
ATOM 1463 C C . VAL A 1 181 ? -0.444 -22.345 4.231 1.00 85.06 181 VAL A C 1
ATOM 1465 O O . VAL A 1 181 ? 0.616 -22.428 4.860 1.00 85.06 181 VAL A O 1
ATOM 1468 N N . PRO A 1 182 ? -0.448 -22.149 2.899 1.00 78.94 182 PRO A N 1
ATOM 1469 C CA . PRO A 1 182 ? 0.789 -21.994 2.150 1.00 78.94 182 PRO A CA 1
ATOM 1470 C C . PRO A 1 182 ? 1.452 -20.654 2.500 1.00 78.94 182 PRO A C 1
ATOM 1472 O O . PRO A 1 182 ? 0.859 -19.582 2.349 1.00 78.94 182 PRO A O 1
ATOM 1475 N N . VAL A 1 183 ? 2.711 -20.707 2.939 1.00 76.94 183 VAL A N 1
ATOM 1476 C CA . VAL A 1 183 ? 3.520 -19.519 3.254 1.00 76.94 183 VAL A CA 1
ATOM 1477 C C . VAL A 1 183 ? 3.977 -18.861 1.946 1.00 76.94 183 VAL A C 1
ATOM 1479 O O . VAL A 1 183 ? 5.068 -19.112 1.442 1.00 76.94 183 VAL A O 1
ATOM 1482 N N . THR A 1 184 ? 3.097 -18.050 1.359 1.00 80.94 184 THR A N 1
ATOM 1483 C CA . THR A 1 184 ? 3.328 -17.310 0.105 1.00 80.94 184 THR A CA 1
ATOM 1484 C C . THR A 1 184 ? 3.806 -15.881 0.365 1.00 80.94 184 THR A C 1
ATOM 1486 O O . THR A 1 184 ? 3.512 -15.301 1.410 1.00 80.94 184 THR A O 1
ATOM 1489 N N . ILE A 1 185 ? 4.473 -15.258 -0.616 1.00 80.75 185 ILE A N 1
ATOM 1490 C CA . ILE A 1 185 ? 4.925 -13.851 -0.537 1.00 80.75 185 ILE A CA 1
ATOM 1491 C C . ILE A 1 185 ? 3.754 -12.899 -0.221 1.00 80.75 185 ILE A C 1
ATOM 1493 O O . ILE A 1 185 ? 3.894 -12.001 0.603 1.00 80.75 185 ILE A O 1
ATOM 1497 N N . SER A 1 186 ? 2.567 -13.139 -0.793 1.00 80.94 186 SER A N 1
ATOM 1498 C CA . SER A 1 186 ? 1.355 -12.351 -0.512 1.00 80.94 186 SER A CA 1
ATOM 1499 C C . SER A 1 186 ? 0.888 -12.468 0.944 1.00 80.94 186 SER A C 1
ATOM 1501 O O . SER A 1 186 ? 0.437 -11.487 1.534 1.00 80.94 186 SER A O 1
ATOM 1503 N N . PHE A 1 187 ? 0.984 -13.656 1.549 1.00 84.38 187 PHE A N 1
ATOM 1504 C CA . PHE A 1 187 ? 0.693 -13.824 2.975 1.00 84.38 187 PHE A CA 1
ATOM 1505 C C . PHE A 1 187 ? 1.676 -13.020 3.834 1.00 84.38 187 PHE A C 1
ATOM 1507 O O . PHE A 1 187 ? 1.264 -12.322 4.754 1.00 84.38 187 PHE A O 1
ATOM 1514 N N . ILE A 1 188 ? 2.961 -13.053 3.485 1.00 84.56 188 ILE A N 1
ATOM 1515 C CA . ILE A 1 188 ? 4.025 -12.369 4.229 1.00 84.56 188 ILE A CA 1
ATOM 1516 C C . ILE A 1 188 ? 3.881 -10.849 4.136 1.00 84.56 188 ILE A C 1
ATOM 1518 O O . ILE A 1 188 ? 4.014 -10.156 5.141 1.00 84.56 188 ILE A O 1
ATOM 1522 N N . LEU A 1 189 ? 3.574 -10.327 2.949 1.00 82.75 189 LEU A N 1
ATOM 1523 C CA . LEU A 1 189 ? 3.337 -8.899 2.748 1.00 82.75 189 LEU A CA 1
ATOM 1524 C C . LEU A 1 189 ? 2.126 -8.434 3.572 1.00 82.75 189 LEU A C 1
ATOM 1526 O O . LEU A 1 189 ? 2.224 -7.444 4.295 1.00 82.75 189 LEU A O 1
ATOM 1530 N N . ARG A 1 190 ? 1.024 -9.198 3.560 1.00 86.56 190 ARG A N 1
ATOM 1531 C CA . ARG A 1 190 ? -0.143 -8.939 4.423 1.00 86.56 190 ARG A CA 1
ATOM 1532 C C . ARG A 1 190 ? 0.214 -8.981 5.911 1.00 86.56 190 ARG A C 1
ATOM 1534 O O . ARG A 1 190 ? -0.206 -8.100 6.653 1.00 86.56 190 ARG A O 1
ATOM 1541 N N . ALA A 1 191 ? 1.032 -9.944 6.335 1.00 87.88 191 ALA A N 1
ATOM 1542 C CA . ALA A 1 191 ? 1.496 -10.042 7.717 1.00 87.88 191 ALA A CA 1
ATOM 1543 C C . ALA A 1 191 ? 2.341 -8.824 8.124 1.00 87.88 191 ALA A C 1
ATOM 1545 O O . ALA A 1 191 ? 2.129 -8.261 9.194 1.00 87.88 191 ALA A O 1
ATOM 1546 N N . PHE A 1 192 ? 3.250 -8.355 7.265 1.00 86.88 192 PHE A N 1
ATOM 1547 C CA . PHE A 1 192 ? 4.023 -7.141 7.531 1.00 86.88 192 PHE A CA 1
ATOM 1548 C C . PHE A 1 192 ? 3.140 -5.901 7.651 1.00 86.88 192 PHE A C 1
ATOM 1550 O O . PHE A 1 192 ? 3.313 -5.135 8.600 1.00 86.88 192 PHE A O 1
ATOM 1557 N N . LEU A 1 193 ? 2.166 -5.741 6.750 1.00 86.88 193 LEU A N 1
ATOM 1558 C CA . LEU A 1 193 ? 1.178 -4.663 6.829 1.00 86.88 193 LEU A CA 1
ATOM 1559 C C . LEU A 1 193 ? 0.356 -4.719 8.123 1.00 86.88 193 LEU A C 1
ATOM 1561 O O . LEU A 1 193 ? -0.061 -3.677 8.609 1.00 86.88 193 LEU A O 1
ATOM 1565 N N . GLN A 1 194 ? 0.146 -5.900 8.707 1.00 87.44 194 GLN A N 1
ATOM 1566 C CA . GLN A 1 194 ? -0.561 -6.046 9.979 1.00 87.44 194 GLN A CA 1
ATOM 1567 C C . GLN A 1 194 ? 0.330 -5.765 11.200 1.00 87.44 194 GLN A C 1
ATOM 1569 O O . GLN A 1 194 ? -0.140 -5.184 12.176 1.00 87.44 194 GLN A O 1
ATOM 1574 N N . ILE A 1 195 ? 1.609 -6.154 11.158 1.00 89.12 195 ILE A N 1
ATOM 1575 C CA . ILE A 1 195 ? 2.550 -5.943 12.272 1.00 89.12 195 ILE A CA 1
ATOM 1576 C C . ILE A 1 195 ? 2.986 -4.470 12.343 1.00 89.12 195 ILE A C 1
ATOM 1578 O O . ILE A 1 195 ? 2.981 -3.874 13.421 1.00 89.12 195 ILE A O 1
ATOM 1582 N N . TYR A 1 196 ? 3.327 -3.864 11.200 1.00 89.56 196 TYR A N 1
ATOM 1583 C CA . TYR A 1 196 ? 3.817 -2.482 11.103 1.00 89.56 196 TYR A CA 1
ATOM 1584 C C . TYR A 1 196 ? 2.980 -1.627 10.128 1.00 89.56 196 TYR A C 1
ATOM 1586 O O . TYR A 1 196 ? 3.534 -1.063 9.181 1.00 89.56 196 TYR A O 1
ATOM 1594 N N . PRO A 1 197 ? 1.656 -1.476 10.348 1.00 89.81 197 PRO A N 1
ATOM 1595 C CA . PRO A 1 197 ? 0.761 -0.800 9.407 1.00 89.81 197 PRO A CA 1
ATOM 1596 C C . PRO A 1 197 ? 1.166 0.651 9.152 1.00 89.81 197 PRO A C 1
ATOM 1598 O O . PRO A 1 197 ? 1.341 1.050 8.007 1.00 89.81 197 PRO A O 1
ATOM 1601 N N . ALA A 1 198 ? 1.364 1.430 10.220 1.00 89.25 198 ALA A N 1
ATOM 1602 C CA . ALA A 1 198 ? 1.665 2.854 10.108 1.00 89.25 198 ALA A CA 1
ATOM 1603 C C . ALA A 1 198 ? 3.005 3.107 9.405 1.00 89.25 198 ALA A C 1
ATOM 1605 O O . ALA A 1 198 ? 3.049 3.892 8.468 1.00 89.25 198 ALA A O 1
ATOM 1606 N N . GLY A 1 199 ? 4.070 2.408 9.815 1.00 90.38 199 GLY A N 1
ATOM 1607 C CA . GLY A 1 199 ? 5.415 2.622 9.275 1.00 90.38 199 GLY A CA 1
ATOM 1608 C C . GLY A 1 199 ? 5.549 2.239 7.799 1.00 90.38 199 GLY A C 1
ATOM 1609 O O . GLY A 1 199 ? 6.164 2.972 7.026 1.00 90.38 199 GLY A O 1
ATOM 1610 N N . ILE A 1 200 ? 4.951 1.114 7.386 1.00 90.56 200 ILE A N 1
ATOM 1611 C CA . ILE A 1 200 ? 5.012 0.670 5.986 1.00 90.56 200 ILE A CA 1
ATOM 1612 C C . ILE A 1 200 ? 4.194 1.608 5.101 1.00 90.56 200 ILE A C 1
ATOM 1614 O O . ILE A 1 200 ? 4.704 2.081 4.086 1.00 90.56 200 ILE A O 1
ATOM 1618 N N . TRP A 1 201 ? 2.956 1.926 5.492 1.00 90.81 201 TRP A N 1
ATOM 1619 C CA . TRP A 1 201 ? 2.126 2.832 4.704 1.00 90.81 201 TRP A CA 1
ATOM 1620 C C . TRP A 1 201 ? 2.710 4.241 4.647 1.00 90.81 201 TRP A C 1
ATOM 1622 O O . TRP A 1 201 ? 2.747 4.810 3.562 1.00 90.81 201 TRP A O 1
ATOM 1632 N N . SER A 1 202 ? 3.257 4.783 5.741 1.00 89.69 202 SER A N 1
ATOM 1633 C CA . SER A 1 202 ? 3.917 6.094 5.703 1.00 89.69 202 SER A CA 1
ATOM 1634 C C . SER A 1 202 ? 5.119 6.113 4.758 1.00 89.69 202 SER A C 1
ATOM 1636 O O . SER A 1 202 ? 5.288 7.072 4.010 1.00 89.69 202 SER A O 1
ATOM 1638 N N . ALA A 1 203 ? 5.930 5.049 4.744 1.00 92.00 203 ALA A N 1
ATOM 1639 C CA . ALA A 1 203 ? 7.060 4.941 3.822 1.00 92.00 203 ALA A CA 1
ATOM 1640 C C . ALA A 1 203 ? 6.596 4.876 2.356 1.00 92.00 203 ALA A C 1
ATOM 1642 O O . ALA A 1 203 ? 7.159 5.566 1.505 1.00 92.00 203 ALA A O 1
ATOM 1643 N N . VAL A 1 204 ? 5.538 4.106 2.068 1.00 91.81 204 VAL A N 1
ATOM 1644 C CA . VAL A 1 204 ? 4.921 4.043 0.731 1.00 91.81 204 VAL A CA 1
ATOM 1645 C C . VAL A 1 204 ? 4.367 5.407 0.314 1.00 91.81 204 VAL A C 1
ATOM 1647 O O . VAL A 1 204 ? 4.588 5.812 -0.823 1.00 91.81 204 VAL A O 1
ATOM 1650 N N . MET A 1 205 ? 3.721 6.147 1.222 1.00 92.06 205 MET A N 1
ATOM 1651 C CA . MET A 1 205 ? 3.190 7.483 0.923 1.00 92.06 205 MET A CA 1
ATOM 1652 C C . MET A 1 205 ? 4.282 8.484 0.580 1.00 92.06 205 MET A C 1
ATOM 1654 O O . MET A 1 205 ? 4.182 9.180 -0.427 1.00 92.06 205 MET A O 1
ATOM 1658 N N . ILE A 1 206 ? 5.351 8.527 1.376 1.00 93.50 206 ILE A N 1
ATOM 1659 C CA . ILE A 1 206 ? 6.489 9.409 1.108 1.00 93.50 206 ILE A CA 1
ATOM 1660 C C . ILE A 1 206 ? 7.103 9.069 -0.256 1.00 93.50 206 ILE A C 1
ATOM 1662 O O . ILE A 1 206 ? 7.304 9.959 -1.081 1.00 93.50 206 ILE A O 1
ATOM 1666 N N . LEU A 1 207 ? 7.332 7.783 -0.534 1.00 93.81 207 LEU A N 1
ATOM 1667 C CA . LEU A 1 207 ? 7.872 7.327 -1.814 1.00 93.81 207 LEU A CA 1
ATOM 1668 C C . LEU A 1 207 ? 6.964 7.713 -2.995 1.00 93.81 207 LEU A C 1
ATOM 1670 O O . LEU A 1 207 ? 7.454 8.231 -3.998 1.00 93.81 207 LEU A O 1
ATOM 1674 N N . MET A 1 208 ? 5.648 7.512 -2.869 1.00 92.81 208 MET A N 1
ATOM 1675 C CA . MET A 1 208 ? 4.672 7.892 -3.895 1.00 92.81 208 MET A CA 1
ATOM 1676 C C . MET A 1 208 ? 4.670 9.3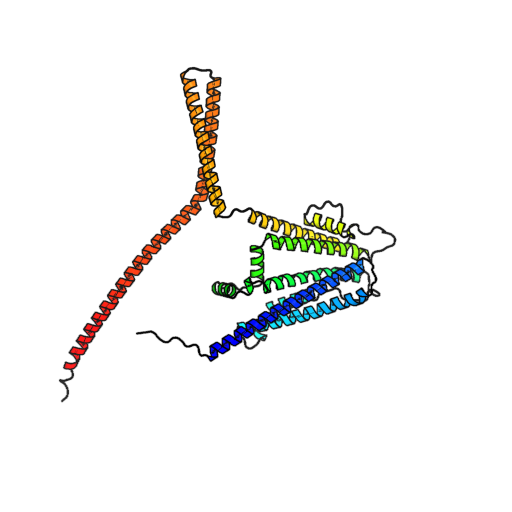98 -4.160 1.00 92.81 208 MET A C 1
ATOM 1678 O O . MET A 1 208 ? 4.609 9.792 -5.323 1.00 92.81 208 MET A O 1
ATOM 1682 N N . LEU A 1 209 ? 4.785 10.240 -3.127 1.00 94.44 209 LEU A N 1
ATOM 1683 C CA . LEU A 1 209 ? 4.854 11.697 -3.286 1.00 94.44 209 LEU A CA 1
ATOM 1684 C C . LEU A 1 209 ? 6.099 12.130 -4.067 1.00 94.44 209 LEU A C 1
ATOM 1686 O O . LEU A 1 209 ? 5.986 12.942 -4.986 1.00 94.44 209 LEU A O 1
ATOM 1690 N N . PHE A 1 210 ? 7.270 11.568 -3.753 1.00 94.38 210 PHE A N 1
ATOM 1691 C CA . PHE A 1 210 ? 8.505 11.880 -4.477 1.00 94.38 210 PHE A CA 1
ATOM 1692 C C . PHE A 1 210 ? 8.452 11.417 -5.938 1.00 94.38 210 PHE A C 1
ATOM 1694 O O . PHE A 1 210 ? 8.777 12.198 -6.833 1.00 94.38 210 PHE A O 1
ATOM 1701 N N . ILE A 1 211 ? 7.989 10.187 -6.194 1.00 94.69 211 ILE A N 1
ATOM 1702 C CA . ILE A 1 211 ? 7.839 9.655 -7.560 1.00 94.69 211 ILE A CA 1
ATOM 1703 C C . ILE A 1 211 ? 6.841 10.497 -8.358 1.00 94.69 211 ILE A C 1
ATOM 1705 O O . ILE A 1 211 ? 7.107 10.845 -9.508 1.00 94.69 211 ILE A O 1
ATOM 1709 N N . SER A 1 212 ? 5.715 10.861 -7.747 1.00 94.44 212 SER A N 1
ATOM 1710 C CA . SER A 1 212 ? 4.677 11.681 -8.376 1.00 94.44 212 SER A CA 1
ATOM 1711 C C . SER A 1 212 ? 5.173 13.085 -8.704 1.00 94.44 212 SER A C 1
ATOM 1713 O O . SER A 1 212 ? 4.983 13.557 -9.823 1.00 94.44 212 SER A O 1
ATOM 1715 N N . THR A 1 213 ? 5.877 13.717 -7.761 1.00 95.44 213 THR A N 1
ATOM 1716 C CA . THR A 1 213 ? 6.483 15.044 -7.937 1.00 95.44 213 THR A CA 1
ATOM 1717 C C . THR A 1 213 ? 7.473 15.040 -9.097 1.00 95.44 213 THR A C 1
ATOM 1719 O O . THR A 1 213 ? 7.416 15.904 -9.974 1.00 95.44 213 THR A O 1
ATOM 1722 N N . TRP A 1 214 ? 8.366 14.046 -9.123 1.00 94.81 214 TRP A N 1
ATOM 1723 C CA . TRP A 1 214 ? 9.333 13.893 -10.203 1.00 94.81 214 TRP A CA 1
ATOM 1724 C C . TRP A 1 214 ? 8.637 13.643 -11.546 1.00 94.81 214 TRP A C 1
ATOM 1726 O O . TRP A 1 214 ? 8.945 14.315 -12.525 1.00 94.81 214 TRP A O 1
ATOM 1736 N N . SER A 1 215 ? 7.648 12.747 -11.585 1.00 93.56 215 SER A N 1
ATOM 1737 C CA . SER A 1 215 ? 6.925 12.389 -12.814 1.00 93.56 215 SER A CA 1
ATOM 1738 C C . SER A 1 215 ? 6.176 13.580 -13.411 1.00 93.56 215 SER A C 1
ATOM 1740 O O . SER A 1 215 ? 6.261 13.830 -14.613 1.00 93.56 215 SER A O 1
ATOM 1742 N N . LEU A 1 216 ? 5.493 14.353 -12.565 1.00 93.06 216 LEU A N 1
ATOM 1743 C CA . LEU A 1 216 ? 4.770 15.553 -12.970 1.00 93.06 216 LEU A CA 1
ATOM 1744 C C . LEU A 1 216 ? 5.714 16.614 -13.543 1.00 93.06 216 LEU A C 1
ATOM 1746 O O . LEU A 1 216 ? 5.456 17.147 -14.622 1.00 93.06 216 LEU A O 1
ATOM 1750 N N . ARG A 1 217 ? 6.832 16.886 -12.859 1.00 91.62 217 ARG A N 1
ATOM 1751 C CA . ARG A 1 217 ? 7.857 17.815 -13.354 1.00 91.62 217 ARG A CA 1
ATOM 1752 C C . ARG A 1 217 ? 8.435 17.345 -14.687 1.00 91.62 217 ARG A C 1
ATOM 1754 O O . ARG A 1 217 ? 8.605 18.160 -15.590 1.00 91.62 217 ARG A O 1
ATOM 1761 N N . THR A 1 218 ? 8.718 16.052 -14.827 1.00 90.00 218 THR A N 1
ATOM 1762 C CA . THR A 1 218 ? 9.239 15.475 -16.072 1.00 90.00 218 THR A CA 1
ATOM 1763 C C . THR A 1 218 ? 8.242 15.623 -17.224 1.00 90.00 218 THR A C 1
ATOM 1765 O O . THR A 1 218 ? 8.658 16.001 -18.317 1.00 90.00 218 THR A O 1
ATOM 1768 N N . CYS A 1 219 ? 6.938 15.421 -16.996 1.00 89.06 219 CYS A N 1
ATOM 1769 C CA . CYS A 1 219 ? 5.900 15.710 -17.995 1.00 89.06 219 CYS A CA 1
ATOM 1770 C C . CYS A 1 219 ? 5.879 17.197 -18.382 1.00 89.06 219 CYS A C 1
ATOM 1772 O O . CYS A 1 219 ? 5.977 17.537 -19.560 1.00 89.06 219 CYS A O 1
ATOM 1774 N N . GLU A 1 220 ? 5.764 18.084 -17.391 1.00 87.38 220 GLU A N 1
ATOM 1775 C CA . GLU A 1 220 ? 5.547 19.518 -17.617 1.00 87.38 220 GLU A CA 1
ATOM 1776 C C . GLU A 1 220 ? 6.773 20.227 -18.183 1.00 87.38 220 GLU A C 1
ATOM 1778 O O . GLU A 1 220 ? 6.618 21.178 -18.941 1.00 87.38 220 GLU A O 1
ATOM 1783 N N . LYS A 1 221 ? 7.983 19.770 -17.851 1.00 84.25 221 LYS A N 1
ATOM 1784 C CA . LYS A 1 221 ? 9.231 20.311 -18.398 1.00 84.25 221 LYS A CA 1
ATOM 1785 C C . LYS A 1 221 ? 9.630 19.619 -19.704 1.00 84.25 221 LYS A C 1
ATOM 1787 O O . LYS A 1 221 ? 10.047 20.280 -20.652 1.00 84.25 221 LYS A O 1
ATOM 1792 N N . GLY A 1 222 ? 9.490 18.296 -19.773 1.00 77.06 222 GLY A N 1
ATOM 1793 C CA . GLY A 1 222 ? 9.929 17.490 -20.914 1.00 77.06 222 GLY A CA 1
ATOM 1794 C C . GLY A 1 222 ? 9.039 17.619 -22.144 1.00 77.06 222 GLY A C 1
ATOM 1795 O O . GLY A 1 222 ? 9.557 17.641 -23.258 1.00 77.06 222 GLY A O 1
ATOM 1796 N N . MET A 1 223 ? 7.721 17.753 -21.968 1.00 73.19 223 MET A N 1
ATOM 1797 C CA . MET A 1 223 ? 6.797 17.963 -23.089 1.00 73.19 223 MET A CA 1
ATOM 1798 C C . MET A 1 223 ? 6.818 19.416 -23.591 1.00 73.19 223 MET A C 1
ATOM 1800 O O . MET A 1 223 ? 6.518 19.660 -24.755 1.00 73.19 223 MET A O 1
ATOM 1804 N N . TRP A 1 224 ? 7.240 20.365 -22.746 1.00 64.12 224 TRP A N 1
ATOM 1805 C CA . TRP A 1 224 ? 7.438 21.772 -23.111 1.00 64.12 224 TRP A CA 1
ATOM 1806 C C . TRP A 1 224 ? 8.703 22.023 -23.945 1.00 64.12 224 TRP A C 1
ATOM 1808 O O . TRP A 1 224 ? 8.689 22.894 -24.811 1.00 64.12 224 TRP A O 1
ATOM 1818 N N . LEU A 1 225 ? 9.780 21.251 -23.734 1.00 62.41 225 LEU A N 1
ATOM 1819 C CA . LEU A 1 225 ? 11.048 21.384 -24.475 1.00 62.41 225 LEU A CA 1
ATOM 1820 C C . LEU A 1 225 ? 10.898 21.358 -26.020 1.00 62.41 225 LEU A C 1
ATOM 1822 O O . LEU A 1 225 ? 11.457 22.237 -26.674 1.00 62.41 225 LEU A O 1
ATOM 1826 N N . PRO A 1 226 ? 10.161 20.407 -26.634 1.00 55.38 226 PRO A N 1
ATOM 1827 C CA . PRO A 1 226 ? 9.977 20.352 -28.091 1.00 55.38 226 PRO A CA 1
ATOM 1828 C C . PRO A 1 226 ? 8.965 21.371 -28.646 1.00 55.38 226 PRO A C 1
ATOM 1830 O O . PRO A 1 226 ? 8.882 21.538 -29.858 1.00 55.38 226 PRO A O 1
ATOM 1833 N N . LEU A 1 227 ? 8.199 22.048 -27.784 1.00 54.69 227 LEU A N 1
ATOM 1834 C CA . LEU A 1 227 ? 7.207 23.072 -28.141 1.00 54.69 227 LEU A CA 1
ATOM 1835 C C . LEU A 1 227 ? 7.762 24.501 -28.021 1.00 54.69 227 LEU A C 1
ATOM 1837 O O . LEU A 1 227 ? 6.980 25.451 -28.023 1.00 54.69 227 LEU A O 1
ATOM 1841 N N . LYS A 1 228 ? 9.093 24.665 -27.937 1.00 51.00 228 LYS A N 1
ATOM 1842 C CA . LYS A 1 228 ? 9.800 25.957 -27.905 1.00 51.00 228 LYS A CA 1
ATOM 1843 C C . LYS A 1 228 ? 9.598 26.731 -29.221 1.00 51.00 228 LYS A C 1
ATOM 1845 O O . LYS A 1 228 ? 10.495 26.838 -30.052 1.00 51.00 228 LYS A O 1
ATOM 1850 N N . SER A 1 229 ? 8.389 27.247 -29.418 1.00 44.97 229 SER A N 1
ATOM 1851 C CA . SER A 1 229 ? 8.062 28.297 -30.375 1.00 44.97 229 SER A CA 1
ATOM 1852 C C . SER A 1 229 ? 8.551 29.630 -29.797 1.00 44.97 229 SER A C 1
ATOM 1854 O O . SER A 1 229 ? 8.337 29.864 -28.606 1.00 44.97 229 SER A O 1
ATOM 1856 N N . PRO A 1 230 ? 9.141 30.536 -30.595 1.00 50.84 230 PRO A N 1
ATOM 1857 C CA . PRO A 1 230 ? 9.620 31.854 -30.148 1.00 50.84 230 PRO A CA 1
ATOM 1858 C C . PRO A 1 230 ? 8.514 32.819 -29.660 1.00 50.84 230 PRO A C 1
ATOM 1860 O O . PRO A 1 230 ? 8.763 34.006 -29.503 1.00 50.84 230 PRO A O 1
ATOM 1863 N N . SER A 1 231 ? 7.281 32.342 -29.468 1.00 51.94 231 SER A N 1
ATOM 1864 C CA . SER A 1 231 ? 6.104 33.138 -29.106 1.00 51.94 231 SER A CA 1
ATOM 1865 C C . SER A 1 231 ? 5.562 32.866 -27.696 1.00 51.94 231 SER A C 1
ATOM 1867 O O . SER A 1 231 ? 4.592 33.510 -27.302 1.00 51.94 231 SER A O 1
ATOM 1869 N N . ILE A 1 232 ? 6.122 31.906 -26.945 1.00 54.25 232 ILE A N 1
ATOM 1870 C CA . ILE A 1 232 ? 5.684 31.593 -25.574 1.00 54.25 232 ILE A CA 1
ATOM 1871 C C . ILE A 1 232 ? 6.913 31.449 -24.666 1.00 54.25 232 ILE A C 1
ATOM 1873 O O . ILE A 1 232 ? 7.449 30.361 -24.475 1.00 54.25 232 ILE A O 1
ATOM 1877 N N . ASP A 1 233 ? 7.363 32.574 -24.113 1.00 50.66 233 ASP A N 1
ATOM 1878 C CA . ASP A 1 233 ? 8.600 32.676 -23.322 1.00 50.66 233 ASP A CA 1
ATOM 1879 C C . ASP A 1 233 ? 8.448 32.287 -21.841 1.00 50.66 233 ASP A C 1
ATOM 1881 O O . ASP A 1 233 ? 9.402 32.387 -21.067 1.00 50.66 233 ASP A O 1
ATOM 1885 N N . THR A 1 234 ? 7.270 31.839 -21.400 1.00 55.94 234 THR A N 1
ATOM 1886 C CA . THR A 1 234 ? 7.057 31.459 -20.001 1.00 55.94 234 THR A CA 1
ATOM 1887 C C . THR A 1 234 ? 7.167 29.942 -19.828 1.00 55.94 234 THR A C 1
ATOM 1889 O O . THR A 1 234 ? 6.262 29.216 -20.241 1.00 55.94 234 THR A O 1
ATOM 1892 N N . PRO A 1 235 ? 8.247 29.417 -19.209 1.00 61.53 235 PRO A N 1
ATOM 1893 C CA . PRO A 1 235 ? 8.275 28.012 -18.819 1.00 61.53 235 PRO A CA 1
ATOM 1894 C C . PRO A 1 235 ? 7.072 27.720 -17.919 1.00 61.53 235 PRO A C 1
ATOM 1896 O O . PRO A 1 235 ? 6.682 28.567 -17.107 1.00 61.53 235 PRO A O 1
ATOM 1899 N N . SER A 1 236 ? 6.493 26.522 -18.045 1.00 68.62 236 SER A N 1
ATOM 1900 C CA . SER A 1 236 ? 5.440 26.077 -17.133 1.00 68.62 236 SER A CA 1
ATOM 1901 C C . SER A 1 236 ? 5.903 26.312 -15.693 1.00 68.62 236 SER A C 1
ATOM 1903 O O . SER A 1 236 ? 7.007 25.927 -15.302 1.00 68.62 236 SER A O 1
ATOM 1905 N N . SER A 1 237 ? 5.075 26.970 -14.880 1.00 77.94 237 SER A N 1
ATOM 1906 C CA . SER A 1 237 ? 5.402 27.247 -13.474 1.00 77.94 237 SER A CA 1
ATOM 1907 C C . SER A 1 237 ? 5.711 25.957 -12.699 1.00 77.94 237 SER A C 1
ATOM 1909 O O . SER A 1 237 ? 6.447 25.982 -11.715 1.00 77.94 237 SER A O 1
ATOM 1911 N N . LEU A 1 238 ? 5.223 24.815 -13.194 1.00 84.19 238 LEU A N 1
ATOM 1912 C CA . LEU A 1 238 ? 5.454 23.464 -12.686 1.00 84.19 238 LEU A CA 1
ATOM 1913 C C . LEU A 1 238 ? 6.785 22.816 -13.115 1.00 84.19 238 LEU A C 1
ATOM 1915 O O . LEU A 1 238 ? 7.107 21.730 -12.637 1.00 84.19 238 LEU A O 1
ATOM 1919 N N . ALA A 1 239 ? 7.591 23.465 -13.962 1.00 81.25 239 ALA A N 1
ATOM 1920 C CA . ALA A 1 239 ? 8.920 22.977 -14.348 1.00 81.25 239 ALA A CA 1
ATOM 1921 C C . ALA A 1 239 ? 9.931 22.989 -13.179 1.00 81.25 239 ALA A C 1
ATOM 1923 O O . ALA A 1 239 ? 10.925 22.249 -13.189 1.00 81.25 239 ALA A O 1
ATOM 1924 N N . THR A 1 240 ? 9.677 23.812 -12.158 1.00 87.88 240 THR A N 1
ATOM 1925 C CA . THR A 1 240 ? 10.473 23.890 -10.927 1.00 87.88 240 THR A CA 1
ATOM 1926 C C . THR A 1 240 ? 10.053 22.800 -9.942 1.00 87.88 240 THR A C 1
ATOM 1928 O O . THR A 1 240 ? 8.867 22.627 -9.667 1.00 87.88 240 THR A O 1
ATOM 1931 N N . PHE A 1 241 ? 11.026 22.103 -9.342 1.00 90.25 241 PHE A N 1
ATOM 1932 C CA . PHE A 1 241 ? 10.766 21.002 -8.404 1.00 90.25 241 PHE A CA 1
ATOM 1933 C C . PHE A 1 241 ? 9.883 21.419 -7.219 1.00 90.25 241 PHE A C 1
ATOM 1935 O O . PHE A 1 241 ? 8.929 20.717 -6.901 1.00 90.25 241 PHE A O 1
ATOM 1942 N N . SER A 1 242 ? 10.138 22.583 -6.613 1.00 92.62 242 SER A N 1
ATOM 1943 C CA . SER A 1 242 ? 9.347 23.091 -5.483 1.00 92.62 242 SER A CA 1
ATOM 1944 C C . SER A 1 242 ? 7.871 23.300 -5.835 1.00 92.62 242 SER A C 1
ATOM 1946 O O . SER A 1 242 ? 6.995 22.947 -5.051 1.00 92.62 242 SER A O 1
ATOM 1948 N N . ASN A 1 243 ? 7.591 23.808 -7.036 1.00 93.38 243 ASN A N 1
ATOM 1949 C CA . ASN A 1 243 ? 6.229 24.061 -7.506 1.00 93.38 243 ASN A CA 1
ATOM 1950 C C . ASN A 1 243 ? 5.502 22.749 -7.836 1.00 93.38 243 ASN A C 1
ATOM 1952 O O . ASN A 1 243 ? 4.344 22.573 -7.459 1.00 93.38 243 ASN A O 1
ATOM 1956 N N . ALA A 1 244 ? 6.193 21.793 -8.467 1.00 93.94 244 ALA A N 1
ATOM 1957 C CA . ALA A 1 244 ? 5.657 20.451 -8.693 1.00 93.94 244 ALA A CA 1
ATOM 1958 C C . ALA A 1 244 ? 5.382 19.710 -7.372 1.00 93.94 244 ALA A C 1
ATOM 1960 O O . ALA A 1 244 ? 4.370 19.017 -7.254 1.00 93.94 244 ALA A O 1
ATOM 1961 N N . MET A 1 245 ? 6.251 19.876 -6.369 1.00 95.19 245 MET A N 1
ATOM 1962 C CA . MET A 1 245 ? 6.080 19.285 -5.040 1.00 95.19 245 MET A CA 1
ATOM 1963 C C . MET A 1 245 ? 4.864 19.882 -4.329 1.00 95.19 245 MET A C 1
ATOM 1965 O O . MET A 1 245 ? 4.035 19.134 -3.813 1.00 95.19 245 MET A O 1
ATOM 1969 N N . TRP A 1 246 ? 4.722 21.212 -4.356 1.00 95.94 246 TRP A N 1
ATOM 1970 C CA . TRP A 1 246 ? 3.558 21.913 -3.811 1.00 95.94 246 TRP A CA 1
ATOM 1971 C C . TRP A 1 246 ? 2.254 21.423 -4.447 1.00 95.94 246 TRP A C 1
ATOM 1973 O O . TRP A 1 246 ? 1.365 20.954 -3.734 1.00 95.94 246 TRP A O 1
ATOM 1983 N N . PHE A 1 247 ? 2.174 21.422 -5.782 1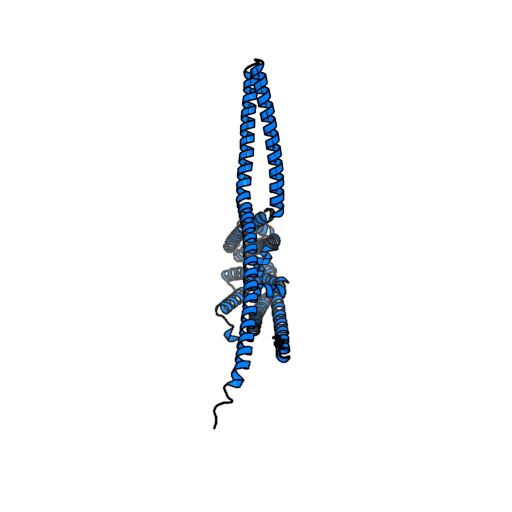.00 95.81 247 PHE A N 1
ATOM 1984 C CA . PHE A 1 247 ? 1.003 20.914 -6.498 1.00 95.81 247 PHE A CA 1
ATOM 1985 C C . PHE A 1 247 ? 0.701 19.452 -6.153 1.00 95.81 247 PHE A C 1
ATOM 1987 O O . PHE A 1 247 ? -0.456 19.094 -5.926 1.00 95.81 247 PHE A O 1
ATOM 1994 N N . THR A 1 248 ? 1.732 18.602 -6.098 1.00 96.44 248 THR A N 1
ATOM 1995 C CA . THR A 1 248 ? 1.570 17.177 -5.787 1.00 96.44 248 THR A CA 1
ATOM 1996 C C . THR A 1 248 ? 0.985 17.002 -4.392 1.00 96.44 248 THR A C 1
ATOM 1998 O O . THR A 1 248 ? 0.022 16.259 -4.243 1.00 96.44 248 THR A O 1
ATOM 2001 N N . ILE A 1 249 ? 1.492 17.719 -3.384 1.00 95.62 249 ILE A N 1
ATOM 2002 C CA . ILE A 1 249 ? 0.971 17.661 -2.009 1.00 95.62 249 ILE A CA 1
ATOM 2003 C C . ILE A 1 249 ? -0.482 18.150 -1.948 1.00 95.62 249 ILE A C 1
ATOM 2005 O O . ILE A 1 249 ? -1.330 17.466 -1.374 1.00 95.62 249 ILE A O 1
ATOM 2009 N N . VAL A 1 250 ? -0.792 19.296 -2.558 1.00 96.44 250 VAL A N 1
ATOM 2010 C CA . VAL A 1 250 ? -2.145 19.887 -2.580 1.00 96.44 250 VAL A CA 1
ATOM 2011 C C . VAL A 1 250 ? -3.156 18.977 -3.287 1.00 96.44 250 VAL A C 1
ATOM 2013 O O . VAL A 1 250 ? -4.287 18.827 -2.826 1.00 96.44 250 VAL A O 1
ATOM 2016 N N . THR A 1 251 ? -2.751 18.328 -4.378 1.00 96.56 251 THR A N 1
ATOM 2017 C CA . THR A 1 251 ? -3.599 17.387 -5.128 1.00 96.56 251 THR A CA 1
ATOM 2018 C C . THR A 1 251 ? -3.761 16.064 -4.383 1.00 96.56 251 THR A C 1
ATOM 2020 O O . THR A 1 251 ? -4.869 15.546 -4.271 1.00 96.56 251 THR A O 1
ATOM 2023 N N . PHE A 1 252 ? -2.677 15.533 -3.816 1.00 95.69 252 PHE A N 1
ATOM 2024 C CA . PHE A 1 252 ? -2.681 14.288 -3.045 1.00 95.69 252 PHE A CA 1
ATOM 2025 C C . PHE A 1 252 ? -3.539 14.397 -1.777 1.00 95.69 252 PHE A C 1
ATOM 2027 O O . PHE A 1 252 ? -4.221 13.450 -1.394 1.00 95.69 252 PHE A O 1
ATOM 2034 N N . THR A 1 253 ? -3.542 15.571 -1.144 1.00 94.44 253 THR A N 1
ATOM 2035 C CA . THR A 1 253 ? -4.416 15.894 -0.002 1.00 94.44 253 THR A CA 1
ATOM 2036 C C . THR A 1 253 ? -5.830 16.296 -0.413 1.00 94.44 253 THR A C 1
ATOM 2038 O O . THR A 1 253 ? -6.654 16.582 0.453 1.00 94.44 253 THR A O 1
ATOM 2041 N N . THR A 1 254 ? -6.143 16.287 -1.712 1.00 95.50 254 THR A N 1
ATOM 2042 C CA . THR A 1 254 ? -7.452 16.649 -2.282 1.00 95.50 254 THR A CA 1
ATOM 2043 C C . THR A 1 254 ? -7.911 18.080 -1.971 1.00 95.50 254 THR A C 1
ATOM 2045 O O . THR A 1 254 ? -9.099 18.372 -2.036 1.00 95.50 254 THR A O 1
ATOM 2048 N N . VAL A 1 255 ? -6.978 18.987 -1.651 1.00 96.50 255 VAL A N 1
ATOM 2049 C CA . VAL A 1 255 ? -7.282 20.397 -1.352 1.00 96.50 255 VAL A CA 1
ATOM 2050 C C . VAL A 1 255 ? -7.560 21.180 -2.635 1.00 96.50 255 VAL A C 1
ATOM 2052 O O . VAL A 1 255 ? -8.579 21.852 -2.731 1.00 96.50 255 VAL A O 1
ATOM 2055 N N . GLY A 1 256 ? -6.668 21.075 -3.625 1.00 94.81 256 GLY A N 1
ATOM 2056 C CA . GLY A 1 256 ? -6.874 21.636 -4.966 1.00 94.81 256 GLY A CA 1
ATOM 2057 C C . GLY A 1 256 ? -7.088 23.156 -5.024 1.00 94.81 256 GLY A C 1
ATOM 2058 O O . GLY A 1 256 ? -8.104 23.598 -5.545 1.00 94.81 256 GLY A O 1
ATOM 2059 N N . TYR A 1 257 ? -6.132 23.963 -4.544 1.00 95.31 257 TYR A N 1
ATOM 2060 C CA . TYR A 1 257 ? -6.244 25.433 -4.573 1.00 95.31 257 TYR A CA 1
ATOM 2061 C C . TYR A 1 257 ? -6.424 26.031 -5.980 1.00 95.31 257 TYR A C 1
ATOM 2063 O O . TYR A 1 257 ? -7.065 27.069 -6.118 1.00 95.31 257 TYR A O 1
ATOM 2071 N N . GLY A 1 258 ? -5.862 25.392 -7.014 1.00 92.25 258 GLY A N 1
ATOM 2072 C CA . GLY A 1 258 ? -5.937 25.869 -8.401 1.00 92.25 258 GLY A CA 1
ATOM 2073 C C . GLY A 1 258 ? -4.981 27.022 -8.731 1.00 92.25 258 GLY A C 1
ATOM 2074 O O . GLY A 1 258 ? -5.104 27.637 -9.784 1.00 92.25 258 GLY A O 1
ATOM 2075 N N . ASP A 1 259 ? -4.023 27.303 -7.850 1.00 92.31 259 ASP A N 1
ATOM 2076 C CA . ASP A 1 259 ? -2.941 28.274 -8.035 1.00 92.31 259 ASP A CA 1
ATOM 2077 C C . ASP A 1 259 ? -1.903 27.810 -9.070 1.00 92.31 259 ASP A C 1
ATOM 2079 O O . ASP A 1 259 ? -1.388 28.607 -9.854 1.00 92.31 259 ASP A O 1
ATOM 2083 N N . LEU A 1 260 ? -1.631 26.504 -9.101 1.00 91.44 260 LEU A N 1
ATOM 2084 C CA . LEU A 1 260 ? -0.821 25.837 -10.113 1.00 91.44 260 LEU A CA 1
ATOM 2085 C C . LEU A 1 260 ? -1.636 24.720 -10.767 1.00 91.44 260 LEU A C 1
ATOM 2087 O O . LEU A 1 260 ? -2.304 23.949 -10.080 1.00 91.44 260 LEU A O 1
ATOM 2091 N N . VAL A 1 261 ? -1.563 24.604 -12.095 1.00 90.94 261 VAL A N 1
ATOM 2092 C CA . VAL A 1 261 ? -2.315 23.597 -12.860 1.00 90.94 261 VAL A CA 1
ATOM 2093 C C . VAL A 1 261 ? -1.445 23.045 -13.996 1.00 90.94 261 VAL A C 1
ATOM 2095 O O . VAL A 1 261 ? -0.841 23.848 -14.716 1.00 90.94 261 VAL A O 1
ATOM 2098 N N . PRO A 1 262 ? -1.376 21.709 -14.187 1.00 90.50 262 PRO A N 1
ATOM 2099 C CA . PRO A 1 262 ? -0.650 21.107 -15.299 1.00 90.50 262 PRO A CA 1
ATOM 2100 C C . PRO A 1 262 ? -1.282 21.501 -16.634 1.00 90.50 262 PRO A C 1
ATOM 2102 O O . PRO A 1 262 ? -2.492 21.360 -16.833 1.00 90.50 262 PRO A O 1
ATOM 2105 N N . GLN A 1 263 ? -0.451 21.978 -17.556 1.00 85.38 263 GLN A N 1
ATOM 2106 C CA . GLN A 1 263 ? -0.891 22.390 -18.892 1.00 85.38 263 GLN A CA 1
ATOM 2107 C C . GLN A 1 263 ? -0.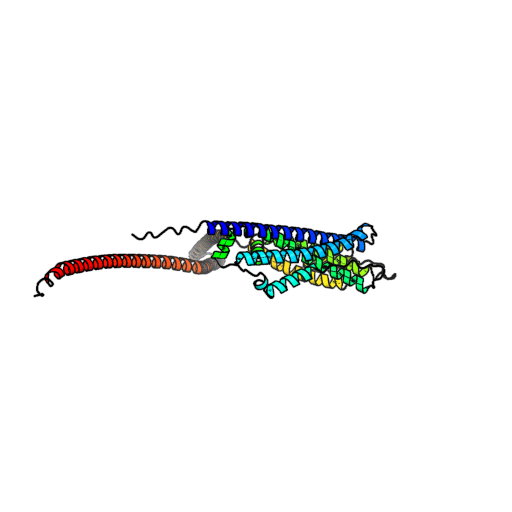726 21.260 -19.913 1.00 85.38 263 GLN A C 1
ATOM 2109 O O . GLN A 1 263 ? -1.341 21.280 -20.977 1.00 85.38 263 GLN A O 1
ATOM 2114 N N . THR A 1 264 ? 0.102 20.262 -19.603 1.00 85.69 264 THR A N 1
ATOM 2115 C CA . THR A 1 264 ? 0.415 19.161 -20.514 1.00 85.69 264 THR A CA 1
ATOM 2116 C C . THR A 1 264 ? -0.553 17.992 -20.335 1.00 85.69 264 THR A C 1
ATOM 2118 O O . THR A 1 264 ? -0.911 17.643 -19.213 1.00 85.69 264 THR A O 1
ATOM 2121 N N . TYR A 1 265 ? -0.921 17.308 -21.425 1.00 86.88 265 TYR A N 1
ATOM 2122 C CA . TYR A 1 265 ? -1.727 16.078 -21.357 1.00 86.88 265 TYR A CA 1
ATOM 2123 C C . TYR A 1 265 ? -1.072 14.994 -20.484 1.00 86.88 265 TYR A C 1
ATOM 2125 O O . TYR A 1 265 ? -1.751 14.304 -19.727 1.00 86.88 265 TYR A O 1
ATOM 2133 N N . CYS A 1 266 ? 0.260 14.877 -20.542 1.00 88.12 266 CYS A N 1
ATOM 2134 C CA . CYS A 1 266 ? 1.039 13.999 -19.665 1.00 88.12 266 CYS A CA 1
ATOM 2135 C C . CYS A 1 266 ? 0.862 14.390 -18.189 1.00 88.12 266 CYS A C 1
ATOM 2137 O O . CYS A 1 266 ? 0.523 13.543 -17.364 1.00 88.12 266 CYS A O 1
ATOM 2139 N N . GLY A 1 267 ? 1.027 15.675 -17.857 1.00 89.62 267 GLY A N 1
ATOM 2140 C CA . GLY A 1 267 ? 0.884 16.194 -16.496 1.00 89.62 267 GLY A CA 1
ATOM 2141 C C . GLY A 1 267 ? -0.540 16.074 -15.952 1.00 89.62 267 GLY A C 1
ATOM 2142 O O . GLY A 1 267 ? -0.717 15.741 -14.782 1.00 89.62 267 GLY A O 1
ATOM 2143 N N . GLN A 1 268 ? -1.554 16.252 -16.803 1.00 92.19 268 GLN A N 1
ATOM 2144 C CA . GLN A 1 268 ? -2.960 15.998 -16.473 1.00 92.19 268 GLN A CA 1
ATOM 2145 C C . GLN A 1 268 ? -3.227 14.509 -16.205 1.00 92.19 268 GLN A C 1
ATOM 2147 O O . GLN A 1 268 ? -3.915 14.159 -15.250 1.00 92.19 268 GLN A O 1
ATOM 2152 N N . GLY A 1 269 ? -2.645 13.606 -17.000 1.00 92.62 269 GLY A N 1
ATOM 2153 C CA . GLY A 1 269 ? -2.719 12.167 -16.735 1.00 92.62 269 GLY A CA 1
ATOM 2154 C C . GLY A 1 269 ? -2.073 11.795 -15.397 1.00 92.62 269 GLY A C 1
ATOM 2155 O O . GLY A 1 269 ? -2.660 11.062 -14.599 1.00 92.62 269 GLY A O 1
ATOM 2156 N N . VAL A 1 270 ? -0.893 12.352 -15.110 1.00 93.19 270 VAL A N 1
ATOM 2157 C CA . VAL A 1 270 ? -0.196 12.145 -13.833 1.00 93.19 270 VAL A CA 1
ATOM 2158 C C . VAL A 1 270 ? -0.998 12.720 -12.661 1.00 93.19 270 VAL A C 1
ATOM 2160 O O . VAL A 1 270 ? -1.094 12.061 -11.628 1.00 93.19 270 VAL A O 1
ATOM 2163 N N . SER A 1 271 ? -1.633 13.888 -12.797 1.00 94.69 271 SER A N 1
ATOM 2164 C CA . SER A 1 271 ? -2.432 14.481 -11.714 1.00 94.69 271 SER A CA 1
ATOM 2165 C C . SER A 1 271 ? -3.670 13.650 -11.355 1.00 94.69 271 SER A C 1
ATOM 2167 O O . SER A 1 271 ? -3.981 13.519 -10.170 1.00 94.69 271 SER A O 1
ATOM 2169 N N . ILE A 1 272 ? -4.318 13.007 -12.334 1.00 95.81 272 ILE A N 1
ATOM 2170 C CA . ILE A 1 272 ? -5.413 12.051 -12.087 1.00 95.81 272 ILE A CA 1
ATOM 2171 C C . ILE A 1 272 ? -4.914 10.869 -11.246 1.00 95.81 272 ILE A C 1
ATOM 2173 O O . ILE A 1 272 ? -5.557 10.474 -10.270 1.00 95.81 272 ILE A O 1
ATOM 2177 N N . VAL A 1 273 ? -3.745 10.324 -11.591 1.00 94.38 273 VAL A N 1
ATOM 2178 C CA . VAL A 1 273 ? -3.127 9.216 -10.849 1.00 94.38 273 VAL A CA 1
ATOM 2179 C C . VAL A 1 273 ? -2.759 9.648 -9.424 1.00 94.38 273 VAL A C 1
ATOM 2181 O O . VAL A 1 273 ? -3.042 8.914 -8.475 1.00 94.38 273 VAL A O 1
ATOM 2184 N N . ILE A 1 274 ? -2.208 10.854 -9.250 1.00 95.69 274 ILE A N 1
ATOM 2185 C CA . ILE A 1 274 ? -1.909 11.443 -7.933 1.00 95.69 274 ILE A CA 1
ATOM 2186 C C . ILE A 1 274 ? -3.177 11.544 -7.082 1.00 95.69 274 ILE A C 1
ATOM 2188 O O . ILE A 1 274 ? -3.162 11.128 -5.923 1.00 95.69 274 ILE A O 1
ATOM 2192 N N . ALA A 1 275 ? -4.271 12.060 -7.648 1.00 96.25 275 ALA A N 1
ATOM 2193 C CA . ALA A 1 275 ? -5.539 12.202 -6.938 1.00 96.25 275 ALA A CA 1
ATOM 2194 C C . ALA A 1 275 ? -6.096 10.838 -6.498 1.00 96.25 275 ALA A C 1
ATOM 2196 O O . ALA A 1 275 ? -6.493 10.677 -5.343 1.00 96.25 275 ALA A O 1
ATOM 2197 N N . PHE A 1 276 ? -6.062 9.829 -7.377 1.00 95.94 276 PHE A N 1
ATOM 2198 C CA . PHE A 1 276 ? -6.514 8.475 -7.045 1.00 95.94 276 PHE A CA 1
ATOM 2199 C C . PHE A 1 276 ? -5.706 7.860 -5.892 1.00 95.94 276 PHE A C 1
ATOM 2201 O O . PHE A 1 276 ? -6.283 7.352 -4.925 1.00 95.94 276 PHE A O 1
ATOM 2208 N N . PHE A 1 277 ? -4.372 7.946 -5.951 1.00 94.12 277 PHE A N 1
ATOM 2209 C CA . PHE A 1 277 ? -3.518 7.449 -4.872 1.00 94.12 277 PHE A CA 1
ATOM 2210 C C . PHE A 1 277 ? -3.671 8.253 -3.577 1.00 94.12 277 PHE A C 1
ATOM 2212 O O . PHE A 1 277 ? -3.620 7.652 -2.507 1.00 94.12 277 PHE A O 1
ATOM 2219 N N . GLY A 1 278 ? -3.921 9.563 -3.648 1.00 95.00 278 GLY A N 1
ATOM 2220 C CA . GLY A 1 278 ? -4.201 10.410 -2.483 1.00 95.00 278 GLY A CA 1
ATOM 2221 C C . GLY A 1 278 ? -5.488 10.024 -1.746 1.00 95.00 278 GLY A C 1
ATOM 2222 O O . GLY A 1 278 ? -5.506 9.881 -0.519 1.00 95.00 278 GLY A O 1
ATOM 2223 N N . VAL A 1 279 ? -6.563 9.742 -2.488 1.00 95.56 279 VAL A N 1
ATOM 2224 C CA . VAL A 1 279 ? -7.821 9.235 -1.907 1.00 95.56 279 VAL A CA 1
ATOM 2225 C C . VAL A 1 279 ? -7.618 7.850 -1.289 1.00 95.56 279 VAL A C 1
ATOM 2227 O O . VAL A 1 279 ? -8.042 7.598 -0.161 1.00 95.56 279 VAL A O 1
ATOM 2230 N N . PHE A 1 280 ? -6.914 6.952 -1.979 1.00 94.06 280 PHE A N 1
ATOM 2231 C CA . PHE A 1 280 ? -6.601 5.631 -1.433 1.00 94.06 280 PHE A CA 1
ATOM 2232 C C . PHE A 1 280 ? -5.746 5.721 -0.155 1.00 94.06 280 PHE A C 1
ATOM 2234 O O . PHE A 1 280 ? -6.005 5.032 0.834 1.00 94.06 280 PHE A O 1
ATOM 2241 N N . ALA A 1 281 ? -4.763 6.619 -0.146 1.00 92.38 281 ALA A N 1
ATOM 2242 C CA . ALA A 1 281 ? -3.898 6.877 0.992 1.00 92.38 281 ALA A CA 1
ATOM 2243 C C . ALA A 1 281 ? -4.650 7.382 2.219 1.00 92.38 281 ALA A C 1
ATOM 2245 O O . ALA A 1 281 ? -4.415 6.894 3.327 1.00 92.38 281 ALA A O 1
ATOM 2246 N N . SER A 1 282 ? -5.557 8.341 2.025 1.00 92.69 282 SER A N 1
ATOM 2247 C CA . SER A 1 282 ? -6.359 8.894 3.117 1.00 92.69 282 SER A CA 1
ATOM 2248 C C . SER A 1 282 ? -7.280 7.833 3.727 1.00 92.69 282 SER A C 1
ATOM 2250 O O . SER A 1 282 ? -7.337 7.721 4.952 1.00 92.69 282 SER A O 1
ATOM 2252 N N . ALA A 1 283 ? -7.899 6.973 2.911 1.00 93.69 283 ALA A N 1
ATOM 2253 C CA . ALA A 1 283 ? -8.714 5.856 3.397 1.00 93.69 283 ALA A CA 1
ATOM 2254 C C . ALA A 1 283 ? -7.910 4.874 4.268 1.00 93.69 283 ALA A C 1
ATOM 2256 O O . ALA A 1 283 ? -8.346 4.484 5.355 1.00 93.69 283 ALA A O 1
ATOM 2257 N N . VAL A 1 284 ? -6.709 4.503 3.820 1.00 91.25 284 VAL A N 1
ATOM 2258 C CA . VAL A 1 284 ? -5.816 3.628 4.589 1.00 91.25 284 VAL A CA 1
ATOM 2259 C C . VAL A 1 284 ? -5.357 4.299 5.882 1.00 91.25 284 VAL A C 1
ATOM 2261 O O . VAL A 1 284 ? -5.358 3.660 6.934 1.00 91.25 284 VAL A O 1
ATOM 2264 N N . LEU A 1 285 ? -4.988 5.581 5.832 1.00 90.25 285 LEU A N 1
ATOM 2265 C CA . LEU A 1 285 ? -4.562 6.332 7.010 1.00 90.25 285 LEU A CA 1
ATOM 2266 C C . LEU A 1 285 ? -5.665 6.366 8.071 1.00 90.25 285 LEU A C 1
ATOM 2268 O O . LEU A 1 285 ? -5.376 6.105 9.239 1.00 90.25 285 LEU A O 1
ATOM 2272 N N . ILE A 1 286 ? -6.918 6.604 7.669 1.00 92.31 286 ILE A N 1
ATOM 2273 C CA . ILE A 1 286 ? -8.079 6.551 8.568 1.00 92.31 286 ILE A CA 1
ATOM 2274 C C . ILE A 1 286 ? -8.200 5.159 9.198 1.00 92.31 286 ILE A C 1
ATOM 2276 O O . ILE A 1 286 ? -8.287 5.057 10.419 1.00 92.31 286 ILE A O 1
ATOM 2280 N N . ALA A 1 287 ? -8.129 4.086 8.405 1.00 91.38 287 ALA A N 1
ATOM 2281 C CA . ALA A 1 287 ? -8.222 2.719 8.922 1.00 91.38 287 ALA A CA 1
ATOM 2282 C C . ALA A 1 287 ? -7.119 2.402 9.950 1.00 91.38 287 ALA A C 1
ATOM 2284 O O . ALA A 1 287 ? -7.390 1.837 11.016 1.00 91.38 287 ALA A O 1
ATOM 2285 N N . VAL A 1 288 ? -5.876 2.807 9.669 1.00 89.94 288 VAL A N 1
ATOM 2286 C CA . VAL A 1 288 ? -4.750 2.628 10.595 1.00 89.94 288 VAL A CA 1
ATOM 2287 C C . VAL A 1 288 ? -4.957 3.453 11.863 1.00 89.94 288 VAL A C 1
ATOM 2289 O O . VAL A 1 288 ? -4.775 2.931 12.963 1.00 89.94 288 VAL A O 1
ATOM 2292 N N . PHE A 1 289 ? -5.381 4.708 11.736 1.00 90.75 289 PHE A N 1
ATOM 2293 C CA . PHE A 1 289 ? -5.629 5.586 12.874 1.00 90.75 289 PHE A CA 1
ATOM 2294 C C . PHE A 1 289 ? -6.737 5.037 13.782 1.00 90.75 289 PHE A C 1
ATOM 2296 O O . PHE A 1 289 ? -6.538 4.928 14.992 1.00 90.75 289 PHE A O 1
ATOM 2303 N N . THR A 1 290 ? -7.849 4.567 13.210 1.00 92.00 290 THR A N 1
ATOM 2304 C CA . THR A 1 290 ? -8.929 3.907 13.958 1.00 92.00 290 THR A CA 1
ATOM 2305 C C . THR A 1 290 ? -8.433 2.659 14.693 1.00 92.00 290 THR A C 1
ATOM 2307 O O . THR A 1 290 ? -8.752 2.488 15.867 1.00 92.00 290 THR A O 1
ATOM 2310 N N . SER A 1 291 ? -7.597 1.830 14.056 1.00 87.31 291 SER A N 1
ATOM 2311 C CA . SER A 1 291 ? -7.027 0.627 14.692 1.00 87.31 291 SER A CA 1
ATOM 2312 C C . SER A 1 291 ? -6.049 0.924 15.836 1.00 87.31 291 SER A C 1
ATOM 2314 O O . SER A 1 291 ? -5.829 0.082 16.701 1.00 87.31 291 SER A O 1
ATOM 2316 N N . LYS A 1 292 ? -5.427 2.110 15.839 1.00 86.44 292 LYS A N 1
ATOM 2317 C CA . LYS A 1 292 ? -4.504 2.540 16.900 1.00 86.44 292 LYS A CA 1
ATOM 2318 C C . LYS A 1 292 ? -5.209 3.271 18.035 1.00 86.44 292 LYS A C 1
ATOM 2320 O O . LYS A 1 292 ? -4.709 3.245 19.151 1.00 86.44 292 LYS A O 1
ATOM 2325 N N . ILE A 1 293 ? -6.349 3.900 17.755 1.00 91.06 293 ILE A N 1
ATOM 2326 C CA . ILE A 1 293 ? -7.214 4.512 18.770 1.00 91.06 293 ILE A CA 1
ATOM 2327 C C . ILE A 1 293 ? -8.069 3.466 19.485 1.00 91.06 293 ILE A C 1
ATOM 2329 O O . ILE A 1 293 ? -8.462 3.684 20.631 1.00 91.06 293 ILE A O 1
ATOM 2333 N N . SER A 1 294 ? -8.379 2.340 18.836 1.00 89.44 294 SER A N 1
ATOM 2334 C CA . SER A 1 294 ? -9.130 1.273 19.489 1.00 89.44 294 SER A CA 1
ATOM 2335 C C . SER A 1 294 ? -8.348 0.730 20.684 1.00 89.44 294 SER A C 1
ATOM 2337 O O . SER A 1 294 ? -7.254 0.195 20.520 1.00 89.44 294 SER A O 1
ATOM 2339 N N . LEU A 1 295 ? -8.943 0.870 21.867 1.00 89.94 295 LEU A N 1
ATOM 2340 C CA . LEU A 1 295 ? -8.423 0.345 23.125 1.00 89.94 295 LEU A CA 1
ATOM 2341 C C . LEU A 1 295 ? -8.323 -1.177 23.067 1.00 89.94 295 LEU A C 1
ATOM 2343 O O . LEU A 1 295 ? -9.225 -1.833 22.527 1.00 89.94 295 LEU A O 1
ATOM 2347 N N . ASP A 1 296 ? -7.279 -1.729 23.682 1.00 89.81 296 ASP A N 1
ATOM 2348 C CA . ASP A 1 296 ? -7.170 -3.177 23.844 1.00 89.81 296 ASP A CA 1
ATOM 2349 C C . ASP A 1 296 ? -8.306 -3.715 24.729 1.00 89.81 296 ASP A C 1
ATOM 2351 O O . ASP A 1 296 ? -8.898 -2.995 25.536 1.00 89.81 296 ASP A O 1
ATOM 2355 N N . ARG A 1 297 ? -8.615 -5.010 24.617 1.00 86.44 297 ARG A N 1
ATOM 2356 C CA . ARG A 1 297 ? -9.659 -5.645 25.431 1.00 86.44 297 ARG A CA 1
ATOM 2357 C C . ARG A 1 297 ? -9.400 -5.458 26.927 1.00 86.44 297 ARG A C 1
ATOM 2359 O O . ARG A 1 297 ? -10.345 -5.235 27.681 1.00 86.44 297 ARG A O 1
ATOM 2366 N N . SER A 1 298 ? -8.142 -5.536 27.357 1.00 89.69 298 SER A N 1
ATOM 2367 C CA . SER A 1 298 ? -7.771 -5.314 28.758 1.00 89.69 298 SER A CA 1
ATOM 2368 C C . SER A 1 298 ? -8.049 -3.872 29.208 1.00 89.69 298 SER A C 1
ATOM 2370 O O . SER A 1 298 ? -8.647 -3.654 30.263 1.00 89.69 298 SER A O 1
ATOM 2372 N N . GLU A 1 299 ? -7.716 -2.891 28.372 1.00 91.12 299 GLU A N 1
ATOM 2373 C CA . GLU A 1 299 ? -7.970 -1.468 28.614 1.00 91.12 299 GLU A CA 1
ATOM 2374 C C . GLU A 1 299 ? -9.469 -1.139 28.605 1.00 91.12 299 GLU A C 1
ATOM 2376 O O . GLU A 1 299 ? -9.942 -0.388 29.459 1.00 91.12 299 GLU A O 1
ATOM 2381 N N . GLN A 1 300 ? -10.240 -1.742 27.695 1.00 88.69 300 GLN A N 1
ATOM 2382 C CA . GLN A 1 300 ? -11.698 -1.592 27.638 1.00 88.69 300 GLN A CA 1
ATOM 2383 C C . GLN A 1 300 ? -12.367 -2.068 28.929 1.00 88.69 300 GLN A C 1
ATOM 2385 O O . GLN A 1 300 ? -13.272 -1.399 29.427 1.00 88.69 300 GLN A O 1
ATOM 2390 N N . VAL A 1 301 ? -11.904 -3.180 29.510 1.00 87.44 301 VAL A N 1
ATOM 2391 C CA . VAL A 1 301 ? -12.411 -3.676 30.801 1.00 87.44 301 VAL A CA 1
ATOM 2392 C C . VAL A 1 301 ? -12.132 -2.670 31.920 1.00 87.44 301 VAL A C 1
ATOM 2394 O O . VAL A 1 301 ? -13.023 -2.388 32.726 1.00 87.44 301 VAL A O 1
ATOM 2397 N N . VAL A 1 302 ? -10.927 -2.093 31.959 1.00 93.31 302 VAL A N 1
ATOM 2398 C CA . VAL A 1 302 ? -10.571 -1.064 32.950 1.00 93.31 302 VAL A CA 1
ATOM 2399 C C . VAL A 1 302 ? -11.426 0.192 32.765 1.00 93.31 302 VAL A C 1
ATOM 2401 O O . VAL A 1 302 ? -11.971 0.713 33.742 1.00 93.31 302 VAL A O 1
ATOM 2404 N N . LEU A 1 303 ? -11.607 0.659 31.528 1.00 90.69 303 LEU A N 1
ATOM 2405 C CA . LEU A 1 303 ? -12.447 1.818 31.221 1.00 90.69 303 LEU A CA 1
ATOM 2406 C C . LEU A 1 303 ? -13.910 1.578 31.623 1.00 90.69 303 LEU A C 1
ATOM 2408 O O . LEU A 1 303 ? -14.539 2.435 32.250 1.00 90.69 303 LEU A O 1
ATOM 2412 N N . ASP A 1 304 ? -14.452 0.403 31.318 1.00 88.00 304 ASP A N 1
ATOM 2413 C CA . ASP A 1 304 ? -15.816 0.031 31.692 1.00 88.00 304 ASP A CA 1
ATOM 2414 C C . ASP A 1 304 ? -15.983 -0.072 33.221 1.00 88.00 304 ASP A C 1
ATOM 2416 O O . ASP A 1 304 ? -17.005 0.324 33.783 1.00 88.00 304 ASP A O 1
ATOM 2420 N N . PHE A 1 305 ? -14.956 -0.520 33.942 1.00 89.31 305 PHE A N 1
ATOM 2421 C CA . PHE A 1 305 ? -14.960 -0.504 35.405 1.00 89.31 305 PHE A CA 1
ATOM 2422 C C . PHE A 1 305 ? -14.963 0.925 35.975 1.00 89.31 305 PHE A C 1
ATOM 2424 O O . PHE A 1 305 ? -15.799 1.263 36.821 1.00 89.31 305 PHE A O 1
ATOM 2431 N N . VAL A 1 306 ? -14.073 1.795 35.488 1.00 93.38 306 VAL A N 1
ATOM 2432 C CA . VAL A 1 306 ? -13.975 3.194 35.945 1.00 93.38 306 VAL A CA 1
ATOM 2433 C C . VAL A 1 306 ? -15.265 3.966 35.648 1.00 93.38 306 VAL A C 1
ATOM 2435 O O . VAL A 1 306 ? -15.778 4.684 36.513 1.00 93.38 306 VAL A O 1
ATOM 2438 N N . THR A 1 307 ? -15.841 3.791 34.458 1.00 91.44 307 THR A N 1
ATOM 2439 C CA . THR A 1 307 ? -17.110 4.437 34.082 1.00 91.44 307 THR A CA 1
ATOM 2440 C C . THR A 1 307 ? -18.278 3.952 34.944 1.00 91.44 307 THR A C 1
ATOM 2442 O O . THR A 1 307 ? -19.103 4.772 35.363 1.00 91.44 307 THR A O 1
ATOM 2445 N N . ARG A 1 308 ? -18.325 2.661 35.308 1.00 88.62 308 ARG A N 1
ATOM 2446 C CA . ARG A 1 308 ? -19.312 2.123 36.261 1.00 88.62 308 ARG A CA 1
ATOM 2447 C C . ARG A 1 308 ? -19.198 2.767 37.645 1.00 88.62 308 ARG A C 1
ATOM 2449 O O . ARG A 1 308 ? -20.222 3.166 38.207 1.00 88.62 308 ARG A O 1
ATOM 2456 N N . ILE A 1 309 ? -17.982 2.947 38.168 1.00 92.31 309 ILE A N 1
ATOM 2457 C CA . ILE A 1 309 ? -17.760 3.635 39.454 1.00 92.31 309 ILE A CA 1
ATOM 2458 C C . ILE A 1 309 ? -18.245 5.086 39.393 1.00 92.31 309 ILE A C 1
ATOM 2460 O O . ILE A 1 309 ? -18.963 5.533 40.295 1.00 92.31 309 ILE A O 1
ATOM 2464 N N . ASN A 1 310 ? -17.880 5.820 38.341 1.00 94.38 310 ASN A N 1
ATOM 2465 C CA . ASN A 1 310 ? -18.255 7.228 38.202 1.00 94.38 310 ASN A CA 1
ATOM 2466 C C . ASN A 1 310 ? -19.778 7.399 38.107 1.00 94.38 310 ASN A C 1
ATOM 2468 O O . ASN A 1 310 ? -20.347 8.186 38.866 1.00 94.38 310 ASN A O 1
ATOM 2472 N N . ARG A 1 311 ? -20.462 6.577 37.299 1.00 90.88 311 ARG A N 1
ATOM 2473 C CA . ARG A 1 311 ? -21.936 6.575 37.220 1.00 90.88 311 ARG A CA 1
ATOM 2474 C C . ARG A 1 311 ? -22.591 6.246 38.563 1.00 90.88 311 ARG A C 1
ATOM 2476 O O . ARG A 1 311 ? -23.588 6.863 38.933 1.00 90.88 311 ARG A O 1
ATOM 2483 N N . ALA A 1 312 ? -22.046 5.289 39.318 1.00 91.75 312 ALA A N 1
ATOM 2484 C CA . ALA A 1 312 ? -22.564 4.956 40.646 1.00 91.75 312 ALA A CA 1
ATOM 2485 C C . ALA A 1 312 ? -22.415 6.129 41.634 1.00 91.75 312 ALA A C 1
ATOM 2487 O O . ALA A 1 312 ? -23.331 6.392 42.418 1.00 91.75 312 ALA A O 1
ATOM 2488 N N . ARG A 1 313 ? -21.297 6.867 41.579 1.00 94.94 313 ARG A N 1
ATOM 2489 C CA . ARG A 1 313 ? -21.091 8.087 42.380 1.00 94.94 313 ARG A CA 1
ATOM 2490 C C . ARG A 1 313 ? -22.074 9.195 41.996 1.00 94.94 313 ARG A C 1
ATOM 2492 O O . ARG A 1 313 ? -22.673 9.797 42.887 1.00 94.94 313 ARG A O 1
ATOM 2499 N N . GLU A 1 314 ? -22.289 9.431 40.706 1.00 94.00 314 GLU A N 1
ATOM 2500 C CA . GLU A 1 314 ? -23.256 10.428 40.226 1.00 94.00 314 GLU A CA 1
ATOM 2501 C C . GLU A 1 314 ? -24.689 10.088 40.632 1.00 94.00 314 GLU A C 1
ATOM 2503 O O . GLU A 1 314 ? -25.409 10.950 41.144 1.00 94.00 314 GLU A O 1
ATOM 2508 N N . TYR A 1 315 ? -25.089 8.822 40.489 1.00 94.25 315 TYR A N 1
ATOM 2509 C CA . TYR A 1 315 ? -26.403 8.364 40.928 1.00 94.25 315 TYR A CA 1
ATOM 2510 C C . TYR A 1 315 ? -26.605 8.587 42.433 1.00 94.25 315 TYR A C 1
ATOM 2512 O O . TYR A 1 315 ? -27.656 9.080 42.850 1.00 94.25 315 TYR A O 1
ATOM 2520 N N . ARG A 1 316 ? -25.586 8.299 43.258 1.00 94.75 316 ARG A N 1
ATOM 2521 C CA . ARG A 1 316 ? -25.623 8.596 44.700 1.00 94.75 316 ARG A CA 1
ATOM 2522 C C . ARG A 1 316 ? -25.784 10.094 44.953 1.00 94.75 316 ARG A C 1
ATOM 2524 O O . ARG A 1 316 ? -26.672 10.466 45.712 1.00 94.75 316 ARG A O 1
ATOM 2531 N N . LYS A 1 317 ? -25.018 10.956 44.275 1.00 95.94 317 LYS A N 1
ATOM 2532 C CA . LYS A 1 317 ? -25.139 12.422 44.402 1.00 95.94 317 LYS A CA 1
ATOM 2533 C C . LYS A 1 317 ? -26.552 12.911 44.064 1.00 95.94 317 LYS A C 1
ATOM 2535 O O . LYS A 1 317 ? -27.134 13.669 44.836 1.00 95.94 317 LYS A O 1
ATOM 2540 N N . LYS A 1 318 ? -27.142 12.423 42.967 1.00 95.00 318 LYS A N 1
ATOM 2541 C CA . LYS A 1 318 ? -28.520 12.769 42.578 1.00 95.00 318 LYS A CA 1
ATOM 2542 C C . LYS A 1 318 ? -29.565 12.225 43.540 1.00 95.00 318 LYS A C 1
ATOM 2544 O O . LYS A 1 318 ? -30.528 12.917 43.846 1.00 95.00 318 LYS A O 1
ATOM 2549 N N . THR A 1 319 ? -29.349 11.033 44.081 1.00 95.50 319 THR A N 1
ATOM 2550 C CA . THR A 1 319 ? -30.220 10.469 45.120 1.00 95.50 319 THR A CA 1
ATOM 2551 C C . THR A 1 319 ? -30.177 11.317 46.393 1.00 95.50 319 THR A C 1
ATOM 2553 O O . THR A 1 319 ? -31.224 11.588 46.974 1.00 95.50 319 THR A O 1
ATOM 2556 N N . MET A 1 320 ? -29.002 11.824 46.782 1.00 96.00 320 MET A N 1
ATOM 2557 C CA . MET A 1 320 ? -28.879 12.758 47.907 1.00 96.00 320 MET A CA 1
ATOM 2558 C C . MET A 1 320 ? -29.626 14.075 47.647 1.00 96.00 320 MET A C 1
ATOM 2560 O O . MET A 1 320 ? -30.340 14.540 48.532 1.00 96.00 320 MET A O 1
ATOM 2564 N N . GLU A 1 321 ? -29.536 14.646 46.438 1.00 95.56 321 GLU A N 1
ATOM 2565 C CA . GLU A 1 321 ? -30.316 15.837 46.046 1.00 95.56 321 GLU A CA 1
ATOM 2566 C C . GLU A 1 321 ? -31.833 15.579 46.128 1.00 95.56 321 GLU A C 1
ATOM 2568 O O . GLU A 1 321 ? -32.573 16.401 46.669 1.00 95.56 321 GLU A O 1
ATOM 2573 N N . ILE A 1 322 ? -32.302 14.419 45.649 1.00 95.94 322 ILE A N 1
ATOM 2574 C CA . ILE A 1 322 ? -33.714 14.008 45.744 1.00 95.94 322 ILE A CA 1
ATOM 2575 C C . ILE A 1 322 ? -34.156 13.956 47.208 1.00 95.94 322 ILE A C 1
ATOM 2577 O O . ILE A 1 322 ? -35.187 14.533 47.554 1.00 95.94 322 ILE A O 1
ATOM 2581 N N . ILE A 1 323 ? -33.368 13.318 48.078 1.00 95.81 323 ILE A N 1
ATOM 2582 C CA . ILE A 1 323 ? -33.672 13.236 49.512 1.00 95.81 323 ILE A CA 1
ATOM 2583 C C . ILE A 1 323 ? -33.738 14.647 50.111 1.00 95.81 323 ILE A C 1
ATOM 2585 O O . ILE A 1 323 ? -34.750 15.001 50.715 1.00 95.81 323 ILE A O 1
ATOM 2589 N N . GLN A 1 324 ? -32.733 15.491 49.870 1.00 96.00 324 GLN A N 1
ATOM 2590 C CA . GLN A 1 324 ? -32.694 16.864 50.385 1.00 96.00 324 GLN A CA 1
ATOM 2591 C C . GLN A 1 324 ? -33.905 17.699 49.944 1.00 96.00 324 GLN A C 1
ATOM 2593 O O . GLN A 1 324 ? -34.537 18.355 50.777 1.00 96.00 324 GLN A O 1
ATOM 2598 N N . TYR A 1 325 ? -34.267 17.674 48.657 1.00 94.56 325 TYR A N 1
ATOM 2599 C CA . TYR A 1 325 ? -35.416 18.434 48.159 1.00 94.56 325 TYR A CA 1
ATOM 2600 C C . TYR A 1 325 ? -36.754 17.847 48.608 1.00 94.56 325 TYR A C 1
ATOM 2602 O O . TYR A 1 325 ? -37.676 18.616 48.875 1.00 94.56 325 TYR A O 1
ATOM 2610 N N . SER A 1 326 ? -36.861 16.522 48.751 1.00 93.56 326 SER A N 1
ATOM 2611 C CA . SER A 1 326 ? -38.076 15.872 49.258 1.00 93.56 326 SER A CA 1
ATOM 2612 C C . SER A 1 326 ? -38.355 16.240 50.718 1.00 93.56 326 SER A C 1
ATOM 2614 O O . SER A 1 326 ? -39.467 16.664 51.038 1.00 93.56 326 SER A O 1
ATOM 2616 N N . VAL A 1 327 ? -37.332 16.197 51.579 1.00 94.44 327 VAL A N 1
ATOM 2617 C CA . VAL A 1 327 ? -37.430 16.604 52.989 1.00 94.44 327 VAL A CA 1
ATOM 2618 C C . VAL A 1 327 ? -37.732 18.098 53.092 1.00 94.44 327 VAL A C 1
ATOM 2620 O O . VAL A 1 327 ? -38.622 18.495 53.843 1.00 94.44 327 VAL A O 1
ATOM 2623 N N . ARG A 1 328 ? -37.059 18.937 52.291 1.00 92.19 328 ARG A N 1
ATOM 2624 C CA . ARG A 1 328 ? -37.309 20.386 52.261 1.00 92.19 328 ARG A CA 1
ATOM 2625 C C . ARG A 1 328 ? -38.735 20.721 51.819 1.00 92.19 328 ARG A C 1
ATOM 2627 O O . ARG A 1 328 ? -39.371 21.563 52.445 1.00 92.19 328 ARG A O 1
ATOM 2634 N N . ALA A 1 329 ? -39.245 20.071 50.774 1.00 91.19 329 ALA A N 1
ATOM 2635 C CA . ALA A 1 329 ? -40.616 20.266 50.306 1.00 91.19 329 ALA A CA 1
ATOM 2636 C C . ALA A 1 329 ? -41.644 19.820 51.361 1.00 91.19 329 ALA A C 1
ATOM 2638 O O . ALA A 1 329 ? -42.621 20.528 51.602 1.00 91.19 329 ALA A O 1
ATOM 2639 N N . TRP A 1 330 ? -41.402 18.687 52.033 1.00 92.62 330 TRP A N 1
ATOM 2640 C CA . TRP A 1 330 ? -42.243 18.207 53.134 1.00 92.62 330 TRP A CA 1
ATOM 2641 C C . TRP A 1 330 ? -42.267 19.189 54.312 1.00 92.62 330 TRP A C 1
ATOM 2643 O O . TRP A 1 330 ? -43.343 19.546 54.794 1.00 92.62 330 TRP A O 1
ATOM 2653 N N . PHE A 1 331 ? -41.099 19.685 54.726 1.00 93.19 331 PHE A N 1
ATOM 2654 C CA . PHE A 1 331 ? -40.979 20.651 55.817 1.00 93.19 331 PHE A CA 1
ATOM 2655 C C . PHE A 1 331 ? -41.699 21.971 55.491 1.00 93.19 331 PHE A C 1
ATOM 2657 O O . PHE A 1 331 ? -42.491 22.462 56.295 1.00 93.19 331 PHE A O 1
ATOM 2664 N N . LEU A 1 332 ? -41.503 22.506 54.277 1.00 90.44 332 LEU A N 1
ATOM 2665 C CA . LEU A 1 332 ? -42.178 23.724 53.805 1.00 90.44 332 LEU A CA 1
ATOM 2666 C C . LEU A 1 332 ? -43.704 23.570 53.755 1.00 90.44 332 LEU A C 1
ATOM 2668 O O . LEU A 1 332 ? -44.420 24.514 54.089 1.00 90.44 332 LEU A O 1
ATOM 2672 N N . LYS A 1 333 ? -44.196 22.384 53.373 1.00 89.94 333 LYS A N 1
ATOM 2673 C CA . LYS A 1 333 ? -45.629 22.063 53.360 1.00 89.94 333 LYS A CA 1
ATOM 2674 C C . LYS A 1 333 ? -46.214 21.992 54.775 1.00 89.94 333 LYS A C 1
ATOM 2676 O O . LYS A 1 333 ? -47.343 22.427 54.972 1.00 89.94 333 LYS A O 1
ATOM 2681 N N . ARG A 1 334 ? -45.465 21.464 55.751 1.00 90.88 334 ARG A N 1
ATOM 2682 C CA . ARG A 1 334 ? -45.929 21.297 57.141 1.00 90.88 334 ARG A CA 1
ATOM 2683 C C . ARG A 1 334 ? -46.000 22.613 57.923 1.00 90.88 334 ARG A C 1
ATOM 2685 O O . ARG A 1 334 ? -46.906 22.768 58.730 1.00 90.88 334 ARG A O 1
ATOM 2692 N N . HIS A 1 335 ? -45.081 23.548 57.677 1.00 87.12 335 HIS A N 1
ATOM 2693 C CA . HIS A 1 335 ? -45.000 24.825 58.405 1.00 87.12 335 HIS A CA 1
ATOM 2694 C C . HIS A 1 335 ? -45.701 26.013 57.713 1.00 87.12 335 HIS A C 1
ATOM 2696 O O . HIS A 1 335 ? -45.585 27.140 58.181 1.00 87.12 335 HIS A O 1
ATOM 2702 N N . GLY A 1 336 ? -46.434 25.792 56.613 1.00 77.06 336 GLY A N 1
ATOM 2703 C CA . GLY A 1 336 ? -47.255 26.839 55.982 1.00 77.06 336 GLY A CA 1
ATOM 2704 C C . GLY A 1 336 ? -46.463 27.984 55.328 1.00 77.06 336 GLY A C 1
ATOM 2705 O O . GLY A 1 336 ? -46.929 29.120 55.296 1.00 77.06 336 GLY A O 1
ATOM 2706 N N . HIS A 1 337 ? -45.256 27.716 54.817 1.00 75.06 337 HIS A N 1
ATOM 2707 C CA . HIS A 1 337 ? -44.409 28.734 54.177 1.00 75.06 337 HIS A CA 1
ATOM 2708 C C . HIS A 1 337 ? -44.895 29.149 52.768 1.00 75.06 337 HIS A C 1
ATOM 2710 O O . HIS A 1 337 ? -45.696 28.466 52.134 1.00 75.06 337 HIS A O 1
ATOM 2716 N N . HIS A 1 338 ? -44.362 30.266 52.244 1.00 80.50 338 HIS A N 1
ATOM 2717 C CA . HIS A 1 338 ? -44.717 30.850 50.939 1.00 80.50 338 HIS A CA 1
ATOM 2718 C C . HIS A 1 338 ? -44.751 29.833 49.779 1.00 80.50 338 HIS A C 1
ATOM 2720 O O . HIS A 1 338 ? -43.763 29.141 49.507 1.00 80.50 338 HIS A O 1
ATOM 2726 N N . TYR A 1 339 ? -45.845 29.854 49.005 1.00 85.44 339 TYR A N 1
ATOM 2727 C CA . TYR A 1 339 ? -46.089 28.986 47.840 1.00 85.44 339 TYR A CA 1
ATOM 2728 C C . TYR A 1 339 ? -44.915 28.947 46.843 1.00 85.44 339 TYR A C 1
ATOM 2730 O O . TYR A 1 339 ? -44.539 27.886 46.346 1.00 85.44 339 TYR A O 1
ATOM 2738 N N . ARG A 1 340 ? -44.264 30.093 46.602 1.00 87.56 340 ARG A N 1
ATOM 2739 C CA . ARG A 1 340 ? -43.142 30.222 45.655 1.00 87.56 340 ARG A CA 1
ATOM 2740 C C . ARG A 1 340 ? -41.910 29.401 46.067 1.00 87.56 340 ARG A C 1
ATOM 2742 O O . ARG A 1 340 ? -41.235 28.830 45.212 1.00 87.56 340 ARG A O 1
ATOM 2749 N N . ALA A 1 341 ? -41.631 29.298 47.369 1.00 87.56 341 ALA A N 1
ATOM 2750 C CA . ALA A 1 341 ? -40.516 28.505 47.889 1.00 87.56 341 ALA A CA 1
ATOM 2751 C C . ALA A 1 341 ? -40.792 26.995 47.787 1.00 87.56 341 ALA A C 1
ATOM 2753 O O . ALA A 1 341 ? -39.901 26.229 47.405 1.00 87.56 341 ALA A O 1
ATOM 2754 N N . LEU A 1 342 ? -42.034 26.578 48.065 1.00 89.44 342 LEU A N 1
ATOM 2755 C CA . LEU A 1 342 ? -42.483 25.196 47.886 1.00 89.44 342 LEU A CA 1
ATOM 2756 C C . LEU A 1 342 ? -42.392 24.779 46.412 1.00 89.44 342 LEU A C 1
ATOM 2758 O O . LEU A 1 342 ? -41.776 23.756 46.109 1.00 89.44 342 LEU A O 1
ATOM 2762 N N . PHE A 1 343 ? -42.913 25.603 45.496 1.00 91.50 343 PHE A N 1
ATOM 2763 C CA . PHE A 1 343 ? -42.866 25.341 44.055 1.00 91.50 343 PHE A CA 1
ATOM 2764 C C . PHE A 1 343 ? -41.429 25.153 43.547 1.00 91.50 343 PHE A C 1
ATOM 2766 O O . PHE A 1 343 ? -41.134 24.161 42.883 1.00 91.50 343 PHE A O 1
ATOM 2773 N N . ASN A 1 344 ? -40.500 26.030 43.947 1.00 91.31 344 ASN A N 1
ATOM 2774 C CA . ASN A 1 344 ? -39.085 25.899 43.585 1.00 91.31 344 ASN A CA 1
ATOM 2775 C C . ASN A 1 344 ? -38.456 24.589 44.097 1.00 91.31 344 ASN A C 1
ATOM 2777 O O . ASN A 1 344 ? -37.659 23.974 43.386 1.00 91.31 344 ASN A O 1
ATOM 2781 N N . SER A 1 345 ? -38.800 24.144 45.313 1.00 90.12 345 SER A N 1
ATOM 2782 C CA . SER A 1 345 ? -38.292 22.877 45.863 1.00 90.12 345 SER A CA 1
ATOM 2783 C C . SER A 1 345 ? -38.844 21.648 45.130 1.00 90.12 345 SER A C 1
ATOM 2785 O O . SER A 1 345 ? -38.085 20.727 44.833 1.00 90.12 345 SER A O 1
ATOM 2787 N N . LEU A 1 346 ? -40.129 21.667 44.759 1.00 92.38 346 LEU A N 1
ATOM 2788 C CA . LEU A 1 346 ? -40.776 20.603 43.987 1.00 92.38 346 LEU A CA 1
ATOM 2789 C C . LEU A 1 346 ? -40.251 20.538 42.553 1.00 92.38 346 LEU A C 1
ATOM 2791 O O . LEU A 1 346 ? -40.006 19.448 42.039 1.00 92.38 346 LEU A O 1
ATOM 2795 N N . TYR A 1 347 ? -40.012 21.692 41.928 1.00 94.25 347 TYR A N 1
ATOM 2796 C CA . TYR A 1 347 ? -39.395 21.757 40.608 1.00 94.25 347 TYR A CA 1
ATOM 2797 C C . TYR A 1 347 ? -37.994 21.125 40.619 1.00 94.25 347 TYR A C 1
ATOM 2799 O O . TYR A 1 347 ? -37.710 20.251 39.802 1.00 94.25 347 TYR A O 1
ATOM 2807 N N . ARG A 1 348 ? -37.142 21.482 41.595 1.00 94.31 348 ARG A N 1
ATOM 2808 C CA . ARG A 1 348 ? -35.799 20.884 41.750 1.00 94.31 348 ARG A CA 1
ATOM 2809 C C . ARG A 1 348 ? -35.836 19.391 42.083 1.00 94.31 348 ARG A C 1
ATOM 2811 O O . ARG A 1 348 ? -35.001 18.631 41.602 1.00 94.31 348 ARG A O 1
ATOM 2818 N N . LEU A 1 349 ? -36.814 18.954 42.875 1.00 95.12 349 LEU A N 1
ATOM 2819 C CA . LEU A 1 349 ? -37.040 17.536 43.146 1.00 95.12 349 LEU A CA 1
ATOM 2820 C C . LEU A 1 349 ? -37.388 16.779 41.857 1.00 95.12 349 LEU A C 1
ATOM 2822 O O . LEU A 1 349 ? -36.812 15.727 41.580 1.00 95.12 349 LEU A O 1
ATOM 2826 N N . HIS A 1 350 ? -38.306 17.318 41.054 1.00 94.25 350 HIS A N 1
ATOM 2827 C CA . HIS A 1 350 ? -38.718 16.707 39.794 1.00 94.25 350 HIS A CA 1
ATOM 2828 C C . HIS A 1 350 ? -37.554 16.602 38.801 1.00 94.25 350 HIS A C 1
ATOM 2830 O O . HIS A 1 350 ? -37.352 15.545 38.198 1.00 94.25 350 HIS A O 1
ATOM 2836 N N . THR A 1 351 ? -36.745 17.657 38.667 1.00 95.44 351 THR A N 1
ATOM 2837 C CA . THR A 1 351 ? -35.569 17.632 37.786 1.00 95.44 351 THR A CA 1
ATOM 2838 C C . THR A 1 351 ? -34.509 16.642 38.273 1.00 95.44 351 THR A C 1
ATOM 2840 O O . THR A 1 351 ? -34.003 15.864 37.462 1.00 95.44 351 THR A O 1
ATOM 2843 N N . ALA A 1 352 ? -34.229 16.581 39.579 1.00 94.50 352 ALA A N 1
ATOM 2844 C CA . ALA A 1 352 ? -33.302 15.603 40.151 1.00 94.50 352 ALA A CA 1
ATOM 2845 C C . ALA A 1 352 ? -33.792 14.154 39.958 1.00 94.50 352 ALA A C 1
ATOM 2847 O O . ALA A 1 352 ? -33.009 13.285 39.572 1.00 94.50 352 ALA A O 1
ATOM 2848 N N . MET A 1 353 ? -35.096 13.892 40.134 1.00 94.56 353 MET A N 1
ATOM 2849 C CA . MET A 1 353 ? -35.701 12.581 39.853 1.00 94.56 353 MET A CA 1
ATOM 2850 C C . MET A 1 353 ? -35.581 12.192 38.382 1.00 94.56 353 MET A C 1
ATOM 2852 O O . MET A 1 353 ? -35.246 11.046 38.077 1.00 94.56 353 MET A O 1
ATOM 2856 N N . ARG A 1 354 ? -35.835 13.130 37.463 1.00 95.75 354 ARG A N 1
ATOM 2857 C CA . ARG A 1 354 ? -35.686 12.889 36.024 1.00 95.75 354 ARG A CA 1
ATOM 2858 C C . ARG A 1 354 ? -34.240 12.526 35.673 1.00 95.75 354 ARG A C 1
ATOM 2860 O O . ARG A 1 354 ? -34.027 11.532 34.985 1.00 95.75 354 ARG A O 1
ATOM 2867 N N . GLN A 1 355 ? -33.265 13.262 36.207 1.00 94.88 355 GLN A N 1
ATOM 2868 C CA . GLN A 1 355 ? -31.836 12.989 36.001 1.00 94.88 355 GLN A CA 1
ATOM 2869 C C . GLN A 1 355 ? -31.409 11.635 36.589 1.00 94.88 355 GLN A C 1
ATOM 2871 O O . GLN A 1 355 ? -30.745 10.855 35.913 1.00 94.88 355 GLN A O 1
ATOM 2876 N N . ALA A 1 356 ? -31.834 11.300 37.811 1.00 95.12 356 ALA A N 1
ATOM 2877 C CA . ALA A 1 356 ? -31.514 10.007 38.422 1.00 95.12 356 ALA A CA 1
ATOM 2878 C C . ALA A 1 356 ? -32.113 8.824 37.642 1.00 95.12 356 ALA A C 1
ATOM 2880 O O . ALA A 1 356 ? -31.460 7.790 37.488 1.00 95.12 356 ALA A O 1
ATOM 2881 N N . ARG A 1 357 ? -33.340 8.974 37.117 1.00 95.06 357 ARG A N 1
ATOM 2882 C CA . ARG A 1 357 ? -33.967 7.969 36.242 1.00 95.06 357 ARG A CA 1
ATOM 2883 C C . ARG A 1 357 ? -33.180 7.778 34.949 1.00 95.06 357 ARG A C 1
ATOM 2885 O O . ARG A 1 357 ? -32.987 6.636 34.549 1.00 95.06 357 ARG A O 1
ATOM 2892 N N . GLN A 1 358 ? -32.705 8.863 34.340 1.00 94.88 358 GLN A N 1
ATOM 2893 C CA . GLN A 1 358 ? -31.892 8.801 33.127 1.00 94.88 358 GLN A CA 1
ATOM 2894 C C . GLN A 1 358 ? -30.576 8.045 33.369 1.00 94.88 358 GLN A C 1
ATOM 2896 O O . GLN A 1 358 ? -30.308 7.070 32.673 1.00 94.88 358 GLN A O 1
ATOM 2901 N N . ILE A 1 359 ? -29.831 8.392 34.426 1.00 93.19 359 ILE A N 1
ATOM 2902 C CA . ILE A 1 359 ? -28.582 7.697 34.797 1.00 93.19 359 ILE A CA 1
ATOM 2903 C C . ILE A 1 359 ? -28.838 6.202 35.052 1.00 93.19 359 ILE A C 1
ATOM 2905 O O . ILE A 1 359 ? -28.075 5.342 34.614 1.00 93.19 359 ILE A O 1
ATOM 2909 N N . LYS A 1 360 ? -29.938 5.864 35.739 1.00 92.19 360 LYS A N 1
ATOM 2910 C CA . LYS A 1 360 ? -30.316 4.467 36.003 1.00 92.19 360 LYS A CA 1
ATOM 2911 C C . LYS A 1 360 ? -30.687 3.708 34.724 1.00 92.19 360 LYS A C 1
ATOM 2913 O O . LYS A 1 360 ? -30.384 2.521 34.615 1.00 92.19 360 LYS A O 1
ATOM 2918 N N . GLN A 1 361 ? -31.336 4.366 33.765 1.00 91.44 361 GLN A N 1
ATOM 2919 C CA . GLN A 1 361 ? -31.651 3.767 32.469 1.00 91.44 361 GLN A CA 1
ATOM 2920 C C . GLN A 1 361 ? -30.378 3.517 31.651 1.00 91.44 361 GLN A C 1
ATOM 2922 O O . GLN A 1 361 ? -30.218 2.437 31.091 1.00 91.44 361 GLN A O 1
ATOM 2927 N N . GLU A 1 362 ? -29.443 4.466 31.642 1.00 89.12 362 GLU A N 1
ATOM 2928 C CA . GLU A 1 362 ? -28.141 4.312 30.982 1.00 89.12 362 GLU A CA 1
ATOM 2929 C C . GLU A 1 362 ? -27.321 3.166 31.590 1.00 89.12 362 GLU A C 1
ATOM 2931 O O . GLU A 1 362 ? -26.708 2.392 30.856 1.00 89.12 362 GLU A O 1
ATOM 2936 N N . GLN A 1 363 ? -27.359 2.995 32.918 1.00 86.44 363 GLN A N 1
ATOM 2937 C CA . GLN A 1 363 ? -26.756 1.835 33.584 1.00 86.44 363 GLN A CA 1
ATOM 2938 C C . GLN A 1 363 ? -27.360 0.514 33.098 1.00 86.44 363 GLN A C 1
ATOM 2940 O O . GLN A 1 363 ? -26.611 -0.408 32.792 1.00 86.44 363 GLN A O 1
ATOM 2945 N N . ARG A 1 364 ? -28.692 0.421 32.998 1.00 84.06 364 ARG A N 1
ATOM 2946 C CA . ARG A 1 364 ? -29.370 -0.787 32.497 1.00 84.06 364 ARG A CA 1
ATOM 2947 C C . ARG A 1 364 ? -28.993 -1.093 31.055 1.00 84.06 364 ARG A C 1
ATOM 2949 O O . ARG A 1 364 ? -28.659 -2.229 30.751 1.00 84.06 364 ARG A O 1
ATOM 2956 N N . ASN A 1 365 ? -28.991 -0.082 30.191 1.00 85.62 365 ASN A N 1
ATOM 2957 C CA . ASN A 1 365 ? -28.619 -0.258 28.790 1.00 85.62 365 ASN A CA 1
ATOM 2958 C C . ASN A 1 365 ? -27.164 -0.743 28.658 1.00 85.62 365 ASN A C 1
ATOM 2960 O O . ASN A 1 365 ? -26.898 -1.653 27.882 1.00 85.62 365 ASN A O 1
ATOM 2964 N N . ALA A 1 366 ? -26.237 -0.185 29.445 1.00 80.00 366 ALA A N 1
ATOM 2965 C CA . ALA A 1 366 ? -24.835 -0.606 29.437 1.00 80.00 366 ALA A CA 1
ATOM 2966 C C . ALA A 1 366 ? -24.635 -2.037 29.969 1.00 80.00 366 ALA A C 1
ATOM 2968 O O . ALA A 1 366 ? -23.834 -2.788 29.416 1.00 80.00 366 ALA A O 1
ATOM 2969 N N . VAL A 1 367 ? -25.368 -2.424 31.019 1.00 76.94 367 VAL A N 1
ATOM 2970 C CA . VAL A 1 367 ? -25.335 -3.795 31.550 1.00 76.94 367 VAL A CA 1
ATOM 2971 C C . VAL A 1 367 ? -25.889 -4.776 30.523 1.00 76.94 367 VAL A C 1
ATOM 2973 O O . VAL A 1 367 ? -25.191 -5.726 30.203 1.00 76.94 367 VAL A O 1
ATOM 2976 N N . ASN A 1 368 ? -27.050 -4.504 29.922 1.00 74.75 368 ASN A N 1
ATOM 2977 C CA . ASN A 1 368 ? -27.657 -5.389 28.923 1.00 74.75 368 ASN A CA 1
ATOM 2978 C C . ASN A 1 368 ? -26.734 -5.639 27.713 1.00 74.75 368 ASN A C 1
ATOM 2980 O O . ASN A 1 368 ? -26.660 -6.763 27.218 1.00 74.75 368 ASN A O 1
ATOM 2984 N N . SER A 1 369 ? -26.000 -4.617 27.255 1.00 72.06 369 SER A N 1
ATOM 2985 C CA . SER A 1 369 ? -25.023 -4.773 26.168 1.00 72.06 369 SER A CA 1
ATOM 2986 C C . SER A 1 369 ? -23.884 -5.728 26.540 1.00 72.06 369 SER A C 1
ATOM 2988 O O . SER A 1 369 ? -23.530 -6.597 25.745 1.00 72.06 369 SER A O 1
ATOM 2990 N N . ASN A 1 370 ? -23.338 -5.610 27.754 1.00 66.00 370 ASN A N 1
ATOM 2991 C CA . ASN A 1 370 ? -22.195 -6.412 28.207 1.00 66.00 370 ASN A CA 1
ATOM 2992 C C . ASN A 1 370 ? -22.606 -7.808 28.716 1.00 66.00 370 ASN A C 1
ATOM 2994 O O . ASN A 1 370 ? -21.843 -8.767 28.596 1.00 66.00 370 ASN A O 1
ATOM 2998 N N . GLU A 1 371 ? -23.810 -7.934 29.268 1.00 65.25 371 GLU A N 1
ATOM 2999 C CA . GLU A 1 371 ? -24.349 -9.166 29.840 1.00 65.25 371 GLU A CA 1
ATOM 3000 C C . GLU A 1 371 ? -24.619 -10.214 28.758 1.00 65.25 371 GLU A C 1
ATOM 3002 O O . GLU A 1 371 ? -24.324 -11.378 28.988 1.00 65.25 371 GLU A O 1
ATOM 3007 N N . SER A 1 372 ? -25.040 -9.827 27.548 1.00 59.34 372 SER A N 1
ATOM 3008 C CA . SER A 1 372 ? -25.258 -10.771 26.435 1.00 59.34 372 SER A CA 1
ATOM 3009 C C . SER A 1 372 ? -24.017 -11.614 26.080 1.00 59.34 372 SER A C 1
ATOM 3011 O O . SER A 1 372 ? -24.111 -12.821 25.871 1.00 59.34 372 SER A O 1
ATOM 3013 N N . LEU A 1 373 ? -22.825 -11.011 26.074 1.00 59.41 373 LEU A N 1
ATOM 3014 C CA . LEU A 1 373 ? -21.564 -11.711 25.799 1.00 59.41 373 LEU A CA 1
ATOM 3015 C C . LEU A 1 373 ? -21.017 -12.454 27.021 1.00 59.41 373 LEU A C 1
ATOM 3017 O O . LEU A 1 373 ? -20.393 -13.502 26.882 1.00 59.41 373 LEU A O 1
ATOM 3021 N N . MET A 1 374 ? -21.211 -11.915 28.226 1.00 60.62 374 MET A N 1
ATOM 3022 C CA . MET A 1 374 ? -20.677 -12.545 29.433 1.00 60.62 374 MET A CA 1
ATOM 3023 C C . MET A 1 374 ? -21.527 -13.733 29.899 1.00 60.62 374 MET A C 1
ATOM 3025 O O . MET A 1 374 ? -20.965 -14.714 30.373 1.00 60.62 374 MET A O 1
ATOM 3029 N N . THR A 1 375 ? -22.851 -13.663 29.733 1.00 64.50 375 THR A N 1
ATOM 3030 C CA . THR A 1 375 ? -23.778 -14.774 30.015 1.00 64.50 375 THR A CA 1
ATOM 3031 C C . THR A 1 375 ? -23.566 -15.909 29.035 1.00 64.50 375 THR A C 1
ATOM 3033 O O . THR A 1 375 ? -23.317 -17.016 29.474 1.00 64.50 375 THR A O 1
ATOM 3036 N N . THR A 1 376 ? -23.481 -15.631 27.732 1.00 66.75 376 THR A N 1
ATOM 3037 C CA . THR A 1 376 ? -23.147 -16.667 26.740 1.00 66.75 376 THR A CA 1
ATOM 3038 C C . THR A 1 376 ? -21.800 -17.335 27.018 1.00 66.75 376 THR A C 1
ATOM 3040 O O . THR A 1 376 ? -21.692 -18.551 26.909 1.00 66.75 376 THR A O 1
ATOM 3043 N N . LEU A 1 377 ? -20.770 -16.585 27.431 1.00 68.94 377 LEU A N 1
ATOM 3044 C CA . LEU A 1 377 ? -19.496 -17.185 27.840 1.00 68.94 377 LEU A CA 1
ATOM 3045 C C . LEU A 1 377 ? -19.616 -17.998 29.136 1.00 68.94 377 LEU A C 1
ATOM 3047 O O . LEU A 1 377 ? -19.029 -19.074 29.216 1.00 68.94 377 LEU A O 1
ATOM 3051 N N . ALA A 1 378 ? -20.358 -17.514 30.133 1.00 75.44 378 ALA A N 1
ATOM 3052 C CA . ALA A 1 378 ? -20.594 -18.243 31.377 1.00 75.44 378 ALA A CA 1
ATOM 3053 C C . ALA A 1 378 ? -21.366 -19.548 31.119 1.00 75.44 378 ALA A C 1
ATOM 3055 O O . ALA A 1 378 ? -20.915 -20.610 31.550 1.00 75.44 378 ALA A O 1
ATOM 3056 N N . ASP A 1 379 ? -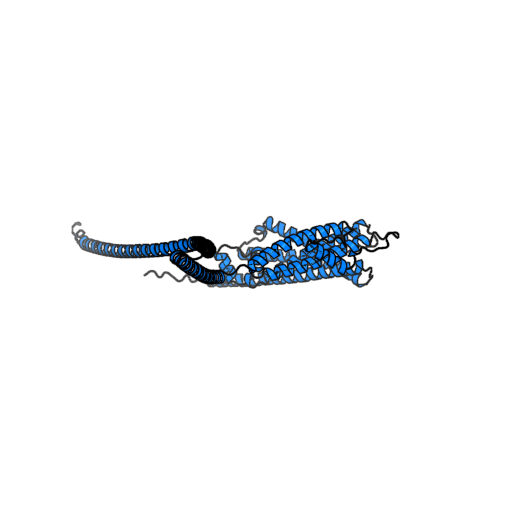22.432 -19.484 30.326 1.00 78.12 379 ASP A N 1
ATOM 3057 C CA . ASP A 1 379 ? -23.259 -20.618 29.915 1.00 78.12 379 ASP A CA 1
ATOM 3058 C C . ASP A 1 379 ? -22.419 -21.647 29.147 1.00 78.12 379 ASP A C 1
ATOM 3060 O O . ASP A 1 379 ? -22.445 -22.833 29.470 1.00 78.12 379 ASP A O 1
ATOM 3064 N N . VAL A 1 380 ? -21.571 -21.198 28.209 1.00 78.06 380 VAL A N 1
ATOM 3065 C CA . VAL A 1 380 ? -20.633 -22.078 27.488 1.00 78.06 380 VAL A CA 1
ATOM 3066 C C . VAL A 1 380 ? -19.619 -22.712 28.442 1.00 78.06 380 VAL A C 1
ATOM 3068 O O . VAL A 1 380 ? -19.317 -23.898 28.311 1.00 78.06 380 VAL A O 1
ATOM 3071 N N . THR A 1 381 ? -19.079 -21.974 29.419 1.00 80.88 381 THR A N 1
ATOM 3072 C CA . THR A 1 381 ? -18.146 -22.565 30.397 1.00 80.88 381 THR A CA 1
ATOM 3073 C C . THR A 1 381 ? -18.826 -23.574 31.319 1.00 80.88 381 THR A C 1
ATOM 3075 O O . THR A 1 381 ? -18.217 -24.581 31.691 1.00 80.88 381 THR A O 1
ATOM 3078 N N . GLU A 1 382 ? -20.089 -23.345 31.669 1.00 87.38 382 GLU A N 1
ATOM 3079 C CA . GLU A 1 382 ? -20.875 -24.267 32.479 1.00 87.38 382 GLU A CA 1
ATOM 3080 C C . GLU A 1 382 ? -21.239 -25.530 31.686 1.00 87.38 382 GLU A C 1
ATOM 3082 O O . GLU A 1 382 ? -21.092 -26.647 32.195 1.00 87.38 382 GLU A O 1
ATOM 3087 N N . GLU A 1 383 ? -21.597 -25.375 30.413 1.00 85.56 383 GLU A N 1
ATOM 3088 C CA . GLU A 1 383 ? -21.841 -26.482 29.490 1.00 85.56 383 GLU A CA 1
ATOM 3089 C C . GLU A 1 383 ? -20.573 -27.322 29.272 1.00 85.56 383 GLU A C 1
ATOM 3091 O O . GLU A 1 383 ? -20.619 -28.548 29.385 1.00 85.56 383 GLU A O 1
ATOM 3096 N N . GLN A 1 384 ? -19.409 -26.689 29.080 1.00 85.44 384 GLN A N 1
ATOM 3097 C CA . GLN A 1 384 ? -18.111 -27.377 29.000 1.00 85.44 384 GLN A CA 1
ATOM 3098 C C . GLN A 1 384 ? -17.823 -28.204 30.260 1.00 85.44 384 GLN A C 1
ATOM 3100 O O . GLN A 1 384 ? -17.440 -29.372 30.167 1.00 85.44 384 GLN A O 1
ATOM 3105 N N . LYS A 1 385 ? -18.075 -27.641 31.445 1.00 88.62 385 LYS A N 1
ATOM 3106 C CA . LYS A 1 385 ? -17.881 -28.337 32.725 1.00 88.62 385 LYS A CA 1
ATOM 3107 C C . LYS A 1 385 ? -18.838 -29.521 32.892 1.00 88.62 385 LYS A C 1
ATOM 3109 O O . LYS A 1 385 ? -18.462 -30.555 33.452 1.00 88.62 385 LYS A O 1
ATOM 3114 N N . ASN A 1 386 ? -20.078 -29.393 32.424 1.00 90.50 386 ASN A N 1
ATOM 3115 C CA . ASN A 1 386 ? -21.052 -30.485 32.443 1.00 90.50 386 ASN A CA 1
ATOM 3116 C C . ASN A 1 386 ? -20.679 -31.592 31.448 1.00 90.50 386 ASN A C 1
ATOM 3118 O O . ASN A 1 386 ? -20.730 -32.776 31.802 1.00 90.50 386 ASN A O 1
ATOM 3122 N N . ASN A 1 387 ? -20.201 -31.218 30.261 1.00 87.50 387 ASN A N 1
ATOM 3123 C CA . ASN A 1 387 ? -19.692 -32.152 29.263 1.00 87.50 387 ASN A CA 1
ATOM 3124 C C . ASN A 1 387 ? -18.470 -32.917 29.788 1.00 87.50 387 ASN A C 1
ATOM 3126 O O . ASN A 1 387 ? -18.433 -34.144 29.684 1.00 87.50 387 ASN A O 1
ATOM 3130 N N . GLU A 1 388 ? -17.529 -32.250 30.457 1.00 90.31 388 GLU A N 1
ATOM 3131 C CA . GLU A 1 388 ? -16.367 -32.900 31.074 1.00 90.31 388 GLU A CA 1
ATOM 3132 C C . GLU A 1 388 ? -16.775 -33.927 32.147 1.00 90.31 388 GLU A C 1
ATOM 3134 O O . GLU A 1 388 ? -16.279 -35.058 32.168 1.00 90.31 388 GLU A O 1
ATOM 3139 N N . LYS A 1 389 ? -17.755 -33.593 32.998 1.00 91.19 389 LYS A N 1
ATOM 3140 C CA . LYS A 1 389 ? -18.317 -34.546 33.973 1.00 91.19 389 LYS A CA 1
ATOM 3141 C C . LYS A 1 389 ? -18.949 -35.762 33.293 1.00 91.19 389 LYS A C 1
ATOM 3143 O O . LYS A 1 389 ? -18.779 -36.883 33.777 1.00 91.19 389 LYS A O 1
ATOM 3148 N N . SER A 1 390 ? -19.689 -35.559 32.202 1.00 88.56 390 SER A N 1
ATOM 3149 C CA . SER A 1 390 ? -20.316 -36.656 31.454 1.00 88.56 390 SER A CA 1
ATOM 3150 C C . SER A 1 390 ? -19.275 -37.565 30.787 1.00 88.56 390 SER A C 1
ATOM 3152 O O . SER A 1 390 ? -19.371 -38.787 30.904 1.00 88.56 390 SER A O 1
ATOM 3154 N N . LEU A 1 391 ? -18.212 -36.987 30.219 1.00 90.00 391 LEU A N 1
ATOM 3155 C CA . LEU A 1 391 ? -17.063 -37.715 29.677 1.00 90.00 391 LEU A CA 1
ATOM 3156 C C . LEU A 1 391 ? -16.373 -38.567 30.743 1.00 90.00 391 LEU A C 1
ATOM 3158 O O . LEU A 1 391 ? -16.049 -39.726 30.491 1.00 90.00 391 LEU A O 1
ATOM 3162 N N . ASN A 1 392 ? -16.186 -38.028 31.948 1.00 91.12 392 ASN A N 1
ATOM 3163 C CA . ASN A 1 392 ? -15.582 -38.776 33.049 1.00 91.12 392 ASN A CA 1
ATOM 3164 C C . ASN A 1 392 ? -16.458 -39.956 33.502 1.00 91.12 392 ASN A C 1
ATOM 3166 O O . ASN A 1 392 ? -15.928 -41.036 33.765 1.00 91.12 392 ASN A O 1
ATOM 3170 N N . LYS A 1 393 ? -17.791 -39.800 33.519 1.00 92.50 393 LYS A N 1
ATOM 3171 C CA . LYS A 1 393 ? -18.715 -40.923 33.771 1.00 92.50 393 LYS A CA 1
ATOM 3172 C C . LYS A 1 393 ? -18.616 -42.001 32.692 1.00 92.50 393 LYS A C 1
ATOM 3174 O O . LYS A 1 393 ? -18.566 -43.182 33.024 1.00 92.50 393 LYS A O 1
ATOM 3179 N N . ILE A 1 394 ? -18.554 -41.609 31.419 1.00 90.44 394 ILE A N 1
ATOM 3180 C CA . ILE A 1 394 ? -18.404 -42.551 30.300 1.00 90.44 394 ILE A CA 1
ATOM 3181 C C . ILE A 1 394 ? -17.073 -43.304 30.411 1.00 90.44 394 ILE A C 1
ATOM 3183 O O . ILE A 1 394 ? -17.060 -44.527 30.303 1.00 90.44 394 ILE A O 1
ATOM 3187 N N . LYS A 1 395 ? -15.965 -42.612 30.709 1.00 90.56 395 LYS A N 1
ATOM 3188 C CA . LYS A 1 395 ? -14.659 -43.255 30.941 1.00 90.56 395 LYS A CA 1
ATOM 3189 C C . LYS A 1 395 ? -14.713 -44.291 32.066 1.00 90.56 395 LYS A C 1
ATOM 3191 O O . LYS A 1 395 ? -14.174 -45.381 31.907 1.00 90.56 395 LYS A O 1
ATOM 3196 N N . GLN A 1 396 ? -15.395 -43.988 33.173 1.00 92.19 396 GLN A N 1
ATOM 3197 C CA . GLN A 1 396 ? -15.595 -44.958 34.257 1.00 92.19 396 GLN A CA 1
ATOM 3198 C C . GLN A 1 396 ? -16.416 -46.173 33.809 1.00 92.19 396 GLN A C 1
ATOM 3200 O O . GLN A 1 396 ? -16.074 -47.302 34.157 1.00 92.19 396 GLN A O 1
ATOM 3205 N N . GLN A 1 397 ? -17.479 -45.966 33.026 1.00 93.44 397 GLN A N 1
ATOM 3206 C CA . GLN A 1 397 ? -18.276 -47.069 32.486 1.00 93.44 397 GLN A CA 1
ATOM 3207 C C . GLN A 1 397 ? -17.470 -47.952 31.530 1.00 93.44 397 GLN A C 1
ATOM 3209 O O . GLN A 1 397 ? -17.584 -49.172 31.612 1.00 93.44 397 GLN A O 1
ATOM 3214 N N . ILE A 1 398 ? -16.634 -47.360 30.674 1.00 90.31 398 ILE A N 1
ATOM 3215 C CA . ILE A 1 398 ? -15.735 -48.105 29.783 1.00 90.31 398 ILE A CA 1
ATOM 3216 C C . ILE A 1 398 ? -14.754 -48.947 30.604 1.00 90.31 398 ILE A C 1
ATOM 3218 O O . ILE A 1 398 ? -14.665 -50.146 30.365 1.00 90.31 398 ILE A O 1
ATOM 3222 N N . GLY A 1 399 ? -14.115 -48.372 31.629 1.00 90.88 399 GLY A N 1
ATOM 3223 C CA . GLY A 1 399 ? -13.209 -49.126 32.505 1.00 90.88 399 GLY A CA 1
ATOM 3224 C C . GLY A 1 399 ? -13.894 -50.306 33.209 1.00 90.88 399 GLY A C 1
ATOM 3225 O O . GLY A 1 399 ? -13.346 -51.402 33.266 1.00 90.88 399 GLY A O 1
ATOM 3226 N N . LEU A 1 400 ? -15.138 -50.130 33.671 1.00 94.12 400 LEU A N 1
ATOM 3227 C CA . LEU A 1 400 ? -15.936 -51.224 34.246 1.00 94.12 400 LEU A CA 1
ATOM 3228 C C . LEU A 1 400 ? -16.284 -52.313 33.218 1.00 94.12 400 LEU A C 1
ATOM 3230 O O . LEU A 1 400 ? -16.381 -53.491 33.569 1.00 94.12 400 LEU A O 1
ATOM 3234 N N . ILE A 1 401 ? -16.525 -51.933 31.961 1.00 91.31 401 ILE A N 1
ATOM 3235 C CA . ILE A 1 401 ? -16.785 -52.881 30.872 1.00 91.31 401 ILE A CA 1
ATOM 3236 C C . ILE A 1 401 ? -15.513 -53.665 30.541 1.00 91.31 401 ILE A C 1
ATOM 3238 O O . ILE A 1 401 ? -15.595 -54.885 30.414 1.00 91.31 401 ILE A O 1
ATOM 3242 N N . GLU A 1 402 ? -14.358 -53.002 30.464 1.00 92.88 402 GLU A N 1
ATOM 3243 C CA . GLU A 1 402 ? -13.053 -53.645 30.262 1.00 92.88 402 GLU A CA 1
ATOM 3244 C C . GLU A 1 402 ? -12.765 -54.672 31.366 1.00 92.88 402 GLU A C 1
ATOM 3246 O O . GLU A 1 402 ? -12.432 -55.821 31.072 1.00 92.88 402 GLU A O 1
ATOM 3251 N N . GLU A 1 403 ? -13.008 -54.323 32.632 1.00 93.25 403 GLU A N 1
ATOM 3252 C CA . GLU A 1 403 ? -12.853 -55.246 33.765 1.00 93.25 403 GLU A CA 1
ATOM 3253 C C . GLU A 1 403 ? -13.773 -56.473 33.653 1.00 93.25 403 GLU A C 1
ATOM 3255 O O . GLU A 1 403 ? -13.359 -57.615 33.889 1.00 93.25 403 GLU A O 1
ATOM 3260 N N . LYS A 1 404 ? -15.038 -56.261 33.262 1.00 93.31 404 LYS A N 1
ATOM 3261 C CA . LYS A 1 404 ? -15.992 -57.357 33.031 1.00 93.31 404 LYS A CA 1
ATOM 3262 C C . LYS A 1 404 ? -15.566 -58.248 31.867 1.00 93.31 404 LYS A C 1
ATOM 3264 O O . LYS A 1 404 ? -15.754 -59.461 31.962 1.00 93.31 404 LYS A O 1
ATOM 3269 N N . LEU A 1 405 ? -14.997 -57.674 30.808 1.00 90.75 405 LEU A N 1
ATOM 3270 C CA . LEU A 1 405 ? -14.465 -58.399 29.653 1.00 90.75 405 LEU A CA 1
ATOM 3271 C C . LEU A 1 405 ? -13.295 -59.298 30.059 1.00 90.75 405 LEU A C 1
ATOM 3273 O O . LEU A 1 405 ? -13.346 -60.497 29.797 1.00 90.75 405 LEU A O 1
ATOM 3277 N N . ILE A 1 406 ? -12.327 -58.766 30.810 1.00 91.75 406 ILE A N 1
ATOM 3278 C CA . ILE A 1 406 ? -11.199 -59.541 31.359 1.00 91.75 406 ILE A CA 1
ATOM 3279 C C . ILE A 1 406 ? -11.711 -60.678 32.260 1.00 91.75 406 ILE A C 1
ATOM 3281 O O . ILE A 1 406 ? -11.240 -61.821 32.213 1.00 91.75 406 ILE A O 1
ATOM 3285 N N . ARG A 1 407 ? -12.732 -60.404 33.080 1.00 91.06 407 ARG A N 1
ATOM 3286 C CA . ARG A 1 407 ? -13.340 -61.422 33.947 1.00 91.06 407 ARG A CA 1
ATOM 3287 C C . ARG A 1 407 ? -14.077 -62.506 33.158 1.00 91.06 407 ARG A C 1
ATOM 3289 O O . ARG A 1 407 ? -14.064 -63.667 33.561 1.00 91.06 407 ARG A O 1
ATOM 3296 N N . LEU A 1 408 ? -14.734 -62.151 32.058 1.00 90.31 408 LEU A N 1
ATOM 3297 C CA . LEU A 1 408 ? -15.360 -63.119 31.158 1.00 90.31 408 LEU A CA 1
ATOM 3298 C C . LEU A 1 408 ? -14.314 -63.961 30.432 1.00 90.31 408 LEU A C 1
ATOM 3300 O O . LEU A 1 408 ? -14.466 -65.177 30.383 1.00 90.31 408 LEU A O 1
ATOM 3304 N N . GLU A 1 409 ? -13.239 -63.346 29.946 1.00 89.88 409 GLU A N 1
ATOM 3305 C CA . GLU A 1 409 ? -12.135 -64.037 29.280 1.00 89.88 409 GLU A CA 1
ATOM 3306 C C . GLU A 1 409 ? -11.455 -65.046 30.216 1.00 89.88 409 GLU A C 1
ATOM 3308 O O . GLU A 1 409 ? -11.290 -66.212 29.865 1.00 89.88 409 GLU A O 1
ATOM 3313 N N . SER A 1 410 ? -11.151 -64.652 31.457 1.00 89.06 410 SER A N 1
ATOM 3314 C CA . SER A 1 410 ? -10.599 -65.578 32.461 1.00 89.06 410 SER A CA 1
ATOM 3315 C C . SER A 1 410 ? -11.543 -66.743 32.777 1.00 89.06 410 SER A C 1
ATOM 3317 O O . SER A 1 410 ? -11.094 -67.888 32.840 1.00 89.06 410 SER A O 1
ATOM 3319 N N . LYS A 1 411 ? -12.854 -66.492 32.912 1.00 90.50 411 LYS A N 1
ATOM 3320 C CA . LYS A 1 411 ? -13.854 -67.561 33.072 1.00 90.50 411 LYS A CA 1
ATOM 3321 C C . LYS A 1 411 ? -13.898 -68.482 31.852 1.00 90.50 411 LYS A C 1
ATOM 3323 O O . LYS A 1 411 ? -13.919 -69.701 32.022 1.00 90.50 411 LYS A O 1
ATOM 3328 N N . LEU A 1 412 ? -13.870 -67.929 30.642 1.00 89.19 412 LEU A N 1
ATOM 3329 C CA . LEU A 1 412 ? -13.836 -68.709 29.407 1.00 89.19 412 LEU A CA 1
ATOM 3330 C C . LEU A 1 412 ? -12.591 -69.606 29.371 1.00 89.19 412 LEU A C 1
ATOM 3332 O O . LEU A 1 412 ? -12.715 -70.802 29.134 1.00 89.19 412 LEU A O 1
ATOM 3336 N N . ASN A 1 413 ? -11.421 -69.070 29.723 1.00 87.75 413 ASN A N 1
ATOM 3337 C CA . ASN A 1 413 ? -10.171 -69.827 29.803 1.00 87.75 413 ASN A CA 1
ATOM 3338 C C . ASN A 1 413 ? -10.230 -70.941 30.858 1.00 87.75 413 ASN A C 1
ATOM 3340 O O . ASN A 1 413 ? -9.741 -72.042 30.613 1.00 87.75 413 ASN A O 1
ATOM 3344 N N . THR A 1 414 ? -10.871 -70.713 32.012 1.00 87.00 414 THR A N 1
ATOM 3345 C CA . THR A 1 414 ? -11.090 -71.793 32.991 1.00 87.00 414 THR A CA 1
ATOM 3346 C C . THR A 1 414 ? -12.008 -72.889 32.456 1.00 87.00 414 THR A C 1
ATOM 3348 O O . THR A 1 414 ? -11.716 -74.065 32.659 1.00 87.00 414 THR A O 1
ATOM 3351 N N . VAL A 1 415 ? -13.072 -72.532 31.729 1.00 86.06 415 VAL A N 1
ATOM 3352 C CA . VAL A 1 415 ? -13.972 -73.506 31.091 1.00 86.06 415 VAL A CA 1
ATOM 3353 C C . VAL A 1 415 ? -13.236 -74.289 30.007 1.00 86.06 415 VAL A C 1
ATOM 3355 O O . VAL A 1 415 ? -13.323 -75.514 29.992 1.00 86.06 415 VAL A O 1
ATOM 3358 N N . ILE A 1 416 ? -12.458 -73.610 29.158 1.00 85.00 416 ILE A N 1
ATOM 3359 C CA . ILE A 1 416 ? -11.605 -74.239 28.141 1.00 85.00 416 ILE A CA 1
ATOM 3360 C C . ILE A 1 416 ? -10.636 -75.226 28.801 1.00 85.00 416 ILE A C 1
ATOM 3362 O O . ILE A 1 416 ? -10.547 -76.358 28.342 1.00 85.00 416 ILE A O 1
ATOM 3366 N N . ASN A 1 417 ? -9.982 -74.850 29.906 1.00 82.56 417 ASN A N 1
ATOM 3367 C CA . ASN A 1 417 ? -9.071 -75.727 30.652 1.00 82.56 417 ASN A CA 1
ATOM 3368 C C . ASN A 1 417 ? -9.763 -76.951 31.279 1.00 82.56 417 ASN A C 1
ATOM 3370 O O . ASN A 1 417 ? -9.156 -78.016 31.388 1.00 82.56 417 ASN A O 1
ATOM 3374 N N . ILE A 1 418 ? -11.017 -76.820 31.718 1.00 83.69 418 ILE A N 1
ATOM 3375 C CA . ILE A 1 418 ? -11.805 -77.953 32.230 1.00 83.69 418 ILE A CA 1
ATOM 3376 C C . ILE A 1 418 ? -12.202 -78.884 31.077 1.00 83.69 418 ILE A C 1
ATOM 3378 O O . ILE A 1 418 ? -12.083 -80.103 31.211 1.00 83.69 418 ILE A O 1
ATOM 3382 N N . LEU A 1 419 ? -12.619 -78.330 29.934 1.00 76.38 419 LEU A N 1
ATOM 3383 C CA . LEU A 1 419 ? -12.935 -79.087 28.718 1.00 76.38 419 LEU A CA 1
ATOM 3384 C C . LEU A 1 419 ? -11.710 -79.839 28.182 1.00 76.38 419 LEU A C 1
ATOM 3386 O O . LEU A 1 419 ? -11.794 -81.036 27.922 1.00 76.38 419 LEU A O 1
ATOM 3390 N N . THR A 1 420 ? -10.545 -79.197 28.091 1.00 76.81 420 THR A N 1
ATOM 3391 C CA . THR A 1 420 ? -9.309 -79.873 27.661 1.00 76.81 420 THR A CA 1
ATOM 3392 C C . THR A 1 420 ? -8.827 -80.929 28.653 1.00 76.81 420 THR A C 1
ATOM 3394 O O . THR A 1 420 ? -8.218 -81.901 28.219 1.00 76.81 420 THR A O 1
ATOM 3397 N N . LYS A 1 421 ? -9.133 -80.806 29.953 1.00 71.62 421 LYS A N 1
ATOM 3398 C CA . LYS A 1 421 ? -8.866 -81.857 30.956 1.00 71.62 421 LYS A CA 1
ATOM 3399 C C . LYS A 1 421 ? -9.866 -83.014 30.952 1.00 71.62 421 LYS A C 1
ATOM 3401 O O . LYS A 1 421 ? -9.501 -84.094 31.392 1.00 71.62 421 LYS A O 1
ATOM 3406 N N . THR A 1 422 ? -11.097 -82.810 30.488 1.00 62.81 422 THR A N 1
ATOM 3407 C CA . THR A 1 422 ? -12.132 -83.864 30.412 1.00 62.81 422 THR A CA 1
ATOM 3408 C C . THR A 1 422 ? -12.130 -84.606 29.074 1.00 62.81 422 THR A C 1
ATOM 3410 O O . THR A 1 422 ? -12.610 -85.733 28.988 1.00 62.81 422 THR A O 1
ATOM 3413 N N . ILE A 1 423 ? -11.542 -84.021 28.029 1.00 59.59 423 ILE A N 1
ATOM 3414 C CA . ILE A 1 423 ? -11.416 -84.638 26.703 1.00 59.59 423 ILE A CA 1
ATOM 3415 C C . ILE A 1 423 ? -10.320 -85.736 26.562 1.00 59.59 423 ILE A C 1
ATOM 3417 O O . ILE A 1 423 ? -10.463 -86.532 25.633 1.00 59.59 423 ILE A O 1
ATOM 3421 N N . PRO A 1 424 ? -9.311 -85.947 27.442 1.00 54.12 424 PRO A N 1
ATOM 3422 C CA . PRO A 1 424 ? -8.368 -87.057 27.263 1.00 54.12 424 PRO A CA 1
ATOM 3423 C C . PRO A 1 424 ? -8.917 -88.439 27.652 1.00 54.12 424 PRO A C 1
ATOM 3425 O O . PRO A 1 424 ? -8.260 -89.430 27.362 1.00 54.12 424 PRO A O 1
ATOM 3428 N N . GLU A 1 425 ? -10.100 -88.557 28.267 1.00 48.22 425 GLU A N 1
ATOM 3429 C CA . GLU A 1 425 ? -10.624 -89.871 28.696 1.00 48.22 425 GLU A CA 1
ATOM 3430 C C . GLU A 1 425 ? -11.588 -90.528 27.696 1.00 48.22 425 GLU A C 1
ATOM 3432 O O . GLU A 1 425 ? -11.922 -91.702 27.843 1.00 48.22 425 GLU A O 1
ATOM 3437 N N . ARG A 1 426 ? -12.003 -89.836 26.622 1.00 46.84 426 ARG A N 1
ATOM 3438 C CA . ARG A 1 426 ? -12.941 -90.407 25.632 1.00 46.84 426 ARG A CA 1
ATOM 3439 C C . ARG A 1 426 ? -12.293 -91.003 24.377 1.00 46.84 426 ARG A C 1
ATOM 3441 O O . ARG A 1 426 ? -13.019 -91.504 23.526 1.00 46.84 426 ARG A O 1
ATOM 3448 N N . GLN A 1 427 ? -10.962 -90.993 24.263 1.00 44.78 427 GLN A N 1
ATOM 3449 C CA . GLN A 1 427 ? -10.229 -91.612 23.142 1.00 44.78 427 GLN A CA 1
ATOM 3450 C C . GLN A 1 427 ? -9.388 -92.849 23.516 1.00 44.78 427 GLN A C 1
ATOM 3452 O O . GLN A 1 427 ? -8.653 -93.348 22.671 1.00 44.78 427 GLN A O 1
ATOM 3457 N N . GLN A 1 428 ? -9.534 -93.409 24.725 1.00 44.47 428 GLN A N 1
ATOM 3458 C CA . GLN A 1 428 ? -8.882 -94.679 25.105 1.00 44.47 428 GLN A CA 1
ATOM 3459 C C . GLN A 1 428 ? -9.818 -95.901 25.186 1.00 44.47 428 GLN A C 1
ATOM 3461 O O . GLN A 1 428 ? -9.381 -96.982 25.562 1.00 44.47 428 GLN A O 1
ATOM 3466 N N . HIS A 1 429 ? -11.075 -95.778 24.744 1.00 44.84 429 HIS A N 1
ATOM 3467 C CA . HIS A 1 429 ? -12.003 -96.907 24.585 1.00 44.84 429 HIS A CA 1
ATOM 3468 C C . HIS A 1 429 ? -12.673 -96.914 23.198 1.00 44.84 429 HIS A C 1
ATOM 3470 O O . HIS A 1 429 ? -13.890 -96.828 23.103 1.00 44.84 429 HIS A O 1
ATOM 3476 N N . SER A 1 430 ? -11.894 -97.012 22.115 1.00 42.16 430 SER A N 1
ATOM 3477 C CA . SER A 1 430 ? -12.362 -97.609 20.845 1.00 42.16 430 SER A CA 1
ATOM 3478 C C . SER A 1 430 ? -11.208 -97.767 19.846 1.00 42.16 430 SER A C 1
ATOM 3480 O O . SER A 1 430 ? -11.017 -96.854 19.061 1.00 42.16 430 SER A O 1
ATOM 3482 N N . TRP A 1 431 ? -10.443 -98.865 19.928 1.00 41.28 431 TRP A N 1
ATOM 3483 C CA . TRP A 1 431 ? -9.736 -99.606 18.850 1.00 41.28 431 TRP A CA 1
ATOM 3484 C C . TRP A 1 431 ? -9.078 -100.822 19.555 1.00 41.28 431 TRP A C 1
ATOM 3486 O O . TRP A 1 431 ? -8.095 -100.642 20.271 1.00 41.28 431 TRP A O 1
ATOM 3496 N N . LEU A 1 432 ? -9.721 -101.991 19.701 1.00 36.78 432 LEU A N 1
ATOM 3497 C CA . LEU A 1 432 ? -9.767 -103.083 18.705 1.00 36.78 432 LEU A CA 1
ATOM 3498 C C . LEU A 1 432 ? -9.506 -102.695 17.251 1.00 36.78 432 LEU A C 1
ATOM 3500 O O . LEU A 1 432 ? -10.256 -101.843 16.731 1.00 36.78 432 LEU A O 1
#

Sequence (432 aa):
MFFGDETTVPIETVSKIKYQLIERKKLHFRCCQVNDIMCIIALFGLLSMIIDTELRLNDIESNLLIFLRPSISISTLLLVGLILYYHALNIQLYTINNHIADWRVTIDFRALLLVLCEVLVCSIHPFAFDDKTLSTESAWLKIFLTFPMFARLYLIARSVTLHSRLVNAASSRTIGYLNRVPVTISFILRAFLQIYPAGIWSAVMILMLFISTWSLRTCEKGMWLPLKSPSIDTPSSLATFSNAMWFTIVTFTTVGYGDLVPQTYCGQGVSIVIAFFGVFASAVLIAVFTSKISLDRSEQVVLDFVTRINRAREYRKKTMEIIQYSVRAWFLKRHGHHYRALFNSLYRLHTAMRQARQIKQEQRNAVNSNESLMTTLADVTEEQKNNEKSLNKIKQQIGLIEEKLIRLESKLNTVINILTKTIPERQQHSWL

Secondary structure (DSSP, 8-state):
----------HHHHHHHHHHHHHHHHHHHHHHHHHHHHHHHHHHHHHHHHHHHHHHHTT---HHHHHHHHHHHHHHHHHHHHHHHHHHHHHHHHHHHHT-S-GGGG--HHHHHHHHHHHHHHH-------GGG--HHHHHHHHHTTGGGGGGGHHHHHHHHHH-HHHH-HHHHHHHHHTT----HHHHHHHHHHHSHHHHHHHHHHHHHHHHHHHHHHHHHHTTGGG--TT-----GGGSHHHHHHHHHHHHTT----SS---SHHHHHHHHHHHHHHHHHHHHHHHHHHHHHSPPHHHHHHHHHHHHHHHHHHHHHHHHHHHHHHHHHHHHHHTT--HHHHHHHHHHHHHHHHHHHHHHHHHHHHHHHHHHHHHHHHHHHHHHHHHHHHHHHHHHHHHHHHHHHHHHHHHHHHHHHHHHHHGGGSSSS---